Protein 4GKP (pdb70)

Nearest PDB structures (foldseek):
  4gkp-assembly1_A  TM=1.004E+00  e=6.958E-50  Nakaseomyces glabratus CBS 138
  4gkq-assembly1_A  TM=9.509E-01  e=2.211E-38  Nakaseomyces glabratus CBS 138
  4gkp-assembly2_B  TM=9.172E-01  e=3.197E-38  Nakaseomyces glabratus CBS 138
  4gkq-assembly2_B  TM=9.674E-01  e=5.598E-34  Nakaseomyces glabratus CBS 138
  2o0a-assembly1_A  TM=8.968E-01  e=3.207E-19  Saccharomyces cerevisiae

Foldseek 3Di:
DEEEAAQPVFFDPQWDDDQVQQKIARNPVRDIFHGPHYDDAHDPGGDLCCVDPVVVVVVVCVVVLFAAEEEEEEALPDHPHVVSVLVSCVVPPPVFWFKKKWKAFPLGDGLPPCDWDDDPQDIDDPHDMDTSVVDDPPDPSDPSNGKIWMWMWTFTPPDPDGDTHIYIYIYHHDLVCLVCLLVCVVVNVVNVSNLQRHYYYYYYYQGNDPCNVVSSVSVVSVVPRDGHD/DDDDDDDDDPDDPLAAFEEEEQVVFFDPQWDDDQPQQWIQRNVVGDIFHGPGYHYDPHLVCQCVCPPDVVVVVVVCVVVLFAAEEEEEEAQVDRPVVVVVLVVCVVPPPVFWWKKKWKKFDALDDDIGGQADCPWDKDQDDPVLDIDTPHDMDTSVVVLGGDDHNDHGKMWMWMWTFTPVDPDGDTHIYIYIYHHYLVCLVLLLCLLDDDPPPRTPVSVVSVSNVVRHRYHYYYYRGNDPCNVVSSVSSSSRND

Structure (mmCIF, N/CA/C/O backbone):
data_4GKP
#
_entry.id   4GKP
#
_cell.length_a   66.742
_cell.length_b   77.722
_cell.length_c   107.737
_cell.angle_alpha   90.000
_cell.angle_beta   90.000
_cell.angle_gamma   90.000
#
_symmetry.space_group_name_H-M   'P 21 21 21'
#
loop_
_entity.id
_entity.type
_entity.pdbx_description
1 polymer 'Spindle pole body-associated protein VIK1'
2 water water
#
loop_
_atom_site.group_PDB
_atom_site.id
_atom_site.type_symbol
_atom_site.label_atom_id
_atom_site.label_alt_id
_atom_site.label_comp_id
_atom_site.label_asym_id
_atom_site.label_entity_id
_atom_site.label_seq_id
_atom_site.pdbx_PDB_ins_code
_atom_site.Cartn_x
_atom_site.Cartn_y
_atom_site.Cartn_z
_atom_site.occupancy
_atom_site.B_iso_or_equiv
_atom_site.auth_seq_id
_atom_site.auth_comp_id
_atom_site.auth_asym_id
_atom_site.auth_atom_id
_atom_site.pdbx_PDB_model_num
ATOM 1 N N . ARG A 1 16 ? 17.217 -2.774 -9.340 1.00 43.28 325 ARG A N 1
ATOM 2 C CA . ARG A 1 16 ? 17.970 -2.040 -10.414 1.00 42.73 325 ARG A CA 1
ATOM 3 C C . ARG A 1 16 ? 18.888 -3.022 -11.101 1.00 41.96 325 ARG A C 1
ATOM 4 O O . ARG A 1 16 ? 19.870 -3.490 -10.512 1.00 41.54 325 ARG A O 1
ATOM 12 N N . LEU A 1 17 ? 18.561 -3.343 -12.345 1.00 39.97 326 LEU A N 1
ATOM 13 C CA . LEU A 1 17 ? 19.233 -4.424 -13.026 1.00 38.92 326 LEU A CA 1
ATOM 14 C C . LEU A 1 17 ? 19.754 -3.951 -14.348 1.00 36.82 326 LEU A C 1
ATOM 15 O O . LEU A 1 17 ? 18.985 -3.631 -15.248 1.00 38.28 326 LEU A O 1
ATOM 20 N N . PHE A 1 18 ? 21.069 -3.931 -14.462 1.00 33.53 327 PHE A N 1
ATOM 21 C CA . PHE A 1 18 ? 21.699 -3.501 -15.670 1.00 36.07 327 PHE A CA 1
ATOM 22 C C . PHE A 1 18 ? 22.304 -4.688 -16.410 1.00 35.94 327 PHE A C 1
ATOM 23 O O . PHE A 1 18 ? 22.822 -5.629 -15.797 1.00 34.99 327 PHE A O 1
ATOM 31 N N . ALA A 1 19 ? 22.202 -4.641 -17.732 1.00 36.74 328 ALA A N 1
ATOM 32 C CA . ALA A 1 19 ? 22.822 -5.633 -18.590 1.00 37.90 328 ALA A CA 1
ATOM 33 C C . ALA A 1 19 ? 23.931 -4.969 -19.366 1.00 37.70 328 ALA A C 1
ATOM 34 O O . ALA A 1 19 ? 23.688 -4.085 -20.168 1.00 41.58 328 ALA A O 1
ATOM 36 N N . ASN A 1 20 ? 25.157 -5.387 -19.102 1.00 37.54 329 ASN A N 1
ATOM 37 C CA . ASN A 1 20 ? 26.284 -4.922 -19.867 1.00 38.94 329 ASN A CA 1
ATOM 38 C C . ASN A 1 20 ? 26.361 -5.863 -21.070 1.00 39.28 329 ASN A C 1
ATOM 39 O O . ASN A 1 20 ? 26.760 -7.023 -20.952 1.00 40.05 329 ASN A O 1
ATOM 44 N N . ILE A 1 21 ? 25.924 -5.352 -22.213 1.00 38.72 330 ILE A N 1
ATOM 45 C CA . ILE A 1 21 ? 25.748 -6.128 -23.428 1.00 39.94 330 ILE A CA 1
ATOM 46 C C . ILE A 1 21 ? 27.061 -6.041 -24.180 1.00 41.20 330 ILE A C 1
ATOM 47 O O . ILE A 1 21 ? 27.439 -4.968 -24.647 1.00 42.57 330 ILE A O 1
ATOM 52 N N . ILE A 1 22 ? 27.775 -7.158 -24.284 1.00 41.14 331 ILE A N 1
ATOM 53 C CA . ILE A 1 22 ? 28.948 -7.180 -25.150 1.00 44.32 331 ILE A CA 1
ATOM 54 C C . ILE A 1 22 ? 28.463 -7.577 -26.559 1.00 46.48 331 ILE A C 1
ATOM 55 O O . ILE A 1 22 ? 28.531 -8.739 -26.953 1.00 41.11 331 ILE A O 1
ATOM 60 N N . GLU A 1 23 ? 27.966 -6.572 -27.288 1.00 50.09 332 GLU A N 1
ATOM 61 C CA . GLU A 1 23 ? 27.128 -6.750 -28.487 1.00 54.80 332 GLU A CA 1
ATOM 62 C C . GLU A 1 23 ? 27.753 -7.572 -29.613 1.00 53.09 332 GLU A C 1
ATOM 63 O O . GLU A 1 23 ? 27.095 -8.429 -30.186 1.00 52.53 332 GLU A O 1
ATOM 69 N N . ASP A 1 24 ? 29.014 -7.294 -29.926 1.00 56.10 333 ASP A N 1
ATOM 70 C CA . ASP A 1 24 ? 29.732 -8.018 -30.973 1.00 57.30 333 ASP A CA 1
ATOM 71 C C . ASP A 1 24 ? 30.126 -9.452 -30.568 1.00 57.79 333 ASP A C 1
ATOM 72 O O . ASP A 1 24 ? 30.691 -10.185 -31.377 1.00 56.26 333 ASP A O 1
ATOM 77 N N . GLU A 1 25 ? 29.822 -9.850 -29.333 1.00 54.55 334 GLU A N 1
ATOM 78 C CA . GLU A 1 25 ? 30.161 -11.196 -28.874 1.00 53.94 334 GLU A CA 1
ATOM 79 C C . GLU A 1 25 ? 28.975 -12.109 -28.568 1.00 52.87 334 GLU A C 1
ATOM 80 O O . GLU A 1 25 ? 29.147 -13.326 -28.477 1.00 57.23 334 GLU A O 1
ATOM 86 N N . ILE A 1 26 ? 27.782 -11.548 -28.393 1.00 51.02 335 ILE A N 1
ATOM 87 C CA . ILE A 1 26 ? 26.630 -12.362 -27.979 1.00 53.24 335 ILE A CA 1
ATOM 88 C C . ILE A 1 26 ? 26.110 -13.219 -29.128 1.00 54.99 335 ILE A C 1
ATOM 89 O O . ILE A 1 26 ? 26.117 -12.789 -30.284 1.00 54.31 335 ILE A O 1
ATOM 94 N N . SER A 1 27 ? 25.665 -14.429 -28.808 1.00 57.99 336 SER A N 1
ATOM 95 C CA . SER A 1 27 ? 25.104 -15.320 -29.821 1.00 62.18 336 SER A CA 1
ATOM 96 C C . SER A 1 27 ? 23.817 -14.750 -30.411 1.00 63.93 336 SER A C 1
ATOM 97 O O . SER A 1 27 ? 23.086 -13.994 -29.749 1.00 60.88 336 SER A O 1
ATOM 100 N N . GLU A 1 28 ? 23.551 -15.118 -31.662 1.00 65.52 337 GLU A N 1
ATOM 101 C CA . GLU A 1 28 ? 22.315 -14.733 -32.330 1.00 64.49 337 GLU A CA 1
ATOM 102 C C . GLU A 1 28 ? 21.104 -15.366 -31.639 1.00 60.58 337 GLU A C 1
ATOM 103 O O . GLU A 1 28 ? 19.969 -14.985 -31.906 1.00 64.92 337 GLU A O 1
ATOM 109 N N . LYS A 1 29 ? 21.353 -16.312 -30.735 1.00 56.77 338 LYS A N 1
ATOM 110 C CA . LYS A 1 29 ? 20.282 -16.933 -29.953 1.00 55.97 338 LYS A CA 1
ATOM 111 C C . LYS A 1 29 ? 19.752 -16.019 -28.842 1.00 53.56 338 LYS A C 1
ATOM 112 O O . LYS A 1 29 ? 18.805 -16.375 -28.128 1.00 54.36 338 LYS A O 1
ATOM 114 N N . LEU A 1 30 ? 20.365 -14.847 -28.698 1.00 51.26 339 LEU A N 1
ATOM 115 C CA . LEU A 1 30 ? 19.881 -13.817 -27.767 1.00 50.09 339 LEU A CA 1
ATOM 116 C C . LEU A 1 30 ? 19.566 -12.548 -28.548 1.00 48.32 339 LEU A C 1
ATOM 117 O O . LEU A 1 30 ? 20.402 -12.038 -29.305 1.00 47.78 339 LEU A O 1
ATOM 122 N N . ILE A 1 31 ? 18.341 -12.066 -28.387 1.00 46.83 340 ILE A N 1
ATOM 123 C CA . ILE A 1 31 ? 17.858 -10.959 -29.195 1.00 48.18 340 ILE A CA 1
ATOM 124 C C . ILE A 1 31 ? 17.787 -9.726 -28.313 1.00 45.93 340 ILE A C 1
ATOM 125 O O . ILE A 1 31 ? 16.980 -9.658 -27.378 1.00 44.37 340 ILE A O 1
ATOM 130 N N . VAL A 1 32 ? 18.678 -8.785 -28.604 1.00 44.62 341 VAL A N 1
ATOM 131 C CA . VAL A 1 32 ? 18.817 -7.564 -27.821 1.00 47.85 341 VAL A CA 1
ATOM 132 C C . VAL A 1 32 ? 17.859 -6.483 -28.332 1.00 48.86 341 VAL A C 1
ATOM 133 O O . VAL A 1 32 ? 17.911 -6.075 -29.502 1.00 44.84 341 VAL A O 1
ATOM 137 N N . ASN A 1 33 ? 16.980 -6.040 -27.442 1.00 48.23 342 ASN A N 1
ATOM 138 C CA . ASN A 1 33 ? 16.066 -4.958 -27.741 1.00 51.96 342 ASN A CA 1
ATOM 139 C C . ASN A 1 33 ? 16.349 -3.730 -26.872 1.00 49.22 342 ASN A C 1
ATOM 140 O O . ASN A 1 33 ? 15.846 -3.622 -25.751 1.00 45.27 342 ASN A O 1
ATOM 145 N N . TYR A 1 34 ? 17.145 -2.801 -27.398 1.00 51.70 343 TYR A N 1
ATOM 146 C CA . TYR A 1 34 ? 17.519 -1.596 -26.643 1.00 54.22 343 TYR A CA 1
ATOM 147 C C . TYR A 1 34 ? 16.342 -0.707 -26.297 1.00 55.46 343 TYR A C 1
ATOM 148 O O . TYR A 1 34 ? 16.243 -0.235 -25.169 1.00 59.63 343 TYR A O 1
ATOM 157 N N . SER A 1 35 ? 15.442 -0.510 -27.256 1.00 60.09 344 SER A N 1
ATOM 158 C CA . SER A 1 35 ? 14.263 0.328 -27.055 1.00 63.92 344 SER A CA 1
ATOM 159 C C . SER A 1 35 ? 13.400 -0.172 -25.893 1.00 65.51 344 SER A C 1
ATOM 160 O O . SER A 1 35 ? 12.934 0.621 -25.069 1.00 68.19 344 SER A O 1
ATOM 163 N N . ASP A 1 36 ? 13.219 -1.489 -25.823 1.00 64.98 345 ASP A N 1
ATOM 164 C CA . ASP A 1 36 ? 12.403 -2.127 -24.789 1.00 64.61 345 ASP A CA 1
ATOM 165 C C . ASP A 1 36 ? 13.202 -2.481 -23.518 1.00 60.39 345 ASP A C 1
ATOM 166 O O . ASP A 1 36 ? 12.616 -2.844 -22.490 1.00 57.68 345 ASP A O 1
ATOM 171 N N . GLU A 1 37 ? 14.532 -2.370 -23.599 1.00 55.79 346 GLU A N 1
ATOM 172 C CA . GLU A 1 37 ? 15.463 -2.797 -22.530 1.00 54.31 346 GLU A CA 1
ATOM 173 C C . GLU A 1 37 ? 15.255 -4.273 -22.166 1.00 52.39 346 GLU A C 1
ATOM 174 O O . GLU A 1 37 ? 15.223 -4.656 -20.988 1.00 51.67 346 GLU A O 1
ATOM 180 N N . SER A 1 38 ? 15.107 -5.097 -23.194 1.00 49.77 347 SER A N 1
ATOM 181 C CA . SER A 1 38 ? 14.818 -6.503 -22.994 1.00 48.52 347 SER A CA 1
ATOM 182 C C . SER A 1 38 ? 15.773 -7.372 -23.782 1.00 47.46 347 SER A C 1
ATOM 183 O O . SER A 1 38 ? 16.324 -6.964 -24.804 1.00 47.14 347 SER A O 1
ATOM 186 N N . ILE A 1 39 ? 15.967 -8.582 -23.286 1.00 48.07 348 ILE A N 1
ATOM 187 C CA . ILE A 1 39 ? 16.704 -9.596 -24.016 1.00 47.79 348 ILE A CA 1
ATOM 188 C C . ILE A 1 39 ? 15.813 -10.834 -24.112 1.00 48.57 348 ILE A C 1
ATOM 189 O O . ILE A 1 39 ? 15.349 -11.369 -23.096 1.00 47.17 348 ILE A O 1
ATOM 194 N N . GLU A 1 40 ? 15.537 -11.264 -25.336 1.00 51.95 349 GLU A N 1
ATOM 195 C CA . GLU A 1 40 ? 14.860 -12.531 -25.509 1.00 52.87 349 GLU A CA 1
ATOM 196 C C . GLU A 1 40 ? 15.872 -13.636 -25.750 1.00 50.16 349 GLU A C 1
ATOM 197 O O . GLU A 1 40 ? 16.743 -13.523 -26.608 1.00 48.87 349 GLU A O 1
ATOM 203 N N . ASP A 1 41 ? 15.728 -14.689 -24.955 1.00 50.17 350 ASP A N 1
ATOM 204 C CA . ASP A 1 41 ? 16.478 -15.921 -25.071 1.00 50.55 350 ASP A CA 1
ATOM 205 C C . ASP A 1 41 ? 15.696 -16.883 -25.990 1.00 52.22 350 ASP A C 1
ATOM 206 O O . ASP A 1 41 ? 14.734 -17.522 -25.567 1.00 51.31 350 ASP A O 1
ATOM 211 N N . MET A 1 42 ? 16.097 -16.966 -27.253 1.00 55.96 351 MET A N 1
ATOM 212 C CA . MET A 1 42 ? 15.411 -17.832 -28.222 1.00 60.01 351 MET A CA 1
ATOM 213 C C . MET A 1 42 ? 15.703 -19.322 -27.966 1.00 62.94 351 MET A C 1
ATOM 214 O O . MET A 1 42 ? 14.951 -20.195 -28.411 1.00 63.93 351 MET A O 1
ATOM 218 N N . LYS A 1 43 ? 16.798 -19.598 -27.258 1.00 59.96 352 LYS A N 1
ATOM 219 C CA . LYS A 1 43 ? 17.179 -20.954 -26.886 1.00 61.32 352 LYS A CA 1
ATOM 220 C C . LYS A 1 43 ? 16.253 -21.478 -25.791 1.00 63.37 352 LYS A C 1
ATOM 221 O O . LYS A 1 43 ? 15.827 -22.632 -25.836 1.00 65.83 352 LYS A O 1
ATOM 224 N N . ASN A 1 44 ? 15.926 -20.616 -24.831 1.00 62.02 353 ASN A N 1
ATOM 225 C CA . ASN A 1 44 ? 15.138 -21.017 -23.667 1.00 60.59 353 ASN A CA 1
ATOM 226 C C . ASN A 1 44 ? 13.694 -20.532 -23.662 1.00 57.23 353 ASN A C 1
ATOM 227 O O . ASN A 1 44 ? 12.947 -20.825 -22.721 1.00 55.21 353 ASN A O 1
ATOM 232 N N . HIS A 1 45 ? 13.314 -19.798 -24.709 1.00 56.23 354 HIS A N 1
ATOM 233 C CA . HIS A 1 45 ? 11.939 -19.324 -24.905 1.00 56.73 354 HIS A CA 1
ATOM 234 C C . HIS A 1 45 ? 11.475 -18.490 -23.740 1.00 56.47 354 HIS A C 1
ATOM 235 O O . HIS A 1 45 ? 10.369 -18.666 -23.228 1.00 54.35 354 HIS A O 1
ATOM 242 N N . LYS A 1 46 ? 12.343 -17.574 -23.315 1.00 56.84 355 LYS A N 1
ATOM 243 C CA . LYS A 1 46 ? 12.096 -16.710 -22.162 1.00 58.11 355 LYS A CA 1
ATOM 244 C C . LYS A 1 46 ? 12.625 -15.322 -22.465 1.00 56.97 355 LYS A C 1
ATOM 245 O O . LYS A 1 46 ? 13.687 -15.176 -23.078 1.00 58.59 355 LYS A O 1
ATOM 248 N N . THR A 1 47 ? 11.875 -14.304 -22.053 1.00 59.69 356 THR A N 1
ATOM 249 C CA . THR A 1 47 ? 12.286 -12.909 -22.256 1.00 59.27 356 THR A CA 1
ATOM 250 C C . THR A 1 47 ? 12.706 -12.275 -20.926 1.00 55.82 356 THR A C 1
ATOM 251 O O . THR A 1 47 ? 12.046 -12.456 -19.900 1.00 51.39 356 THR A O 1
ATOM 255 N N . TYR A 1 48 ? 13.833 -11.566 -20.958 1.00 52.76 357 TYR A N 1
ATOM 256 C CA . TYR A 1 48 ? 14.404 -10.958 -19.758 1.00 49.40 357 TYR A CA 1
ATOM 257 C C . TYR A 1 48 ? 14.374 -9.437 -19.814 1.00 46.96 357 TYR A C 1
ATOM 258 O O . TYR A 1 48 ? 14.916 -8.817 -20.741 1.00 43.50 357 TYR A O 1
ATOM 267 N N . LYS A 1 49 ? 13.716 -8.848 -18.821 1.00 45.84 358 LYS A N 1
ATOM 268 C CA . LYS A 1 49 ? 13.599 -7.397 -18.731 1.00 48.48 358 LYS A CA 1
ATOM 269 C C . LYS A 1 49 ? 14.611 -6.819 -17.731 1.00 46.71 358 LYS A C 1
ATOM 270 O O . LYS A 1 49 ? 14.939 -7.448 -16.721 1.00 43.78 358 LYS A O 1
ATOM 272 N N . PHE A 1 50 ? 15.099 -5.621 -18.046 1.00 45.54 359 PHE A N 1
ATOM 273 C CA . PHE A 1 50 ? 16.089 -4.913 -17.240 1.00 45.31 359 PHE A CA 1
ATOM 274 C C . PHE A 1 50 ? 15.707 -3.437 -17.054 1.00 46.34 359 PHE A C 1
ATOM 275 O O . PHE A 1 50 ? 14.910 -2.894 -17.827 1.00 44.93 359 PHE A O 1
ATOM 283 N N . THR A 1 51 ? 16.291 -2.791 -16.041 1.00 44.63 360 THR A N 1
ATOM 284 C CA . THR A 1 51 ? 16.208 -1.340 -15.906 1.00 41.50 360 THR A CA 1
ATOM 285 C C . THR A 1 51 ? 16.847 -0.673 -17.111 1.00 41.37 360 THR A C 1
ATOM 286 O O . THR A 1 51 ? 16.297 0.261 -17.682 1.00 40.60 360 THR A O 1
ATOM 290 N N . LYS A 1 52 ? 18.020 -1.159 -17.487 1.00 41.89 361 LYS A N 1
ATOM 291 C CA . LYS A 1 52 ? 18.777 -0.550 -18.553 1.00 44.16 361 LYS A CA 1
ATOM 292 C C . LYS A 1 52 ? 19.719 -1.574 -19.199 1.00 44.10 361 LYS A C 1
ATOM 293 O O . LYS A 1 52 ? 20.433 -2.302 -18.510 1.00 39.69 361 LYS A O 1
ATOM 299 N N . LEU A 1 53 ? 19.680 -1.639 -20.526 1.00 43.53 362 LEU A N 1
ATOM 300 C CA . LEU A 1 53 ? 20.719 -2.305 -21.292 1.00 46.88 362 LEU A CA 1
ATOM 301 C C . LEU A 1 53 ? 21.809 -1.285 -21.527 1.00 45.68 362 LEU A C 1
ATOM 302 O O . LEU A 1 53 ? 21.526 -0.124 -21.793 1.00 48.71 362 LEU A O 1
ATOM 307 N N . ILE A 1 54 ? 23.055 -1.717 -21.417 1.00 45.58 363 ILE A N 1
ATOM 308 C CA . ILE A 1 54 ? 24.177 -0.882 -21.782 1.00 44.77 363 ILE A CA 1
ATOM 309 C C . ILE A 1 54 ? 24.812 -1.525 -22.993 1.00 46.61 363 ILE A C 1
ATOM 310 O O . ILE A 1 54 ? 25.216 -2.688 -22.934 1.00 45.28 363 ILE A O 1
ATOM 315 N N . GLN A 1 55 ? 24.861 -0.773 -24.091 1.00 48.41 364 GLN A N 1
ATOM 316 C CA . GLN A 1 55 ? 25.528 -1.205 -25.313 1.00 52.77 364 GLN A CA 1
ATOM 317 C C . GLN A 1 55 ? 27.046 -1.039 -25.193 1.00 53.72 364 GLN A C 1
ATOM 318 O O . GLN A 1 55 ? 27.577 0.072 -25.177 1.00 54.36 364 GLN A O 1
ATOM 324 N N . ASN A 1 56 ? 27.739 -2.164 -25.146 1.00 56.84 365 ASN A N 1
ATOM 325 C CA . ASN A 1 56 ? 29.179 -2.181 -24.946 1.00 58.73 365 ASN A CA 1
ATOM 326 C C . ASN A 1 56 ? 29.855 -2.986 -26.062 1.00 61.15 365 ASN A C 1
ATOM 327 O O . ASN A 1 56 ? 29.203 -3.782 -26.741 1.00 61.35 365 ASN A O 1
ATOM 332 N N . PHE A 1 57 ? 31.152 -2.768 -26.261 1.00 67.40 366 PHE A N 1
ATOM 333 C CA . PHE A 1 57 ? 31.906 -3.478 -27.297 1.00 75.16 366 PHE A CA 1
ATOM 334 C C . PHE A 1 57 ? 33.249 -3.992 -26.793 1.00 83.88 366 PHE A C 1
ATOM 335 O O . PHE A 1 57 ? 33.812 -3.444 -25.840 1.00 90.58 366 PHE A O 1
ATOM 343 N N . SER A 1 58 ? 33.759 -5.035 -27.450 1.00 86.67 367 SER A N 1
ATOM 344 C CA . SER A 1 58 ? 34.972 -5.740 -27.014 1.00 85.09 367 SER A CA 1
ATOM 345 C C . SER A 1 58 ? 36.250 -4.895 -27.029 1.00 84.61 367 SER A C 1
ATOM 346 O O . SER A 1 58 ? 37.176 -5.174 -26.269 1.00 87.88 367 SER A O 1
ATOM 348 N N . HIS A 1 59 ? 36.304 -3.871 -27.880 1.00 87.65 368 HIS A N 1
ATOM 349 C CA . HIS A 1 59 ? 37.518 -3.051 -28.003 1.00 92.08 368 HIS A CA 1
ATOM 350 C C . HIS A 1 59 ? 37.368 -1.601 -27.613 1.00 93.49 368 HIS A C 1
ATOM 351 O O . HIS A 1 59 ? 38.353 -0.950 -27.266 1.00 90.54 368 HIS A O 1
ATOM 358 N N . GLN A 1 60 ? 36.144 -1.080 -27.671 1.00 97.50 369 GLN A N 1
ATOM 359 C CA . GLN A 1 60 ? 35.846 0.253 -27.143 1.00 99.15 369 GLN A CA 1
ATOM 360 C C . GLN A 1 60 ? 35.077 0.095 -25.828 1.00 99.62 369 GLN A C 1
ATOM 361 O O . GLN A 1 60 ? 33.844 -0.015 -25.829 1.00 98.45 369 GLN A O 1
ATOM 363 N N . ASN A 1 61 ? 35.813 0.084 -24.712 1.00 94.75 370 ASN A N 1
ATOM 364 C CA . ASN A 1 61 ? 35.262 -0.323 -23.409 1.00 88.47 370 ASN A CA 1
ATOM 365 C C . ASN A 1 61 ? 34.693 0.807 -22.533 1.00 81.56 370 ASN A C 1
ATOM 366 O O . ASN A 1 61 ? 35.437 1.668 -22.045 1.00 76.58 370 ASN A O 1
ATOM 371 N N . LYS A 1 62 ? 33.372 0.776 -22.335 1.00 71.21 371 LYS A N 1
ATOM 372 C CA . LYS A 1 62 ? 32.639 1.826 -21.611 1.00 64.83 371 LYS A CA 1
ATOM 373 C C . LYS A 1 62 ? 32.831 1.803 -20.082 1.00 60.03 371 LYS A C 1
ATOM 374 O O . LYS A 1 62 ? 33.019 0.750 -19.475 1.00 59.01 371 LYS A O 1
ATOM 376 N N . ASP A 1 63 ? 32.798 2.989 -19.483 1.00 55.33 372 ASP A N 1
ATOM 377 C CA . ASP A 1 63 ? 32.842 3.163 -18.041 1.00 47.84 372 ASP A CA 1
ATOM 378 C C . ASP A 1 63 ? 31.402 3.252 -17.598 1.00 42.96 372 ASP A C 1
ATOM 379 O O . ASP A 1 63 ? 30.732 4.215 -17.928 1.00 43.11 372 ASP A O 1
ATOM 384 N N . LEU A 1 64 ? 30.932 2.248 -16.860 1.00 42.11 373 LEU A N 1
ATOM 385 C CA . LEU A 1 64 ? 29.531 2.172 -16.429 1.00 41.82 373 LEU A CA 1
ATOM 386 C C . LEU A 1 64 ? 29.180 3.242 -15.414 1.00 38.57 373 LEU A C 1
ATOM 387 O O . LEU A 1 64 ? 28.013 3.504 -15.181 1.00 40.13 373 LEU A O 1
ATOM 392 N N . PHE A 1 65 ? 30.195 3.843 -14.800 1.00 39.06 374 PHE A N 1
ATOM 393 C CA . PHE A 1 65 ? 29.988 4.837 -13.748 1.00 40.65 374 PHE A CA 1
ATOM 394 C C . PHE A 1 65 ? 29.741 6.249 -14.298 1.00 43.56 374 PHE A C 1
ATOM 395 O O . PHE A 1 65 ? 29.454 7.171 -13.547 1.00 46.68 374 PHE A O 1
ATOM 403 N N . LYS A 1 66 ? 29.800 6.390 -15.617 1.00 46.67 375 LYS A N 1
ATOM 404 C CA . LYS A 1 66 ? 29.433 7.631 -16.289 1.00 53.28 375 LYS A CA 1
ATOM 405 C C . LYS A 1 66 ? 27.998 7.547 -16.813 1.00 54.90 375 LYS A C 1
ATOM 406 O O . LYS A 1 66 ? 27.518 8.477 -17.466 1.00 57.29 375 LYS A O 1
ATOM 410 N N . GLU A 1 67 ? 27.320 6.435 -16.530 1.00 53.83 376 GLU A N 1
ATOM 411 C CA . GLU A 1 67 ? 25.929 6.232 -16.962 1.00 52.10 376 GLU A CA 1
ATOM 412 C C . GLU A 1 67 ? 24.959 6.270 -15.761 1.00 51.15 376 GLU A C 1
ATOM 413 O O . GLU A 1 67 ? 25.109 7.129 -14.886 1.00 48.97 376 GLU A O 1
ATOM 415 N N . ASP A 1 68 ? 23.982 5.358 -15.714 1.00 46.94 377 ASP A N 1
ATOM 416 C CA . ASP A 1 68 ? 22.956 5.340 -14.647 1.00 47.64 377 ASP A CA 1
ATOM 417 C C . ASP A 1 68 ? 23.477 5.087 -13.208 1.00 46.56 377 ASP A C 1
ATOM 418 O O . ASP A 1 68 ? 22.854 5.531 -12.213 1.00 44.96 377 ASP A O 1
ATOM 423 N N . LEU A 1 69 ? 24.607 4.383 -13.109 1.00 41.68 378 LEU A N 1
ATOM 424 C CA . LEU A 1 69 ? 25.207 4.040 -11.815 1.00 39.28 378 LEU A CA 1
ATOM 425 C C . LEU A 1 69 ? 25.620 5.286 -11.031 1.00 38.17 378 LEU A C 1
ATOM 426 O O . LEU A 1 69 ? 25.419 5.346 -9.817 1.00 35.83 378 LEU A O 1
ATOM 431 N N . HIS A 1 70 ? 26.137 6.287 -11.750 1.00 34.98 379 HIS A N 1
ATOM 432 C CA . HIS A 1 70 ? 26.535 7.576 -11.185 1.00 34.25 379 HIS A CA 1
ATOM 433 C C . HIS A 1 70 ? 25.404 8.159 -10.394 1.00 33.53 379 HIS A C 1
ATOM 434 O O . HIS A 1 70 ? 25.588 8.624 -9.273 1.00 34.78 379 HIS A O 1
ATOM 441 N N . VAL A 1 71 ? 24.221 8.145 -10.992 1.00 32.48 380 VAL A N 1
ATOM 442 C CA . VAL A 1 71 ? 23.033 8.756 -10.404 1.00 34.26 380 VAL A CA 1
ATOM 443 C C . VAL A 1 71 ? 22.607 7.944 -9.190 1.00 32.66 380 VAL A C 1
ATOM 444 O O . VAL A 1 71 ? 22.335 8.490 -8.126 1.00 33.21 380 VAL A O 1
ATOM 448 N N . TYR A 1 72 ? 22.582 6.629 -9.367 1.00 32.23 381 TYR A N 1
ATOM 449 C CA . TYR A 1 72 ? 22.314 5.704 -8.281 1.00 29.17 381 TYR A CA 1
ATOM 450 C C . TYR A 1 72 ? 23.236 5.960 -7.091 1.00 27.90 381 TYR A C 1
ATOM 451 O O . TYR A 1 72 ? 22.760 6.195 -5.989 1.00 28.51 381 TYR A O 1
ATOM 460 N N . ILE A 1 73 ? 24.550 5.930 -7.327 1.00 27.40 382 ILE A N 1
ATOM 461 C CA . ILE A 1 73 ? 25.559 6.130 -6.284 1.00 26.23 382 ILE A CA 1
ATOM 462 C C . ILE A 1 73 ? 25.396 7.469 -5.581 1.00 27.22 382 ILE A C 1
ATOM 463 O O . ILE A 1 73 ? 25.344 7.547 -4.349 1.00 25.87 382 ILE A O 1
ATOM 468 N N . ASP A 1 74 ? 25.331 8.524 -6.382 1.00 28.63 383 ASP A N 1
ATOM 469 C CA . ASP A 1 74 ? 25.161 9.868 -5.885 1.00 30.49 383 ASP A CA 1
ATOM 470 C C . ASP A 1 74 ? 23.902 10.026 -5.020 1.00 30.10 383 ASP A C 1
ATOM 471 O O . ASP A 1 74 ? 23.915 10.763 -4.029 1.00 31.60 383 ASP A O 1
ATOM 476 N N . PHE A 1 75 ? 22.821 9.338 -5.384 1.00 27.66 384 PHE A N 1
ATOM 477 C CA . PHE A 1 75 ? 21.544 9.483 -4.676 1.00 27.20 384 PHE A CA 1
ATOM 478 C C . PHE A 1 75 ? 21.635 8.809 -3.299 1.00 26.87 384 PHE A C 1
ATOM 479 O O . PHE A 1 75 ? 21.224 9.391 -2.300 1.00 25.93 384 PHE A O 1
ATOM 487 N N . CYS A 1 76 ? 22.191 7.593 -3.247 1.00 26.78 385 CYS A N 1
ATOM 488 C CA . CYS A 1 76 ? 22.381 6.888 -1.964 1.00 26.05 385 CYS A CA 1
ATOM 489 C C . CYS A 1 76 ? 23.269 7.697 -0.990 1.00 25.21 385 CYS A C 1
ATOM 490 O O . CYS A 1 76 ? 22.938 7.845 0.195 1.00 24.12 385 CYS A O 1
ATOM 493 N N . LEU A 1 77 ? 24.364 8.244 -1.511 1.00 25.29 386 LEU A N 1
ATOM 494 C CA . LEU A 1 77 ? 25.277 9.078 -0.711 1.00 27.06 386 LEU A CA 1
ATOM 495 C C . LEU A 1 77 ? 24.591 10.304 -0.119 1.00 29.22 386 LEU A C 1
ATOM 496 O O . LEU A 1 77 ? 24.615 10.508 1.105 1.00 30.54 386 LEU 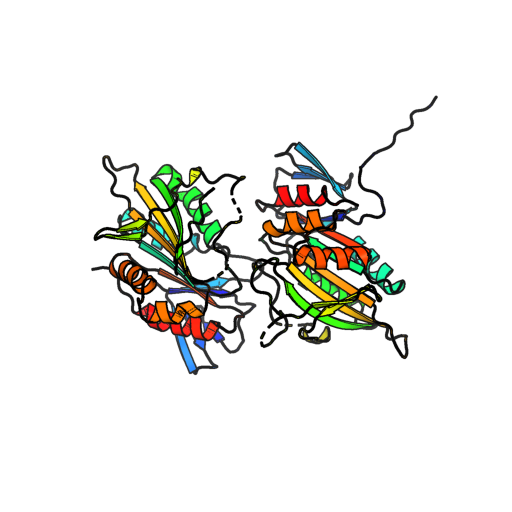A O 1
ATOM 501 N N . LYS A 1 78 ? 23.938 11.085 -0.973 1.00 31.12 387 LYS A N 1
ATOM 502 C CA . LYS A 1 78 ? 23.193 12.263 -0.517 1.00 32.64 387 LYS A CA 1
ATOM 503 C C . LYS A 1 78 ? 22.099 11.918 0.479 1.00 32.53 387 LYS A C 1
ATOM 504 O O . LYS A 1 78 ? 21.904 12.634 1.455 1.00 33.17 387 LYS A O 1
ATOM 510 N N . ARG A 1 79 ? 21.411 10.805 0.247 1.00 32.94 388 ARG A N 1
ATOM 511 C CA . ARG A 1 79 ? 20.442 10.300 1.210 1.00 31.79 388 ARG A CA 1
ATOM 512 C C . ARG A 1 79 ? 21.031 9.517 2.381 1.00 31.43 388 ARG A C 1
ATOM 513 O O . ARG A 1 79 ? 20.271 9.056 3.214 1.00 31.20 388 ARG A O 1
ATOM 521 N N . ARG A 1 80 ? 22.355 9.356 2.451 1.00 30.40 389 ARG A N 1
ATOM 522 C CA . ARG A 1 80 ? 22.999 8.619 3.559 1.00 32.10 389 ARG A CA 1
ATOM 523 C C . ARG A 1 80 ? 22.455 7.203 3.782 1.00 31.36 389 ARG A C 1
ATOM 524 O O . ARG A 1 80 ? 22.308 6.751 4.917 1.00 32.76 389 ARG A O 1
ATOM 532 N N . GLU A 1 81 ? 22.140 6.511 2.697 1.00 30.40 390 GLU A N 1
ATOM 533 C CA . GLU A 1 81 ? 21.596 5.172 2.788 1.00 31.24 390 GLU A CA 1
ATOM 534 C C . GLU A 1 81 ? 22.704 4.199 2.428 1.00 30.21 390 GLU A C 1
ATOM 535 O O . GLU A 1 81 ? 23.420 4.413 1.446 1.00 30.49 390 GLU A O 1
ATOM 541 N N . ASN A 1 82 ? 22.831 3.135 3.213 1.00 26.78 391 ASN A N 1
ATOM 542 C CA . ASN A 1 82 ? 23.798 2.092 2.939 1.00 25.07 391 ASN A CA 1
ATOM 543 C C . ASN A 1 82 ? 23.413 1.386 1.647 1.00 26.35 391 ASN A C 1
ATOM 544 O O . ASN A 1 82 ? 22.220 1.151 1.373 1.00 25.95 391 ASN A O 1
ATOM 549 N N . PHE A 1 83 ? 24.407 1.046 0.836 1.00 24.50 392 PHE A N 1
ATOM 550 C CA . PHE A 1 83 ? 24.078 0.519 -0.487 1.00 25.15 392 PHE A CA 1
ATOM 551 C C . PHE A 1 83 ? 25.135 -0.389 -1.054 1.00 24.09 392 PHE A C 1
ATOM 552 O O . PHE A 1 83 ? 26.218 -0.552 -0.479 1.00 23.35 392 PHE A O 1
ATOM 560 N N . ASN A 1 84 ? 24.788 -0.995 -2.183 1.00 24.16 393 ASN A N 1
ATOM 561 C CA . ASN A 1 84 ? 25.664 -1.962 -2.818 1.00 24.51 393 ASN A CA 1
ATOM 562 C C . ASN A 1 84 ? 25.578 -1.931 -4.346 1.00 24.10 393 ASN A C 1
ATOM 563 O O . ASN A 1 84 ? 24.638 -1.363 -4.917 1.00 22.55 393 ASN A O 1
ATOM 568 N N . LEU A 1 85 ? 26.572 -2.543 -4.984 1.00 23.48 394 LEU A N 1
ATOM 569 C CA . LEU A 1 85 ? 26.510 -2.850 -6.402 1.00 24.68 394 LEU A CA 1
ATOM 570 C C . LEU A 1 85 ? 27.056 -4.255 -6.546 1.00 24.97 394 LEU A C 1
ATOM 571 O O . LEU A 1 85 ? 28.124 -4.546 -6.014 1.00 22.85 394 LEU A O 1
ATOM 576 N N . PHE A 1 86 ? 26.316 -5.119 -7.249 1.00 26.34 395 PHE A N 1
ATOM 577 C CA . PHE A 1 86 ? 26.810 -6.454 -7.590 1.00 27.80 395 PHE A CA 1
ATOM 578 C C . PHE A 1 86 ? 27.255 -6.504 -9.031 1.00 28.82 395 PHE A C 1
ATOM 579 O O . PHE A 1 86 ? 26.531 -6.056 -9.910 1.00 30.06 395 PHE A O 1
ATOM 587 N N . SER A 1 87 ? 28.438 -7.054 -9.270 1.00 29.30 396 SER A N 1
ATOM 588 C CA . SER A 1 87 ? 28.904 -7.288 -10.627 1.00 30.19 396 SER A CA 1
ATOM 589 C C . SER A 1 87 ? 28.959 -8.794 -10.844 1.00 31.61 396 SER A C 1
ATOM 590 O O . SER A 1 87 ? 29.735 -9.499 -10.172 1.00 29.29 396 SER A O 1
ATOM 593 N N . VAL A 1 88 ? 28.109 -9.269 -11.760 1.00 33.78 397 VAL A N 1
ATOM 594 C CA . VAL A 1 88 ? 27.921 -10.700 -12.041 1.00 36.62 397 VAL A CA 1
ATOM 595 C C . VAL A 1 88 ? 28.319 -11.007 -13.490 1.00 38.67 397 VAL A C 1
ATOM 596 O O . VAL A 1 88 ? 27.815 -10.386 -14.421 1.00 39.19 397 VAL A O 1
ATOM 600 N N . GLY A 1 89 ? 29.232 -11.958 -13.663 1.00 42.13 398 GLY A N 1
ATOM 601 C CA . GLY A 1 89 ? 29.803 -12.298 -14.968 1.00 46.23 398 GLY A CA 1
ATOM 602 C C . GLY A 1 89 ? 30.524 -13.639 -14.939 1.00 52.60 398 GLY A C 1
ATOM 603 O O . GLY A 1 89 ? 30.135 -14.551 -14.204 1.00 55.30 398 GLY A O 1
ATOM 604 N N . SER A 1 90 ? 31.584 -13.767 -15.732 1.00 57.91 399 SER A N 1
ATOM 605 C CA . SER A 1 90 ? 32.311 -15.039 -15.830 1.00 59.29 399 SER A CA 1
ATOM 606 C C . SER A 1 90 ? 33.816 -14.833 -16.047 1.00 60.67 399 SER A C 1
ATOM 607 O O . SER A 1 90 ? 34.425 -13.970 -15.412 1.00 67.58 399 SER A O 1
ATOM 609 N N . SER A 1 91 ? 34.405 -15.619 -16.942 1.00 59.66 400 SER A N 1
ATOM 610 C CA . SER A 1 91 ? 35.853 -15.644 -17.131 1.00 63.05 400 SER A CA 1
ATOM 611 C C . SER A 1 91 ? 36.391 -14.348 -17.729 1.00 63.81 400 SER A C 1
ATOM 612 O O . SER A 1 91 ? 37.546 -13.980 -17.484 1.00 68.28 400 SER A O 1
ATOM 614 N N . ASN A 1 92 ? 35.566 -13.668 -18.525 1.00 63.14 401 ASN A N 1
ATOM 615 C CA . ASN A 1 92 ? 35.941 -12.365 -19.074 1.00 63.39 401 ASN A CA 1
ATOM 616 C C . ASN A 1 92 ? 35.624 -11.291 -18.041 1.00 60.96 401 ASN A C 1
ATOM 617 O O . ASN A 1 92 ? 34.504 -10.806 -17.952 1.00 62.34 401 ASN A O 1
ATOM 622 N N . ILE A 1 93 ? 36.625 -10.964 -17.231 1.00 61.78 402 ILE A N 1
ATOM 623 C CA . ILE A 1 93 ? 36.454 -10.054 -16.111 1.00 60.20 402 ILE A CA 1
ATOM 624 C C . ILE A 1 93 ? 36.418 -8.608 -16.588 1.00 55.79 402 ILE A C 1
ATOM 625 O O . ILE A 1 93 ? 37.362 -8.124 -17.208 1.00 56.21 402 ILE A O 1
ATOM 627 N N . PRO A 1 94 ? 35.322 -7.904 -16.284 1.00 54.04 403 PRO A N 1
ATOM 628 C CA . PRO A 1 94 ? 35.259 -6.505 -16.694 1.00 51.69 403 PRO A CA 1
ATOM 629 C C . PRO A 1 94 ? 36.291 -5.649 -15.930 1.00 49.29 403 PRO A C 1
ATOM 630 O O . PRO A 1 94 ? 36.878 -6.112 -14.951 1.00 42.91 403 PRO A O 1
ATOM 634 N N . ASN A 1 95 ? 36.519 -4.424 -16.400 1.00 50.10 404 ASN A N 1
ATOM 635 C CA . ASN A 1 95 ? 37.398 -3.475 -15.716 1.00 49.58 404 ASN A CA 1
ATOM 636 C C . ASN A 1 95 ? 36.687 -2.716 -14.573 1.00 45.02 404 ASN A C 1
ATOM 637 O O . ASN A 1 95 ? 37.212 -1.729 -14.059 1.00 43.99 404 ASN A O 1
ATOM 639 N N . THR A 1 96 ? 35.502 -3.193 -14.190 1.00 40.79 405 THR A N 1
ATOM 640 C CA . THR A 1 96 ? 34.626 -2.523 -13.237 1.00 41.27 405 THR A CA 1
ATOM 641 C C . THR A 1 96 ? 35.302 -2.016 -11.937 1.00 43.68 405 THR A C 1
ATOM 642 O O . THR A 1 96 ? 35.091 -0.865 -11.557 1.00 43.48 405 THR A O 1
ATOM 646 N N . PHE A 1 97 ? 36.127 -2.845 -11.290 1.00 42.19 406 PHE A N 1
ATOM 647 C CA . PHE A 1 97 ? 36.799 -2.462 -10.044 1.00 41.24 406 PHE A CA 1
ATOM 648 C C . PHE A 1 97 ? 37.706 -1.236 -10.167 1.00 40.80 406 PHE A C 1
ATOM 649 O O . PHE A 1 97 ? 37.661 -0.336 -9.316 1.00 39.54 406 PHE A O 1
ATOM 657 N N . GLU A 1 98 ? 38.523 -1.194 -11.216 1.00 42.68 407 GLU A N 1
ATOM 658 C CA . GLU A 1 98 ? 39.479 -0.091 -11.417 1.00 43.46 407 GLU A CA 1
ATOM 659 C C . GLU A 1 98 ? 38.782 1.229 -11.749 1.00 42.41 407 GLU A C 1
ATOM 660 O O . GLU A 1 98 ? 39.228 2.305 -11.323 1.00 43.85 407 GLU A O 1
ATOM 666 N N . LYS A 1 99 ? 37.686 1.140 -12.501 1.00 40.92 408 LYS A N 1
ATOM 667 C CA . LYS A 1 99 ? 36.901 2.316 -12.879 1.00 41.21 408 LYS A CA 1
ATOM 668 C C . LYS A 1 99 ? 36.109 2.860 -11.682 1.00 38.33 408 LYS A C 1
ATOM 669 O O . LYS A 1 99 ? 35.931 4.075 -11.518 1.00 39.77 408 LYS A O 1
ATOM 675 N N . LEU A 1 100 ? 35.658 1.939 -10.840 1.00 34.30 409 LEU A N 1
ATOM 676 C CA . LEU A 1 100 ? 35.044 2.274 -9.573 1.00 31.92 409 LEU A CA 1
ATOM 677 C C . LEU A 1 100 ? 35.996 3.111 -8.706 1.00 32.20 409 LEU A C 1
ATOM 678 O O . LEU A 1 100 ? 35.623 4.194 -8.257 1.00 29.52 409 LEU A O 1
ATOM 683 N N . LEU A 1 101 ? 37.220 2.618 -8.485 1.00 32.75 410 LEU A N 1
ATOM 684 C CA . LEU A 1 101 ? 38.233 3.409 -7.777 1.00 34.17 410 LEU A CA 1
ATOM 685 C C . LEU A 1 101 ? 38.414 4.783 -8.414 1.00 32.68 410 LEU A C 1
ATOM 686 O O . LEU A 1 101 ? 38.394 5.792 -7.714 1.00 35.84 410 LEU A O 1
ATOM 691 N N . ALA A 1 102 ? 38.549 4.818 -9.738 1.00 32.39 411 ALA A N 1
ATOM 692 C CA . ALA A 1 102 ? 38.773 6.075 -10.468 1.00 32.12 411 ALA A CA 1
ATOM 693 C C . ALA A 1 102 ? 37.577 7.025 -10.328 1.00 30.74 411 ALA A C 1
ATOM 694 O O . ALA A 1 102 ? 37.738 8.237 -10.114 1.00 32.79 411 ALA A O 1
ATOM 696 N N . PHE A 1 103 ? 36.378 6.465 -10.425 1.00 29.89 412 PHE A N 1
ATOM 697 C CA . PHE A 1 103 ? 35.147 7.238 -10.216 1.00 29.92 412 PHE A CA 1
ATOM 698 C C . PHE A 1 103 ? 35.103 7.934 -8.845 1.00 29.50 412 PHE A C 1
ATOM 699 O O . PHE A 1 103 ? 34.720 9.100 -8.758 1.00 29.93 412 PHE A O 1
ATOM 707 N N . PHE A 1 104 ? 35.475 7.232 -7.778 1.00 28.28 413 PHE A N 1
ATOM 708 C CA . PHE A 1 104 ? 35.452 7.859 -6.438 1.00 30.07 413 PHE A CA 1
ATOM 709 C C . PHE A 1 104 ? 36.531 8.923 -6.287 1.00 31.37 413 PHE A C 1
ATOM 710 O O . PHE A 1 104 ? 36.291 9.964 -5.654 1.00 31.35 413 PHE A O 1
ATOM 718 N N . LYS A 1 105 ? 37.713 8.648 -6.849 1.00 34.11 414 LYS A N 1
ATOM 719 C CA . LYS A 1 105 ? 38.796 9.637 -6.932 1.00 38.60 414 LYS A CA 1
ATOM 720 C C . LYS A 1 105 ? 38.329 10.923 -7.583 1.00 39.31 414 LYS A C 1
ATOM 721 O O . LYS A 1 105 ? 38.589 12.005 -7.058 1.00 44.85 414 LYS A O 1
ATOM 726 N N . ASN A 1 106 ? 37.620 10.813 -8.700 1.00 39.41 415 ASN A N 1
ATOM 727 C CA . ASN A 1 106 ? 37.229 12.007 -9.452 1.00 39.39 415 ASN A CA 1
ATOM 728 C C . ASN A 1 106 ? 36.021 12.758 -8.914 1.00 38.00 415 ASN A C 1
ATOM 729 O O . ASN A 1 106 ? 35.787 13.883 -9.322 1.00 39.37 415 ASN A O 1
ATOM 734 N N . ASN A 1 107 ? 35.247 12.160 -8.009 1.00 36.71 416 ASN A N 1
ATOM 735 C CA . ASN A 1 107 ? 33.979 12.786 -7.606 1.00 34.09 416 ASN A CA 1
ATOM 736 C C . ASN A 1 107 ? 33.781 13.065 -6.125 1.00 33.36 416 ASN A C 1
ATOM 737 O O . ASN A 1 107 ? 33.057 13.998 -5.754 1.00 33.16 416 ASN A O 1
ATOM 742 N N . TYR A 1 108 ? 34.436 12.286 -5.276 1.00 30.81 417 TYR A N 1
ATOM 743 C CA . TYR A 1 108 ? 34.089 12.312 -3.867 1.00 28.78 417 TYR A CA 1
ATOM 744 C C . TYR A 1 108 ? 35.217 12.647 -2.873 1.00 28.28 417 TYR A C 1
ATOM 745 O O . TYR A 1 108 ? 34.950 12.885 -1.691 1.00 27.59 417 TYR A O 1
ATOM 754 N N . PHE A 1 109 ? 36.461 12.694 -3.343 1.00 29.31 418 PHE A N 1
ATOM 755 C CA . PHE A 1 109 ? 37.615 12.899 -2.450 1.00 31.70 418 PHE A CA 1
ATOM 756 C C . PHE A 1 109 ? 37.553 14.228 -1.684 1.00 33.92 418 PHE A C 1
ATOM 757 O O . PHE A 1 109 ? 38.261 14.397 -0.701 1.00 31.97 418 PHE A O 1
ATOM 765 N N . ASP A 1 110 ? 36.689 15.149 -2.126 1.00 34.76 419 ASP A N 1
ATOM 766 C CA . ASP A 1 110 ? 36.622 16.480 -1.541 1.00 36.65 419 ASP A CA 1
ATOM 767 C C . ASP A 1 110 ? 35.450 16.621 -0.559 1.00 38.80 419 ASP A C 1
ATOM 768 O O . ASP A 1 110 ? 35.440 17.535 0.276 1.00 40.63 419 ASP A O 1
ATOM 770 N N . LYS A 1 111 ? 34.480 15.711 -0.641 1.00 34.55 420 LYS A N 1
ATOM 771 C CA . LYS A 1 111 ? 33.371 15.692 0.313 1.00 31.13 420 LYS A CA 1
ATOM 772 C C . LYS A 1 111 ? 33.473 14.573 1.381 1.00 29.48 420 LYS A C 1
ATOM 773 O O . LYS A 1 111 ? 32.801 14.625 2.425 1.00 28.77 420 LYS A O 1
ATOM 776 N N . PHE A 1 112 ? 34.315 13.573 1.139 1.00 27.14 421 PHE A N 1
ATOM 777 C CA . PHE A 1 112 ? 34.344 12.391 2.014 1.00 26.78 421 PHE A CA 1
ATOM 778 C C . PHE A 1 112 ? 35.760 11.949 2.311 1.00 25.72 421 PHE A C 1
ATOM 779 O O . PHE A 1 112 ? 36.642 12.111 1.483 1.00 26.02 421 PHE A O 1
ATOM 787 N N . VAL A 1 113 ? 35.973 11.415 3.511 1.00 25.34 422 VAL A N 1
ATOM 788 C CA . VAL A 1 113 ? 37.079 10.495 3.766 1.00 23.99 422 VAL A CA 1
ATOM 789 C C . VAL A 1 113 ? 36.517 9.090 3.484 1.00 24.48 422 VAL A C 1
ATOM 790 O O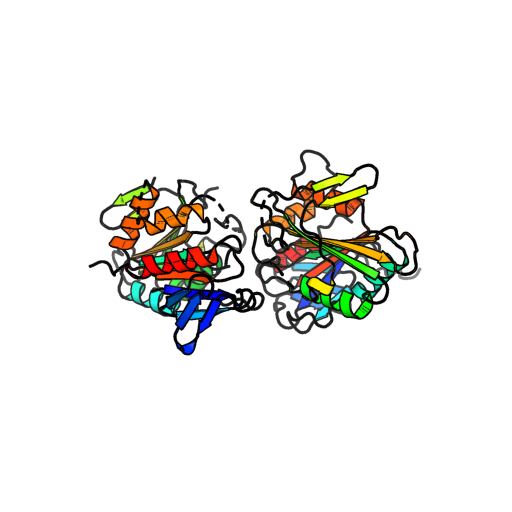 . VAL A 1 113 ? 35.443 8.723 3.991 1.00 24.93 422 VAL A O 1
ATOM 794 N N . ILE A 1 114 ? 37.210 8.328 2.639 1.00 24.41 423 ILE A N 1
ATOM 795 C CA . ILE A 1 114 ? 36.693 7.047 2.159 1.00 23.73 423 ILE A CA 1
ATOM 796 C C . ILE A 1 114 ? 37.704 5.961 2.458 1.00 23.73 423 ILE A C 1
ATOM 797 O O . ILE A 1 114 ? 38.868 6.090 2.090 1.00 23.36 423 ILE A O 1
ATOM 802 N N . THR A 1 115 ? 37.255 4.906 3.129 1.00 23.84 424 THR A N 1
ATOM 803 C CA . THR A 1 115 ? 38.101 3.760 3.432 1.00 24.17 424 THR A CA 1
ATOM 804 C C . THR A 1 115 ? 37.722 2.572 2.555 1.00 25.01 424 THR A C 1
ATOM 805 O O . THR A 1 115 ? 36.600 2.492 2.044 1.00 25.10 424 THR A O 1
ATOM 809 N N . LEU A 1 116 ? 38.659 1.646 2.387 1.00 24.94 425 LEU A N 1
ATOM 810 C CA . LEU A 1 116 ? 38.374 0.417 1.677 1.00 24.44 425 LEU A CA 1
ATOM 811 C C . LEU A 1 116 ? 38.880 -0.789 2.467 1.00 24.43 425 LEU A C 1
ATOM 812 O O . LEU A 1 116 ? 39.935 -0.746 3.076 1.00 23.30 425 LEU A O 1
ATOM 817 N N . GLN A 1 117 ? 38.080 -1.842 2.490 1.00 25.68 426 GLN A N 1
ATOM 818 C CA . GLN A 1 117 ? 38.536 -3.167 2.877 1.00 26.45 426 GLN A CA 1
ATOM 819 C C . GLN A 1 117 ? 38.071 -4.124 1.798 1.00 26.69 426 GLN A C 1
ATOM 820 O O . GLN A 1 117 ? 36.955 -4.008 1.302 1.00 26.98 426 GLN A O 1
ATOM 826 N N . TYR A 1 118 ? 38.913 -5.083 1.453 1.00 27.44 427 TYR A N 1
ATOM 827 C CA . TYR A 1 118 ? 38.669 -5.922 0.291 1.00 28.77 427 TYR A CA 1
ATOM 828 C C . TYR A 1 118 ? 38.991 -7.383 0.595 1.00 29.43 427 TYR A C 1
ATOM 829 O O . TYR A 1 118 ? 40.147 -7.738 0.811 1.00 28.49 427 TYR A O 1
ATOM 838 N N . VAL A 1 119 ? 37.981 -8.240 0.585 1.00 30.41 428 VAL A N 1
ATOM 839 C CA . VAL A 1 119 ? 38.233 -9.650 0.833 1.00 33.78 428 VAL A CA 1
ATOM 840 C C . VAL A 1 119 ? 37.627 -10.595 -0.213 1.00 36.74 428 VAL A C 1
ATOM 841 O O . VAL A 1 119 ? 36.580 -10.312 -0.788 1.00 36.65 428 VAL A O 1
ATOM 845 N N . MET A 1 120 ? 38.285 -11.730 -0.436 1.00 41.44 429 MET A N 1
ATOM 846 C CA . MET A 1 120 ? 37.633 -12.877 -1.054 1.00 44.50 429 MET A CA 1
ATOM 847 C C . MET A 1 120 ? 36.921 -13.711 0.020 1.00 44.15 429 MET A C 1
ATOM 848 O O . MET A 1 120 ? 37.526 -14.116 1.001 1.00 47.50 429 MET A O 1
ATOM 853 N N . LEU A 1 121 ? 35.627 -13.943 -0.153 1.00 45.72 430 LEU A N 1
ATOM 854 C CA . LEU A 1 121 ? 34.837 -14.720 0.807 1.00 48.54 430 LEU A CA 1
ATOM 855 C C . LEU A 1 121 ? 34.438 -16.081 0.236 1.00 51.76 430 LEU A C 1
ATOM 856 O O . LEU A 1 121 ? 34.245 -16.202 -0.975 1.00 52.43 430 LEU A O 1
ATOM 861 N N . SER A 1 122 ? 34.295 -17.083 1.108 1.00 55.83 431 SER A N 1
ATOM 862 C CA . SER A 1 122 ? 33.860 -18.439 0.713 1.00 57.87 431 SER A CA 1
ATOM 863 C C . SER A 1 122 ? 32.602 -18.889 1.449 1.00 62.49 431 SER A C 1
ATOM 864 O O . SER A 1 122 ? 32.014 -19.934 1.135 1.00 69.66 431 SER A O 1
ATOM 867 N N . SER A 1 127 ? 37.827 -16.875 4.399 1.00 62.96 436 SER A N 1
ATOM 868 C CA . SER A 1 127 ? 38.124 -15.528 3.928 1.00 60.34 436 SER A CA 1
ATOM 869 C C . SER A 1 127 ? 39.603 -15.347 3.594 1.00 60.62 436 SER A C 1
ATOM 870 O O . SER A 1 127 ? 40.455 -16.097 4.065 1.00 65.99 436 SER A O 1
ATOM 872 N N . GLN A 1 128 ? 39.890 -14.342 2.770 1.00 59.45 437 GLN A N 1
ATOM 873 C CA . GLN A 1 128 ? 41.246 -13.993 2.369 1.00 54.06 437 GLN A CA 1
ATOM 874 C C . GLN A 1 128 ? 41.356 -12.477 2.173 1.00 52.86 437 GLN A C 1
ATOM 875 O O . GLN A 1 128 ? 40.614 -11.892 1.381 1.00 54.42 437 GLN A O 1
ATOM 881 N N . ASP A 1 129 ? 42.281 -11.845 2.893 1.00 47.87 438 ASP A N 1
ATOM 882 C CA . ASP A 1 129 ? 42.425 -10.390 2.841 1.00 41.35 438 ASP A CA 1
ATOM 883 C C . ASP A 1 129 ? 43.264 -9.980 1.652 1.00 38.73 438 ASP A C 1
ATOM 884 O O . ASP A 1 129 ? 44.459 -10.241 1.602 1.00 40.35 438 ASP A O 1
ATOM 889 N N . LEU A 1 130 ? 42.642 -9.276 0.720 1.00 36.81 439 LEU A N 1
ATOM 890 C CA . LEU A 1 130 ? 43.295 -8.920 -0.537 1.00 34.43 439 LEU A CA 1
ATOM 891 C C . LEU A 1 130 ? 44.169 -7.674 -0.476 1.00 34.75 439 LEU A C 1
ATOM 892 O O . LEU A 1 130 ? 44.809 -7.323 -1.475 1.00 33.12 439 LEU A O 1
ATOM 897 N N . LEU A 1 131 ? 44.211 -7.011 0.684 1.00 35.15 440 LEU A N 1
ATOM 898 C CA . LEU A 1 131 ? 45.018 -5.790 0.839 1.00 37.52 440 LEU A CA 1
ATOM 899 C C . LEU A 1 131 ? 46.282 -5.924 1.704 1.00 39.78 440 LEU A C 1
ATOM 900 O O . LEU A 1 131 ? 47.061 -4.978 1.795 1.00 41.83 440 LEU A O 1
ATOM 905 N N . SER A 1 132 ? 46.491 -7.083 2.326 1.00 44.22 441 SER A N 1
ATOM 906 C CA . SER A 1 132 ? 47.609 -7.263 3.271 1.00 49.55 441 SER A CA 1
ATOM 907 C C . SER A 1 132 ? 49.004 -7.335 2.632 1.00 54.74 441 SER A C 1
ATOM 908 O O . SER A 1 132 ? 49.137 -7.592 1.429 1.00 57.50 441 SER A O 1
ATOM 911 N N . ASN A 1 133 ? 50.026 -7.115 3.467 1.00 60.19 442 ASN A N 1
ATOM 912 C CA . ASN A 1 133 ? 51.442 -7.032 3.058 1.00 66.11 442 ASN A CA 1
ATOM 913 C C . ASN A 1 133 ? 51.922 -8.184 2.173 1.00 64.13 442 ASN A C 1
ATOM 914 O O . ASN A 1 133 ? 51.522 -9.332 2.365 1.00 65.54 442 ASN A O 1
ATOM 916 N N . LYS A 1 144 ? 38.194 -11.667 10.668 1.00 53.06 453 LYS A N 1
ATOM 917 C CA . LYS A 1 144 ? 36.984 -11.261 11.393 1.00 53.04 453 LYS A CA 1
ATOM 918 C C . LYS A 1 144 ? 35.886 -10.845 10.432 1.00 53.12 453 LYS A C 1
ATOM 919 O O . LYS A 1 144 ? 36.116 -10.069 9.500 1.00 52.86 453 LYS A O 1
ATOM 921 N N . LEU A 1 145 ? 34.689 -11.354 10.688 1.00 51.44 454 LEU A N 1
ATOM 922 C CA . LEU A 1 145 ? 33.547 -11.103 9.843 1.00 51.93 454 LEU A CA 1
ATOM 923 C C . LEU A 1 145 ? 32.283 -11.268 10.688 1.00 52.47 454 LEU A C 1
ATOM 924 O O . LEU A 1 145 ? 31.834 -12.395 10.934 1.00 54.94 454 LEU A O 1
ATOM 929 N N . LYS A 1 146 ? 31.726 -10.143 11.136 1.00 51.28 455 LYS A N 1
ATOM 930 C CA . LYS A 1 146 ? 30.565 -10.145 12.032 1.00 54.43 455 LYS A CA 1
ATOM 931 C C . LYS A 1 146 ? 29.370 -9.418 11.437 1.00 53.54 455 LYS A C 1
ATOM 932 O O . LYS A 1 146 ? 29.520 -8.341 10.860 1.00 58.63 455 LYS A O 1
ATOM 935 N N . ILE A 1 147 ? 28.188 -10.005 11.580 1.00 50.87 456 ILE A N 1
ATOM 936 C CA . ILE A 1 147 ? 26.957 -9.294 11.274 1.00 52.92 456 ILE A CA 1
ATOM 937 C C . ILE A 1 147 ? 26.534 -8.461 12.493 1.00 56.66 456 ILE A C 1
ATOM 938 O O . ILE A 1 147 ? 26.436 -8.984 13.607 1.00 59.31 456 ILE A O 1
ATOM 942 N N . GLU A 1 148 ? 26.328 -7.160 12.276 1.00 58.44 457 GLU A N 1
ATOM 943 C CA . GLU A 1 148 ? 25.760 -6.241 13.283 1.00 58.52 457 GLU A CA 1
ATOM 944 C C . GLU A 1 148 ? 24.542 -5.529 12.704 1.00 57.77 457 GLU A C 1
ATOM 945 O O . GLU A 1 148 ? 24.329 -5.545 11.492 1.00 63.92 457 GLU A O 1
ATOM 951 N N . GLU A 1 149 ? 23.733 -4.911 13.556 1.00 55.15 458 GLU A N 1
ATOM 952 C CA . GLU A 1 149 ? 22.485 -4.312 13.088 1.00 53.40 458 GLU A CA 1
ATOM 953 C C . GLU A 1 149 ? 22.734 -3.307 11.954 1.00 51.19 458 GLU A C 1
ATOM 954 O O . GLU A 1 149 ? 22.034 -3.321 10.951 1.00 49.95 458 GLU A O 1
ATOM 956 N N . SER A 1 150 ? 23.756 -2.470 12.120 1.00 48.73 459 SER A N 1
ATOM 957 C CA . SER A 1 150 ? 23.970 -1.297 11.270 1.00 50.99 459 SER A CA 1
ATOM 958 C C . SER A 1 150 ? 24.948 -1.531 10.105 1.00 50.44 459 SER A C 1
ATOM 959 O O . SER A 1 150 ? 25.002 -0.729 9.172 1.00 46.53 459 SER A O 1
ATOM 962 N N . THR A 1 151 ? 25.702 -2.633 10.170 1.00 48.22 460 THR A N 1
ATOM 963 C CA . THR A 1 151 ? 26.878 -2.819 9.337 1.00 44.21 460 THR A CA 1
ATOM 964 C C . THR A 1 151 ? 27.345 -4.271 9.365 1.00 45.30 460 THR A C 1
ATOM 965 O O . THR A 1 151 ? 26.930 -5.063 10.217 1.00 43.19 460 THR A O 1
ATOM 969 N N . ILE A 1 152 ? 28.196 -4.598 8.397 1.00 41.51 461 ILE A N 1
ATOM 970 C CA . ILE A 1 152 ? 28.975 -5.809 8.400 1.00 38.71 461 ILE A CA 1
ATOM 971 C C . ILE A 1 152 ? 30.391 -5.417 8.767 1.00 37.37 461 ILE A C 1
ATOM 972 O O . ILE A 1 152 ? 31.016 -4.560 8.140 1.00 36.17 461 ILE A O 1
ATOM 977 N N . SER A 1 153 ? 30.898 -6.038 9.812 1.00 40.18 462 SER A N 1
ATOM 978 C CA . SER A 1 153 ? 32.212 -5.688 10.295 1.00 41.51 462 SER A CA 1
ATOM 979 C C . SER A 1 153 ? 33.230 -6.654 9.719 1.00 40.30 462 SER A C 1
ATOM 980 O O . SER A 1 153 ? 33.072 -7.867 9.842 1.00 39.83 462 SER A O 1
ATOM 983 N N . LEU A 1 154 ? 34.231 -6.100 9.043 1.00 39.69 463 LEU A N 1
ATOM 984 C CA . LEU A 1 154 ? 35.349 -6.849 8.483 1.00 40.77 463 LEU A CA 1
ATOM 985 C C . LEU A 1 154 ? 36.579 -6.521 9.300 1.00 41.03 463 LEU A C 1
ATOM 986 O O . LEU A 1 154 ? 36.793 -5.355 9.701 1.00 42.53 463 LEU A O 1
ATOM 991 N N . GLY A 1 155 ? 37.409 -7.529 9.529 1.00 37.73 464 GLY A N 1
ATOM 992 C CA . GLY A 1 155 ? 38.594 -7.317 10.332 1.00 37.58 464 GLY A CA 1
ATOM 993 C C . GLY A 1 155 ? 39.832 -7.298 9.488 1.00 37.49 464 GLY A C 1
ATOM 994 O O . GLY A 1 155 ? 40.947 -7.380 10.005 1.00 43.17 464 GLY A O 1
ATOM 995 N N . SER A 1 156 ? 39.652 -7.198 8.180 1.00 35.30 465 SER A N 1
ATOM 996 C CA . SER A 1 156 ? 40.796 -7.173 7.286 1.00 33.89 465 SER A CA 1
ATOM 997 C C . SER A 1 156 ? 41.409 -5.771 7.185 1.00 33.11 465 SER A C 1
ATOM 998 O O . SER A 1 156 ? 40.831 -4.799 7.663 1.00 33.75 465 SER A O 1
ATOM 1001 N N . THR A 1 157 ? 42.574 -5.693 6.547 1.00 30.81 466 THR A N 1
ATOM 1002 C CA . THR A 1 157 ? 43.314 -4.465 6.315 1.00 30.91 466 THR A CA 1
ATOM 1003 C C . THR A 1 157 ? 42.446 -3.313 5.771 1.00 32.68 466 THR A C 1
ATOM 1004 O O . THR A 1 157 ? 41.682 -3.483 4.806 1.00 31.22 466 THR A O 1
ATOM 1008 N N . LEU A 1 158 ? 42.593 -2.137 6.376 1.00 30.85 467 LEU A N 1
ATOM 1009 C CA . LEU A 1 158 ? 41.823 -0.973 5.950 1.00 30.10 467 LEU A CA 1
ATOM 1010 C C . LEU A 1 158 ? 42.784 0.068 5.402 1.00 29.24 467 LEU A C 1
ATOM 1011 O O . LEU A 1 158 ? 43.832 0.312 5.985 1.00 31.27 467 LEU A O 1
ATOM 1016 N N . ILE A 1 159 ? 42.447 0.639 4.256 1.00 26.71 468 ILE A N 1
ATOM 1017 C CA . ILE A 1 159 ? 43.182 1.766 3.719 1.00 26.97 468 ILE A CA 1
ATOM 1018 C C . ILE A 1 159 ? 42.199 2.902 3.430 1.00 26.78 468 ILE A C 1
ATOM 1019 O O . ILE A 1 159 ? 40.991 2.673 3.320 1.00 24.93 468 ILE A O 1
ATOM 1024 N N . THR A 1 160 ? 42.715 4.118 3.322 1.00 26.49 469 THR A N 1
ATOM 1025 C CA . THR A 1 160 ? 41.948 5.191 2.707 1.00 29.24 469 THR A CA 1
ATOM 1026 C C . THR A 1 160 ? 42.279 5.172 1.236 1.00 30.45 469 THR A C 1
ATOM 1027 O O . THR A 1 160 ? 43.388 4.818 0.851 1.00 31.82 469 THR A O 1
ATOM 1031 N N . LEU A 1 161 ? 41.325 5.549 0.406 1.00 33.28 470 LEU A N 1
ATOM 1032 C CA . LEU A 1 161 ? 41.522 5.453 -1.037 1.00 35.45 470 LEU A CA 1
ATOM 1033 C C . LEU A 1 161 ? 42.708 6.250 -1.585 1.00 37.68 470 LEU A C 1
ATOM 1034 O O . LEU A 1 161 ? 43.296 5.858 -2.599 1.00 39.49 470 LEU A O 1
ATOM 1039 N N . ASP A 1 162 ? 43.054 7.367 -0.951 1.00 37.57 471 ASP A N 1
ATOM 1040 C CA . ASP A 1 162 ? 44.223 8.130 -1.413 1.00 42.30 471 ASP A CA 1
ATOM 1041 C C . ASP A 1 162 ? 45.553 7.398 -1.153 1.00 45.90 471 ASP A C 1
ATOM 1042 O O . ASP A 1 162 ? 46.597 7.809 -1.645 1.00 50.52 471 ASP A O 1
ATOM 1047 N N . GLU A 1 163 ? 45.511 6.301 -0.400 1.00 45.62 472 GLU A N 1
ATOM 1048 C CA . GLU A 1 163 ? 46.695 5.479 -0.218 1.00 46.72 472 GLU A CA 1
ATOM 1049 C C . GLU A 1 163 ? 47.019 4.655 -1.468 1.00 51.99 472 GLU A C 1
ATOM 1050 O O . GLU A 1 163 ? 48.119 4.123 -1.583 1.00 53.83 472 GLU A O 1
ATOM 1056 N N . ILE A 1 164 ? 46.066 4.537 -2.391 1.00 57.70 473 ILE A N 1
ATOM 1057 C CA . ILE A 1 164 ? 46.335 3.875 -3.670 1.00 62.33 473 ILE A CA 1
ATOM 1058 C C . ILE A 1 164 ? 47.156 4.809 -4.565 1.00 67.97 473 ILE A C 1
ATOM 1059 O O . ILE A 1 164 ? 46.695 5.889 -4.956 1.00 68.35 473 ILE A O 1
ATOM 1064 N N . THR A 1 165 ? 48.385 4.380 -4.845 1.00 73.11 474 THR A N 1
ATOM 1065 C CA . THR A 1 165 ? 49.337 5.114 -5.673 1.00 81.53 474 THR A CA 1
ATOM 1066 C C . THR A 1 165 ? 49.896 4.154 -6.730 1.00 89.30 474 THR A C 1
ATOM 1067 O O . THR A 1 165 ? 49.635 2.945 -6.670 1.00 96.23 474 THR A O 1
ATOM 1069 N N . ASP A 1 166 ? 50.658 4.685 -7.690 1.00 91.75 475 ASP A N 1
ATOM 1070 C CA . ASP A 1 166 ? 51.229 3.886 -8.792 1.00 89.83 475 ASP A CA 1
ATOM 1071 C C . ASP A 1 166 ? 51.932 2.597 -8.335 1.00 87.92 475 ASP A C 1
ATOM 1072 O O . ASP A 1 166 ? 52.014 1.632 -9.097 1.00 85.46 475 ASP A O 1
ATOM 1074 N N . LYS A 1 167 ? 52.416 2.588 -7.092 1.00 88.52 476 LYS A N 1
ATOM 1075 C CA . LYS A 1 167 ? 53.071 1.413 -6.498 1.00 91.05 476 LYS A CA 1
ATOM 1076 C C . LYS A 1 167 ? 52.107 0.496 -5.715 1.00 89.49 476 LYS A C 1
ATOM 1077 O O . LYS A 1 167 ? 52.379 0.133 -4.567 1.00 81.56 476 LYS A O 1
ATOM 1079 N N . LEU A 1 168 ? 50.992 0.128 -6.353 1.00 90.48 477 LEU A N 1
ATOM 1080 C CA . LEU A 1 168 ? 49.969 -0.747 -5.762 1.00 89.02 477 LEU A CA 1
ATOM 1081 C C . LEU A 1 168 ? 48.978 -1.235 -6.833 1.00 88.94 477 LEU A C 1
ATOM 1082 O O . LEU A 1 168 ? 47.928 -1.819 -6.530 1.00 81.30 477 LEU A O 1
ATOM 1084 N N . LYS A 1 171 ? 46.524 -4.754 -9.647 1.00 86.87 480 LYS A N 1
ATOM 1085 C CA . LYS A 1 171 ? 47.270 -5.976 -9.921 1.00 86.81 480 LYS A CA 1
ATOM 1086 C C . LYS A 1 171 ? 46.787 -7.158 -9.069 1.00 91.72 480 LYS A C 1
ATOM 1087 O O . LYS A 1 171 ? 46.288 -8.149 -9.613 1.00 98.51 480 LYS A O 1
ATOM 1089 N N . LYS A 1 172 ? 46.916 -7.043 -7.745 1.00 89.04 481 LYS A N 1
ATOM 1090 C CA . LYS A 1 172 ? 46.603 -8.143 -6.815 1.00 85.04 481 LYS A CA 1
ATOM 1091 C C . LYS A 1 172 ? 45.098 -8.350 -6.568 1.00 82.36 481 LYS A C 1
ATOM 1092 O O . LYS A 1 172 ? 44.699 -8.911 -5.542 1.00 82.33 481 LYS A O 1
ATOM 1094 N N . LYS A 1 173 ? 44.278 -7.913 -7.522 1.00 78.28 482 LYS A N 1
ATOM 1095 C CA . LYS A 1 173 ? 42.816 -7.931 -7.400 1.00 75.33 482 LYS A CA 1
ATOM 1096 C C . LYS A 1 173 ? 42.193 -9.350 -7.326 1.00 72.69 482 LYS A C 1
ATOM 1097 O O . LYS A 1 173 ? 42.892 -10.352 -7.530 1.00 75.19 482 LYS A O 1
ATOM 1099 N N . TYR A 1 174 ? 40.890 -9.421 -7.018 1.00 67.38 483 TYR A N 1
ATOM 1100 C CA . TYR A 1 174 ? 40.120 -10.688 -6.993 1.00 65.88 483 TYR A CA 1
ATOM 1101 C C . TYR A 1 174 ? 40.077 -11.404 -8.355 1.00 67.05 483 TYR A C 1
ATOM 1102 O O . TYR A 1 174 ? 40.149 -12.639 -8.412 1.00 66.68 483 TYR A O 1
ATOM 1111 N N . SER A 1 175 ? 39.971 -10.623 -9.434 1.00 63.22 484 SER A N 1
ATOM 1112 C CA . SER A 1 175 ? 40.024 -11.135 -10.814 1.00 68.76 484 SER A CA 1
ATOM 1113 C C . SER A 1 175 ? 41.151 -12.152 -11.087 1.00 70.26 484 SER A C 1
ATOM 1114 O O . SER A 1 175 ? 42.245 -12.076 -10.510 1.00 73.55 484 SER A O 1
ATOM 1116 N N . ASN A 1 181 ? 36.290 -18.511 -7.285 1.00 69.44 490 ASN A N 1
ATOM 1117 C CA . ASN A 1 181 ? 36.628 -19.275 -6.086 1.00 68.78 490 ASN A CA 1
ATOM 1118 C C . ASN A 1 181 ? 35.615 -19.047 -4.951 1.00 71.23 490 ASN A C 1
ATOM 1119 O O . ASN A 1 181 ? 35.137 -19.999 -4.315 1.00 76.80 490 ASN A O 1
ATOM 1121 N N . GLY A 1 182 ? 35.298 -17.780 -4.705 1.00 61.10 491 GLY A N 1
ATOM 1122 C CA . GLY A 1 182 ? 34.207 -17.401 -3.820 1.00 54.01 491 GLY A CA 1
ATOM 1123 C C . GLY A 1 182 ? 33.545 -16.140 -4.354 1.00 50.14 491 GLY A C 1
ATOM 1124 O O . GLY A 1 182 ? 33.179 -16.072 -5.533 1.00 51.29 491 GLY A O 1
ATOM 1125 N N . ILE A 1 183 ? 33.375 -15.140 -3.494 1.00 45.48 492 ILE A N 1
ATOM 1126 C CA . ILE A 1 183 ? 32.954 -13.818 -3.962 1.00 41.39 492 ILE A CA 1
ATOM 1127 C C . ILE A 1 183 ? 33.994 -12.757 -3.613 1.00 38.67 492 ILE A C 1
ATOM 1128 O O . ILE A 1 183 ? 34.747 -12.903 -2.644 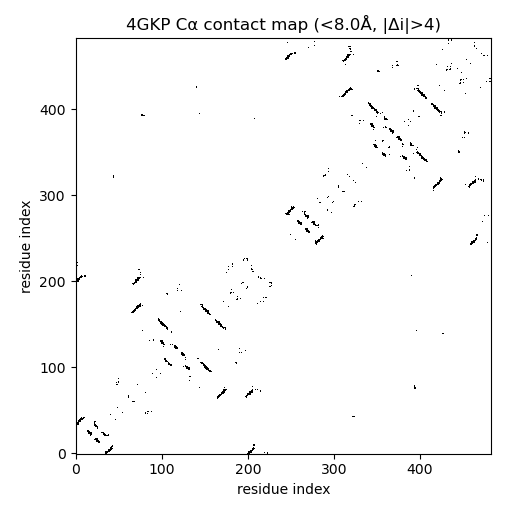1.00 36.84 492 ILE A O 1
ATOM 1133 N N . GLY A 1 184 ? 34.040 -11.705 -4.426 1.00 37.36 493 GLY A N 1
ATOM 1134 C CA . GLY A 1 184 ? 34.831 -10.509 -4.119 1.00 34.01 493 GLY A CA 1
ATOM 1135 C C . GLY A 1 184 ? 33.938 -9.591 -3.312 1.00 32.18 493 GLY A C 1
ATOM 1136 O O . GLY A 1 184 ? 32.829 -9.282 -3.731 1.00 35.29 493 GLY A O 1
ATOM 1137 N N . LEU A 1 185 ? 34.395 -9.185 -2.140 1.00 30.41 494 LEU A N 1
ATOM 1138 C CA . LEU A 1 185 ? 33.617 -8.313 -1.275 1.00 29.73 494 LEU A CA 1
ATOM 1139 C C . LEU A 1 185 ? 34.490 -7.125 -0.888 1.00 29.56 494 LEU A C 1
ATOM 1140 O O . LEU A 1 185 ? 35.506 -7.289 -0.194 1.00 27.96 494 LEU A O 1
ATOM 1145 N N . SER A 1 186 ? 34.115 -5.952 -1.396 1.00 27.72 495 SER A N 1
ATOM 1146 C CA . SER A 1 186 ? 34.760 -4.688 -1.047 1.00 27.03 495 SER A CA 1
ATOM 1147 C C . SER A 1 186 ? 33.804 -3.899 -0.169 1.00 26.23 495 SER A C 1
ATOM 1148 O O . SER A 1 186 ? 32.616 -3.785 -0.482 1.00 26.32 495 SER A O 1
ATOM 1151 N N . LYS A 1 187 ? 34.306 -3.361 0.932 1.00 25.81 496 LYS A N 1
ATOM 1152 C CA . LYS A 1 187 ? 33.493 -2.486 1.761 1.00 25.45 496 LYS A CA 1
ATOM 1153 C C . LYS A 1 187 ? 34.121 -1.103 1.813 1.00 24.89 496 LYS A C 1
ATOM 1154 O O . LYS A 1 187 ? 35.265 -0.956 2.252 1.00 24.10 496 LYS A O 1
ATOM 1160 N N . PHE A 1 188 ? 33.378 -0.107 1.341 1.00 22.34 497 PHE A N 1
ATOM 1161 C CA . PHE A 1 188 ? 33.849 1.261 1.396 1.00 21.65 497 PHE A CA 1
ATOM 1162 C C . PHE A 1 188 ? 33.061 1.955 2.502 1.00 21.85 497 PHE A C 1
ATOM 1163 O O . PHE A 1 188 ? 31.849 1.812 2.590 1.00 22.04 497 PHE A O 1
ATOM 1171 N N . GLN A 1 189 ? 33.741 2.725 3.331 1.00 21.76 498 GLN A N 1
ATOM 1172 C CA . GLN A 1 189 ? 33.044 3.598 4.254 1.00 22.59 498 GLN A CA 1
ATOM 1173 C C . GLN A 1 189 ? 33.231 5.035 3.798 1.00 22.79 498 GLN A C 1
ATOM 1174 O O . GLN A 1 189 ? 34.365 5.474 3.546 1.00 23.75 498 GLN A O 1
ATOM 1180 N N . PHE A 1 190 ? 32.123 5.760 3.703 1.00 22.88 499 PHE A N 1
ATOM 1181 C CA . PHE A 1 190 ? 32.131 7.194 3.370 1.00 23.14 499 PHE A CA 1
ATOM 1182 C C . PHE A 1 190 ? 31.848 7.988 4.631 1.00 23.13 499 PHE A C 1
ATOM 1183 O O . PHE A 1 190 ? 30.769 7.832 5.227 1.00 22.20 499 PHE A O 1
ATOM 1191 N N . PHE A 1 191 ? 32.833 8.775 5.067 1.00 23.28 500 PHE A N 1
ATOM 1192 C CA . PHE A 1 191 ? 32.666 9.673 6.219 1.00 24.06 500 PHE A CA 1
ATOM 1193 C C . PHE A 1 191 ? 32.489 11.080 5.643 1.00 25.16 500 PHE A C 1
ATOM 1194 O O . PHE A 1 191 ? 33.423 11.643 5.068 1.00 26.20 500 PHE A O 1
ATOM 1202 N N . CYS A 1 192 ? 31.273 11.613 5.736 1.00 26.84 501 CYS A N 1
ATOM 1203 C CA . CYS A 1 192 ? 30.942 12.905 5.121 1.00 28.08 501 CYS A CA 1
ATOM 1204 C C . CYS A 1 192 ? 31.575 14.046 5.904 1.00 28.88 501 CYS A C 1
ATOM 1205 O O . CYS A 1 192 ? 31.424 14.125 7.144 1.00 29.07 501 CYS A O 1
ATOM 1208 N N . LEU A 1 193 ? 32.297 14.907 5.190 1.00 28.40 502 LEU A N 1
ATOM 1209 C CA . LEU A 1 193 ? 33.062 15.989 5.825 1.00 31.36 502 LEU A CA 1
ATOM 1210 C C . LEU A 1 193 ? 32.180 17.088 6.428 1.00 34.35 502 LEU A C 1
ATOM 1211 O O . LEU A 1 193 ? 32.624 17.829 7.312 1.00 35.94 502 LEU A O 1
ATOM 1216 N N . GLN A 1 194 ? 30.935 17.172 5.960 1.00 35.33 503 GLN A N 1
ATOM 1217 C CA . GLN A 1 194 ? 29.952 18.083 6.535 1.00 37.33 503 GLN A CA 1
ATOM 1218 C C . GLN A 1 194 ? 29.474 17.685 7.942 1.00 40.28 503 GLN A C 1
ATOM 1219 O O . GLN A 1 194 ? 28.871 18.502 8.635 1.00 42.35 503 GLN A O 1
ATOM 1222 N N . ASP A 1 195 ? 29.753 16.451 8.375 1.00 38.59 504 ASP A N 1
ATOM 1223 C CA . ASP A 1 195 ? 29.291 15.989 9.691 1.00 41.10 504 ASP A CA 1
ATOM 1224 C C . ASP A 1 195 ? 30.317 16.192 10.812 1.00 43.49 504 ASP A C 1
ATOM 1225 O O . ASP A 1 195 ? 31.515 15.956 10.631 1.00 43.79 504 ASP A O 1
ATOM 1230 N N . ILE A 1 196 ? 29.843 16.637 11.972 1.00 45.62 505 ILE A N 1
ATOM 1231 C CA . ILE A 1 196 ? 30.728 16.835 13.111 1.00 47.81 505 ILE A CA 1
ATOM 1232 C C . ILE A 1 196 ? 31.103 15.464 13.703 1.00 46.75 505 ILE A C 1
ATOM 1233 O O . ILE A 1 196 ? 32.233 15.252 14.135 1.00 45.73 505 ILE A O 1
ATOM 1237 N N . GLU A 1 197 ? 30.150 14.535 13.660 1.00 45.58 506 GLU A N 1
ATOM 1238 C CA . GLU A 1 197 ? 30.319 13.181 14.158 1.00 44.61 506 GLU A CA 1
ATOM 1239 C C . GLU A 1 197 ? 29.762 12.206 13.122 1.00 40.56 506 GLU A C 1
ATOM 1240 O O . GLU A 1 197 ? 28.652 11.700 13.270 1.00 39.87 506 GLU A O 1
ATOM 1246 N N . PRO A 1 198 ? 30.540 11.932 12.063 1.00 39.59 507 PRO A N 1
ATOM 1247 C CA . PRO A 1 198 ? 30.000 11.207 10.904 1.00 37.63 507 PRO A CA 1
ATOM 1248 C C . PRO A 1 198 ? 29.680 9.741 11.184 1.00 35.51 507 PRO A C 1
ATOM 1249 O O . PRO A 1 198 ? 30.514 9.008 11.717 1.00 37.52 507 PRO A O 1
ATOM 1253 N N . ILE A 1 199 ? 28.475 9.324 10.836 1.00 34.48 508 ILE A N 1
ATOM 1254 C CA . ILE A 1 199 ? 28.172 7.906 10.736 1.00 34.67 508 ILE A CA 1
ATOM 1255 C C . ILE A 1 199 ? 28.573 7.478 9.325 1.00 32.15 508 ILE A C 1
ATOM 1256 O O . ILE A 1 199 ? 28.120 8.080 8.356 1.00 32.75 508 ILE A O 1
ATOM 1260 N N . PRO A 1 200 ? 29.464 6.468 9.200 1.00 30.24 509 PRO A N 1
ATOM 1261 C CA . PRO A 1 200 ? 29.881 6.130 7.827 1.00 26.32 509 PRO A CA 1
ATOM 1262 C C . PRO A 1 200 ? 28.702 5.623 7.023 1.00 26.59 509 PRO A C 1
ATOM 1263 O O . PRO A 1 200 ? 27.825 4.956 7.573 1.00 27.92 509 PRO A O 1
ATOM 1267 N N . ILE A 1 201 ? 28.646 5.981 5.746 1.00 24.16 510 ILE A N 1
ATOM 1268 C CA . ILE A 1 201 ? 27.720 5.331 4.834 1.00 23.20 510 ILE A CA 1
ATOM 1269 C C . ILE A 1 201 ? 28.470 4.165 4.199 1.00 24.28 510 ILE A C 1
ATOM 1270 O O . ILE A 1 201 ? 29.536 4.361 3.601 1.00 22.33 510 ILE A O 1
ATOM 1275 N N . ASP A 1 202 ? 27.929 2.956 4.341 1.00 24.20 511 ASP A N 1
ATOM 1276 C CA . ASP A 1 202 ? 28.589 1.775 3.782 1.00 24.69 511 ASP A CA 1
ATOM 1277 C C . ASP A 1 202 ? 28.181 1.499 2.328 1.00 23.93 511 ASP A C 1
ATOM 1278 O O . ASP A 1 202 ? 26.985 1.484 1.978 1.00 22.64 511 ASP A O 1
ATOM 1283 N N . PHE A 1 203 ? 29.182 1.270 1.494 1.00 22.14 512 PHE A N 1
ATOM 1284 C CA . PHE A 1 203 ? 28.941 0.843 0.134 1.00 22.19 512 PHE A CA 1
ATOM 1285 C C . PHE A 1 203 ? 29.646 -0.485 -0.055 1.00 22.33 512 PHE A C 1
ATOM 1286 O O . PHE A 1 203 ? 30.834 -0.593 0.254 1.00 24.05 512 PHE A O 1
ATOM 1294 N N . TYR A 1 204 ? 28.913 -1.488 -0.544 1.00 22.26 513 TYR A N 1
ATOM 1295 C CA . TYR A 1 204 ? 29.487 -2.818 -0.829 1.00 22.09 513 TYR A CA 1
ATOM 1296 C C . TYR A 1 204 ? 29.536 -3.070 -2.322 1.00 21.99 513 TYR A C 1
ATOM 1297 O O . TYR A 1 204 ? 28.516 -2.943 -3.023 1.00 20.89 513 TYR A O 1
ATOM 1306 N N . PHE A 1 205 ? 30.726 -3.411 -2.796 1.00 21.08 514 PHE A N 1
ATOM 1307 C CA . PHE A 1 205 ? 30.908 -3.823 -4.174 1.00 22.16 514 PHE A CA 1
ATOM 1308 C C . PHE A 1 205 ? 31.227 -5.307 -4.218 1.00 23.34 514 PHE A C 1
ATOM 1309 O O . PHE A 1 205 ? 32.274 -5.752 -3.749 1.00 22.92 514 PHE A O 1
ATOM 1317 N N . ILE A 1 206 ? 30.313 -6.065 -4.801 1.00 26.26 515 ILE A N 1
ATOM 1318 C CA . ILE A 1 206 ? 30.379 -7.503 -4.723 1.00 28.59 515 ILE A CA 1
ATOM 1319 C C . ILE A 1 206 ? 30.583 -8.088 -6.091 1.00 29.30 515 ILE A C 1
ATOM 1320 O O . ILE A 1 206 ? 29.802 -7.832 -7.017 1.00 29.46 515 ILE A O 1
ATOM 1325 N N . GLU A 1 207 ? 31.682 -8.825 -6.205 1.00 31.21 516 GLU A N 1
ATOM 1326 C CA . GLU A 1 207 ? 32.121 -9.442 -7.439 1.00 33.42 516 GLU A CA 1
ATOM 1327 C C . GLU A 1 207 ? 31.795 -10.936 -7.400 1.00 35.52 516 GLU A C 1
ATOM 1328 O O . GLU A 1 207 ? 32.280 -11.674 -6.537 1.00 36.98 516 GLU A O 1
ATOM 1334 N N . ILE A 1 208 ? 30.969 -11.371 -8.338 1.00 35.57 517 ILE A N 1
ATOM 1335 C CA . ILE A 1 208 ? 30.593 -12.775 -8.451 1.00 35.87 517 ILE A CA 1
ATOM 1336 C C . ILE A 1 208 ? 30.898 -13.250 -9.869 1.00 35.98 517 ILE A C 1
ATOM 1337 O O . ILE A 1 208 ? 30.123 -12.995 -10.799 1.00 33.30 517 ILE A O 1
ATOM 1342 N N . TYR A 1 209 ? 32.052 -13.896 -10.027 1.00 36.29 518 TYR A N 1
ATOM 1343 C CA . TYR A 1 209 ? 32.505 -14.383 -11.333 1.00 40.91 518 TYR A CA 1
ATOM 1344 C C . TYR A 1 209 ? 32.740 -15.900 -11.380 1.00 44.31 518 TYR A C 1
ATOM 1345 O O . TYR A 1 209 ? 33.359 -16.390 -12.323 1.00 45.18 518 TYR A O 1
ATOM 1354 N N . GLN A 1 210 ? 32.247 -16.627 -10.371 1.00 45.27 519 GLN A N 1
ATOM 1355 C CA . GLN A 1 210 ? 32.334 -18.083 -10.334 1.00 46.99 519 GLN A CA 1
ATOM 1356 C C . GLN A 1 210 ? 30.932 -18.701 -10.401 1.00 48.13 519 GLN A C 1
ATOM 1357 O O . GLN A 1 210 ? 30.135 -18.534 -9.473 1.00 49.15 519 GLN A O 1
ATOM 1360 N N . PRO A 1 211 ? 30.629 -19.422 -11.504 1.00 50.28 520 PRO A N 1
ATOM 1361 C CA . PRO A 1 211 ? 29.314 -20.034 -11.783 1.00 51.27 520 PRO A CA 1
ATOM 1362 C C . PRO A 1 211 ? 28.764 -20.882 -10.636 1.00 52.74 520 PRO A C 1
ATOM 1363 O O . PRO A 1 211 ? 27.550 -20.917 -10.422 1.00 56.17 520 PRO A O 1
ATOM 1367 N N . SER A 1 212 ? 29.659 -21.548 -9.914 1.00 54.12 521 SER A N 1
ATOM 1368 C CA . SER A 1 212 ? 29.341 -22.240 -8.666 1.00 57.19 521 SER A CA 1
ATOM 1369 C C . SER A 1 212 ? 28.518 -21.405 -7.681 1.00 59.65 521 SER A C 1
ATOM 1370 O O . SER A 1 212 ? 27.698 -21.954 -6.939 1.00 60.00 521 SER A O 1
ATOM 1373 N N . ILE A 1 213 ? 28.741 -20.086 -7.664 1.00 55.61 522 ILE A N 1
ATOM 1374 C CA . ILE A 1 213 ? 28.111 -19.231 -6.658 1.00 49.95 522 ILE A CA 1
ATOM 1375 C C . ILE A 1 213 ? 26.682 -18.789 -7.005 1.00 49.95 522 ILE A C 1
ATOM 1376 O O . ILE A 1 213 ? 25.895 -18.448 -6.101 1.00 50.45 522 ILE A O 1
ATOM 1381 N N . TYR A 1 214 ? 26.333 -18.815 -8.294 1.00 51.26 523 TYR A N 1
ATOM 1382 C CA . TYR A 1 214 ? 24.984 -18.402 -8.734 1.00 51.14 523 TYR A CA 1
ATOM 1383 C C . TYR A 1 214 ? 23.872 -19.032 -7.878 1.00 51.75 523 TYR A C 1
ATOM 1384 O O . TYR A 1 214 ? 22.976 -18.315 -7.434 1.00 56.19 523 TYR A O 1
ATOM 1393 N N . PRO A 1 215 ? 23.927 -20.368 -7.631 1.00 53.33 524 PRO A N 1
ATOM 1394 C CA . PRO A 1 215 ? 22.939 -21.004 -6.739 1.00 51.80 524 PRO A CA 1
ATOM 1395 C C . PRO A 1 215 ? 22.853 -20.402 -5.332 1.00 52.50 524 PRO A C 1
ATOM 1396 O O . PRO A 1 215 ? 21.737 -20.226 -4.802 1.00 50.89 524 PRO A O 1
ATOM 1400 N N . ILE A 1 216 ? 24.008 -20.080 -4.743 1.00 52.51 525 ILE A N 1
ATOM 1401 C CA . ILE A 1 216 ? 24.050 -19.442 -3.416 1.00 55.07 525 ILE A CA 1
ATOM 1402 C C . ILE A 1 216 ? 23.384 -18.066 -3.468 1.00 54.62 525 ILE A C 1
ATOM 1403 O O . ILE A 1 216 ? 22.591 -17.709 -2.589 1.00 51.65 525 ILE A O 1
ATOM 1406 N N . LEU A 1 217 ? 23.695 -17.307 -4.518 1.00 57.40 526 LEU A N 1
ATOM 1407 C CA . LEU A 1 217 ? 23.067 -16.008 -4.722 1.00 57.76 526 LEU A CA 1
ATOM 1408 C C . LEU A 1 217 ? 21.553 -16.184 -4.874 1.00 55.61 526 LEU A C 1
ATOM 1409 O O . LEU A 1 217 ? 20.790 -15.607 -4.106 1.00 56.88 526 LEU A O 1
ATOM 1414 N N . LYS A 1 218 ? 21.132 -17.009 -5.832 1.00 56.39 527 LYS A N 1
ATOM 1415 C CA . LYS A 1 218 ? 19.715 -17.355 -6.000 1.00 59.63 527 LYS A CA 1
ATOM 1416 C C . LYS A 1 218 ? 19.039 -17.674 -4.657 1.00 60.87 527 LYS A C 1
ATOM 1417 O O . LYS A 1 218 ? 18.067 -17.018 -4.286 1.00 61.21 527 LYS A O 1
ATOM 1419 N N . ARG A 1 219 ? 19.576 -18.654 -3.924 1.00 63.78 528 ARG A N 1
ATOM 1420 C CA . ARG A 1 219 ? 19.030 -19.056 -2.615 1.00 63.45 528 ARG A CA 1
ATOM 1421 C C . ARG A 1 219 ? 18.854 -17.866 -1.667 1.00 65.75 528 ARG A C 1
ATOM 1422 O O . ARG A 1 219 ? 17.854 -17.779 -0.951 1.00 67.50 528 ARG A O 1
ATOM 1430 N N . SER A 1 220 ? 19.824 -16.951 -1.667 1.00 64.15 529 SER A N 1
ATOM 1431 C CA . SER A 1 220 ? 19.685 -15.684 -0.954 1.00 58.82 529 SER A CA 1
ATOM 1432 C C . SER A 1 220 ? 18.620 -14.835 -1.654 1.00 59.03 529 SER A C 1
ATOM 1433 O O . SER A 1 220 ? 17.792 -14.192 -1.011 1.00 55.46 529 SER A O 1
ATOM 1436 N N . SER A 1 229 ? 24.350 -21.342 4.790 1.00 60.67 538 SER A N 1
ATOM 1437 C CA . SER A 1 229 ? 25.701 -21.117 4.282 1.00 66.03 538 SER A CA 1
ATOM 1438 C C . SER A 1 229 ? 26.261 -19.786 4.801 1.00 67.24 538 SER A C 1
ATOM 1439 O O . SER A 1 229 ? 25.491 -18.842 5.014 1.00 71.04 538 SER A O 1
ATOM 1441 N N . PRO A 1 230 ? 27.596 -19.699 4.996 1.00 64.08 539 PRO A N 1
ATOM 1442 C CA . PRO A 1 230 ? 28.204 -18.434 5.433 1.00 65.12 539 PRO A CA 1
ATOM 1443 C C . PRO A 1 230 ? 27.911 -17.281 4.454 1.00 61.77 539 PRO A C 1
ATOM 1444 O O . PRO A 1 230 ? 27.460 -16.213 4.874 1.00 62.01 539 PRO A O 1
ATOM 1448 N N . LEU A 1 231 ? 28.144 -17.519 3.164 1.00 54.73 540 LEU A N 1
ATOM 1449 C CA . LEU A 1 231 ? 27.857 -16.548 2.128 1.00 52.74 540 LEU A CA 1
ATOM 1450 C C . LEU A 1 231 ? 26.409 -16.087 2.171 1.00 55.40 540 LEU A C 1
ATOM 1451 O O . LEU A 1 231 ? 26.131 -14.899 2.013 1.00 56.99 540 LEU A O 1
ATOM 1456 N N . GLU A 1 232 ? 25.497 -17.026 2.419 1.00 54.23 541 GLU A N 1
ATOM 1457 C CA . GLU A 1 232 ? 24.071 -16.732 2.456 1.00 52.71 541 GLU A CA 1
ATOM 1458 C C . GLU A 1 232 ? 23.690 -15.741 3.558 1.00 50.81 541 GLU A C 1
ATOM 1459 O O . GLU A 1 232 ? 22.735 -14.981 3.407 1.00 49.49 541 GLU A O 1
ATOM 1461 N N . ILE A 1 233 ? 24.435 -15.759 4.663 1.00 51.60 542 ILE A N 1
ATOM 1462 C CA . ILE A 1 233 ? 24.177 -14.857 5.788 1.00 49.92 542 ILE A CA 1
ATOM 1463 C C . ILE A 1 233 ? 24.609 -13.441 5.413 1.00 47.67 542 ILE A C 1
ATOM 1464 O O . ILE A 1 233 ? 23.869 -12.474 5.630 1.00 47.70 542 ILE A O 1
ATOM 1466 N N . VAL A 1 234 ? 25.811 -13.344 4.850 1.00 43.59 543 VAL A N 1
ATOM 1467 C CA . VAL A 1 234 ? 26.342 -12.103 4.307 1.00 44.92 543 VAL A CA 1
ATOM 1468 C C . VAL A 1 234 ? 25.384 -11.548 3.240 1.00 44.91 543 VAL A C 1
ATOM 1469 O O . VAL A 1 234 ? 24.836 -10.444 3.394 1.00 41.13 543 VAL A O 1
ATOM 1473 N N . LEU A 1 235 ? 25.150 -12.340 2.193 1.00 44.73 544 LEU A N 1
ATOM 1474 C CA . LEU A 1 235 ? 24.318 -11.916 1.069 1.00 45.35 544 LEU A CA 1
ATOM 1475 C C . LEU A 1 235 ? 22.944 -11.446 1.511 1.00 45.67 544 LEU A C 1
ATOM 1476 O O . LEU A 1 235 ? 22.447 -10.416 1.029 1.00 45.05 544 LEU A O 1
ATOM 1481 N N . LYS A 1 236 ? 22.353 -12.170 2.460 1.00 44.79 545 LYS A N 1
ATOM 1482 C CA . LYS A 1 236 ? 20.994 -11.861 2.896 1.00 44.88 545 LYS A CA 1
ATOM 1483 C C . LYS A 1 236 ? 20.964 -10.619 3.787 1.00 40.47 545 LYS A C 1
ATOM 1484 O O . LYS A 1 236 ? 19.991 -9.875 3.781 1.00 45.16 545 LYS A O 1
ATOM 1486 N N . LYS A 1 237 ? 22.024 -10.402 4.552 1.00 38.87 546 LYS A N 1
ATOM 1487 C CA . LYS A 1 237 ? 22.180 -9.167 5.329 1.00 39.22 546 LYS A CA 1
ATOM 1488 C C . LYS A 1 237 ? 22.283 -7.928 4.407 1.00 39.98 546 LYS A C 1
ATOM 1489 O O . LYS A 1 237 ? 21.710 -6.874 4.718 1.00 40.93 546 LYS A O 1
ATOM 1495 N N . ILE A 1 238 ? 22.989 -8.089 3.279 1.00 36.00 547 ILE A N 1
ATOM 1496 C CA . ILE A 1 238 ? 23.156 -7.059 2.244 1.00 35.44 547 ILE A CA 1
ATOM 1497 C C . ILE A 1 238 ? 21.838 -6.758 1.505 1.00 38.41 547 ILE A C 1
ATOM 1498 O O . ILE A 1 238 ? 21.440 -5.581 1.400 1.00 36.42 547 ILE A O 1
ATOM 1503 N N . PHE A 1 239 ? 21.148 -7.805 1.022 1.00 41.83 548 PHE A N 1
ATOM 1504 C CA . PHE A 1 239 ? 19.823 -7.629 0.381 1.00 43.16 548 PHE A CA 1
ATOM 1505 C C . PHE A 1 239 ? 18.773 -7.036 1.322 1.00 45.07 548 PHE A C 1
ATOM 1506 O O . PHE A 1 239 ? 17.856 -6.340 0.868 1.00 47.27 548 PHE A O 1
ATOM 1514 N N . HIS A 1 240 ? 18.899 -7.299 2.623 1.00 44.05 549 HIS A N 1
ATOM 1515 C CA . HIS A 1 240 ? 17.892 -6.813 3.563 1.00 47.16 549 HIS A CA 1
ATOM 1516 C C . HIS A 1 240 ? 18.172 -5.444 4.091 1.00 46.47 549 HIS A C 1
ATOM 1517 O O . HIS A 1 240 ? 17.242 -4.692 4.344 1.00 48.05 549 HIS A O 1
ATOM 1524 N N . ASP A 1 241 ? 19.447 -5.104 4.273 1.00 45.41 550 ASP A N 1
ATOM 1525 C CA . ASP A 1 241 ? 19.804 -3.876 4.982 1.00 43.42 550 ASP A CA 1
ATOM 1526 C C . ASP A 1 241 ? 20.522 -2.785 4.180 1.00 42.28 550 ASP A C 1
ATOM 1527 O O . ASP A 1 241 ? 20.903 -1.757 4.750 1.00 37.88 550 ASP A O 1
ATOM 1532 N N . THR A 1 242 ? 20.704 -3.017 2.874 1.00 38.61 551 THR A N 1
ATOM 1533 C CA . THR A 1 242 ? 21.288 -2.028 1.960 1.00 34.47 551 THR A CA 1
ATOM 1534 C C . THR A 1 242 ? 20.459 -2.010 0.682 1.00 34.98 551 THR A C 1
ATOM 1535 O O . THR A 1 242 ? 19.873 -3.031 0.324 1.00 38.27 551 THR A O 1
ATOM 1539 N N . LYS A 1 243 ? 20.383 -0.853 0.017 1.00 35.61 552 LYS A N 1
ATOM 1540 C CA . LYS A 1 243 ? 19.854 -0.769 -1.355 1.00 33.76 552 LYS A CA 1
ATOM 1541 C C . LYS A 1 243 ? 20.755 -1.522 -2.333 1.00 32.71 552 LYS A C 1
ATOM 1542 O O . LYS A 1 243 ? 21.987 -1.502 -2.209 1.00 30.52 552 LYS A O 1
ATOM 1548 N N . SER A 1 244 ? 20.116 -2.186 -3.299 1.00 32.54 553 SER A N 1
ATOM 1549 C CA . SER A 1 244 ? 20.781 -3.102 -4.210 1.00 30.23 553 SER A CA 1
ATOM 1550 C C . SER A 1 244 ? 20.784 -2.599 -5.648 1.00 29.61 553 SER A C 1
ATOM 1551 O O . SER A 1 244 ? 19.883 -1.879 -6.079 1.00 31.25 553 SER A O 1
ATOM 1554 N N . ALA A 1 245 ? 21.826 -2.970 -6.380 1.00 29.55 554 ALA A N 1
ATOM 1555 C CA . ALA A 1 245 ? 21.913 -2.731 -7.813 1.00 29.38 554 ALA A CA 1
ATOM 1556 C C . ALA A 1 245 ? 22.805 -3.808 -8.362 1.00 30.60 554 ALA A C 1
ATOM 1557 O O . ALA A 1 245 ? 23.763 -4.252 -7.682 1.00 29.94 554 ALA A O 1
ATOM 1559 N N . PHE A 1 246 ? 22.496 -4.210 -9.598 1.00 30.75 555 PHE A N 1
ATOM 1560 C CA . PHE A 1 246 ? 23.131 -5.338 -10.237 1.00 31.78 555 PHE A CA 1
ATOM 1561 C C . PHE A 1 246 ? 23.571 -5.014 -11.660 1.00 32.85 555 PHE A C 1
ATOM 1562 O O . PHE A 1 246 ? 22.820 -4.418 -12.444 1.00 34.18 555 PHE A O 1
ATOM 1570 N N . VAL A 1 247 ? 24.795 -5.402 -11.994 1.00 31.07 556 VAL A N 1
ATOM 1571 C CA . VAL A 1 247 ? 25.226 -5.358 -13.377 1.00 33.58 556 VAL A CA 1
ATOM 1572 C C . VAL A 1 247 ? 25.562 -6.791 -13.817 1.00 33.28 556 VAL A C 1
ATOM 1573 O O . VAL A 1 247 ? 26.288 -7.508 -13.125 1.00 31.29 556 VAL A O 1
ATOM 1577 N N . PHE A 1 248 ? 24.992 -7.202 -14.946 1.00 32.30 557 PHE A N 1
ATOM 1578 C CA . PHE A 1 248 ? 25.212 -8.543 -15.495 1.00 32.32 557 PHE A CA 1
ATOM 1579 C C . PHE A 1 248 ? 25.950 -8.457 -16.816 1.00 32.66 557 PHE A C 1
ATOM 1580 O O . PHE A 1 248 ? 25.513 -7.776 -17.741 1.00 35.76 557 PHE A O 1
ATOM 1588 N N . GLN A 1 249 ? 27.082 -9.136 -16.888 1.00 35.59 558 GLN A N 1
ATOM 1589 C CA . GLN A 1 249 ? 27.890 -9.215 -18.095 1.00 39.36 558 GLN A CA 1
ATOM 1590 C C . GLN A 1 249 ? 27.226 -10.218 -19.060 1.00 41.36 558 GLN A C 1
ATOM 1591 O O . GLN A 1 249 ? 27.132 -11.418 -18.761 1.00 40.70 558 GLN A O 1
ATOM 1597 N N . ILE A 1 250 ? 26.719 -9.708 -20.184 1.00 41.25 559 ILE A N 1
ATOM 1598 C CA . ILE A 1 250 ? 26.082 -10.554 -21.196 1.00 42.58 559 ILE A CA 1
ATOM 1599 C C . ILE A 1 250 ? 26.957 -10.613 -22.447 1.00 45.46 559 ILE A C 1
ATOM 1600 O O . ILE A 1 250 ? 27.016 -9.656 -23.228 1.00 45.42 559 ILE A O 1
ATOM 1605 N N . ASP A 1 251 ? 27.667 -11.732 -22.600 1.00 49.16 560 ASP A N 1
ATOM 1606 C CA . ASP A 1 251 ? 28.623 -11.904 -23.695 1.00 49.54 560 ASP A CA 1
ATOM 1607 C C . ASP A 1 251 ? 28.671 -13.316 -24.283 1.00 51.83 560 ASP A C 1
ATOM 1608 O O . ASP A 1 251 ? 27.643 -13.985 -24.410 1.00 50.23 560 ASP A O 1
ATOM 1613 N N . HIS A 1 252 ? 29.887 -13.747 -24.619 1.00 55.90 561 HIS A N 1
ATOM 1614 C CA . HIS A 1 252 ? 30.152 -15.002 -25.315 1.00 61.13 561 HIS A CA 1
ATOM 1615 C C . HIS A 1 252 ? 29.891 -16.241 -24.500 1.00 62.95 561 HIS A C 1
ATOM 1616 O O . HIS A 1 252 ? 29.580 -17.305 -25.050 1.00 65.56 561 HIS A O 1
ATOM 1618 N N . SER A 1 253 ? 29.999 -16.093 -23.185 1.00 58.65 562 SER A N 1
ATOM 1619 C CA . SER A 1 253 ? 30.107 -17.196 -22.236 1.00 56.17 562 SER A CA 1
ATOM 1620 C C . SER A 1 253 ? 29.006 -18.246 -22.315 1.00 54.31 562 SER A C 1
ATOM 1621 O O . SER A 1 253 ? 27.879 -17.962 -22.720 1.00 54.54 562 SER A O 1
ATOM 1624 N N . ALA A 1 254 ? 29.348 -19.457 -21.890 1.00 53.16 563 ALA A N 1
ATOM 1625 C CA . ALA A 1 254 ? 28.395 -20.559 -21.804 1.00 54.40 563 ALA A CA 1
ATOM 1626 C C . ALA A 1 254 ? 27.449 -20.390 -20.613 1.00 52.51 563 ALA A C 1
ATOM 1627 O O . ALA A 1 254 ? 26.397 -21.027 -20.564 1.00 56.99 563 ALA A O 1
ATOM 1629 N N . GLU A 1 255 ? 27.829 -19.530 -19.664 1.00 49.85 564 GLU A N 1
ATOM 1630 C CA . GLU A 1 255 ? 26.999 -19.228 -18.488 1.00 46.33 564 GLU A CA 1
ATOM 1631 C C . GLU A 1 255 ? 25.947 -18.132 -18.714 1.00 43.21 564 GLU A C 1
ATOM 1632 O O . GLU A 1 255 ? 25.142 -17.868 -17.818 1.00 41.90 564 GLU A O 1
ATOM 1638 N N . VAL A 1 256 ? 25.942 -17.517 -19.900 1.00 42.77 565 VAL A N 1
ATOM 1639 C CA . VAL A 1 256 ? 25.077 -16.370 -20.182 1.00 44.56 565 VAL A CA 1
ATOM 1640 C C . VAL A 1 256 ? 23.600 -16.647 -19.867 1.00 47.76 565 VAL A C 1
ATOM 1641 O O . VAL A 1 256 ? 22.938 -15.832 -19.209 1.00 49.94 565 VAL A O 1
ATOM 1645 N N . TYR A 1 257 ? 23.108 -17.817 -20.275 1.00 47.13 566 TYR A N 1
ATOM 1646 C CA . TYR A 1 257 ? 21.718 -18.231 -20.005 1.00 46.26 566 TYR A CA 1
ATOM 1647 C C . TYR A 1 257 ? 21.423 -18.323 -18.500 1.00 46.38 566 TYR A C 1
ATOM 1648 O O . TYR A 1 257 ? 20.345 -17.934 -18.043 1.00 46.69 566 TYR A O 1
ATOM 1657 N N . ASP A 1 258 ? 22.388 -18.823 -17.735 1.00 47.12 567 ASP A N 1
ATOM 1658 C CA . ASP A 1 258 ? 22.252 -18.906 -16.279 1.00 48.63 567 ASP A CA 1
ATOM 1659 C C . ASP A 1 258 ? 22.386 -17.528 -15.628 1.00 46.10 567 ASP A C 1
ATOM 1660 O O . ASP A 1 258 ? 21.694 -17.219 -14.657 1.00 46.52 567 ASP A O 1
ATOM 1665 N N . ILE A 1 259 ? 23.270 -16.700 -16.168 1.00 43.07 568 ILE A N 1
ATOM 1666 C CA . ILE A 1 259 ? 23.361 -15.311 -15.727 1.00 45.47 568 ILE A CA 1
ATOM 1667 C C . ILE A 1 259 ? 22.003 -14.626 -15.913 1.00 46.21 568 ILE A C 1
ATOM 1668 O O . ILE A 1 259 ? 21.477 -14.024 -14.971 1.00 46.27 568 ILE A O 1
ATOM 1673 N N . LEU A 1 260 ? 21.431 -14.758 -17.113 1.00 43.28 569 LEU A N 1
ATOM 1674 C CA . LEU A 1 260 ? 20.086 -14.250 -17.381 1.00 44.34 569 LEU A CA 1
ATOM 1675 C C . LEU A 1 260 ? 19.049 -14.804 -16.409 1.00 43.73 569 LEU A C 1
ATOM 1676 O O . LEU A 1 260 ? 18.294 -14.036 -15.801 1.00 43.71 569 LEU A O 1
ATOM 1681 N N . LYS A 1 261 ? 19.013 -16.126 -16.250 1.00 44.68 570 LYS A N 1
ATOM 1682 C CA . LYS A 1 261 ? 18.057 -16.742 -15.314 1.00 48.65 570 LYS A CA 1
ATOM 1683 C C . LYS A 1 261 ? 18.234 -16.131 -13.922 1.00 46.78 570 LYS A C 1
ATOM 1684 O O . LYS A 1 261 ? 17.269 -15.696 -13.290 1.00 46.56 570 LYS A O 1
ATOM 1686 N N . LEU A 1 262 ? 19.482 -16.079 -13.472 1.00 46.70 571 LEU A N 1
ATOM 1687 C CA . LEU A 1 262 ? 19.836 -15.438 -12.202 1.00 48.81 571 LEU A CA 1
ATOM 1688 C C . LEU A 1 262 ? 19.275 -14.013 -12.046 1.00 48.39 571 LEU A C 1
ATOM 1689 O O . LEU A 1 262 ? 18.782 -13.656 -10.969 1.00 46.79 571 LEU A O 1
ATOM 1694 N N . SER A 1 263 ? 19.338 -13.209 -13.113 1.00 46.02 572 SER A N 1
ATOM 1695 C CA . SER A 1 263 ? 18.813 -11.839 -13.059 1.00 45.10 572 SER A CA 1
ATOM 1696 C C . SER A 1 263 ? 17.312 -11.827 -12.768 1.00 47.51 572 SER A C 1
ATOM 1697 O O . SER A 1 263 ? 16.821 -10.976 -12.012 1.00 48.82 572 SER A O 1
ATOM 1700 N N . SER A 1 264 ? 16.603 -12.796 -13.344 1.00 48.63 573 SER A N 1
ATOM 1701 C CA . SER A 1 264 ? 15.163 -12.983 -13.122 1.00 49.91 573 SER A CA 1
ATOM 1702 C C . SER A 1 264 ? 14.775 -13.130 -11.636 1.00 49.17 573 SER A C 1
ATOM 1703 O O . SER A 1 264 ? 13.771 -12.566 -11.191 1.00 46.26 573 SER A O 1
ATOM 1706 N N . HIS A 1 265 ? 15.565 -13.886 -10.879 1.00 49.87 574 HIS A N 1
ATOM 1707 C CA . HIS A 1 265 ? 15.327 -14.035 -9.442 1.00 52.08 574 HIS A CA 1
ATOM 1708 C C . HIS A 1 265 ? 15.717 -12.807 -8.671 1.00 51.34 574 HIS A C 1
ATOM 1709 O O . HIS A 1 265 ? 15.028 -12.423 -7.731 1.00 50.21 574 HIS A O 1
ATOM 1716 N N . LEU A 1 266 ? 16.816 -12.167 -9.073 1.00 50.12 575 LEU A N 1
ATOM 1717 C CA . LEU A 1 266 ? 17.306 -10.969 -8.389 1.00 47.81 575 LEU A CA 1
ATOM 1718 C C . LEU A 1 266 ? 16.416 -9.757 -8.641 1.00 50.60 575 LEU A C 1
ATOM 1719 O O . LEU A 1 266 ? 16.489 -8.769 -7.913 1.00 46.78 575 LEU A O 1
ATOM 1724 N N . SER A 1 267 ? 15.567 -9.855 -9.665 1.00 53.54 576 SER A N 1
ATOM 1725 C CA . SER A 1 267 ? 14.644 -8.785 -10.035 1.00 54.41 576 SER A CA 1
ATOM 1726 C C . SER A 1 267 ? 13.536 -8.573 -9.011 1.00 54.24 576 SER A C 1
ATOM 1727 O O . SER A 1 267 ? 12.755 -7.638 -9.138 1.00 53.37 576 SER A O 1
ATOM 1730 N N . PHE A 1 268 ? 13.464 -9.440 -8.004 1.00 60.71 577 PHE A N 1
ATOM 1731 C CA . PHE A 1 268 ? 12.420 -9.329 -6.973 1.00 64.66 577 PHE A CA 1
ATOM 1732 C C . PHE A 1 268 ? 12.890 -8.681 -5.658 1.00 61.83 577 PHE A C 1
ATOM 1733 O O . PHE A 1 268 ? 12.088 -8.493 -4.740 1.00 58.70 577 PHE A O 1
ATOM 1741 N N . ILE A 1 269 ? 14.181 -8.348 -5.574 1.00 59.48 578 ILE A N 1
ATOM 1742 C CA . ILE A 1 269 ? 14.773 -7.783 -4.354 1.00 56.54 578 ILE A CA 1
ATOM 1743 C C . ILE A 1 269 ? 14.309 -6.346 -4.155 1.00 57.03 578 ILE A C 1
ATOM 1744 O O . ILE A 1 269 ? 14.372 -5.526 -5.083 1.00 56.67 578 ILE A O 1
ATOM 1749 N N . ARG A 1 270 ? 13.831 -6.059 -2.945 1.00 55.75 579 ARG A N 1
ATOM 1750 C CA . ARG A 1 270 ? 13.213 -4.769 -2.626 1.00 57.17 579 ARG A CA 1
ATOM 1751 C C . ARG A 1 270 ? 14.127 -3.908 -1.761 1.00 56.02 579 ARG A C 1
ATOM 1752 O O . ARG A 1 270 ? 15.036 -4.425 -1.095 1.00 55.02 579 ARG A O 1
ATOM 1754 N N . ASN A 1 271 ? 13.878 -2.598 -1.781 1.00 52.68 580 ASN A N 1
ATOM 1755 C CA . ASN A 1 271 ? 14.598 -1.649 -0.940 1.00 51.67 580 ASN A CA 1
ATOM 1756 C C . ASN A 1 271 ? 14.384 -1.980 0.531 1.00 51.16 580 ASN A C 1
ATOM 1757 O O . ASN A 1 271 ? 13.276 -2.346 0.912 1.00 52.89 580 ASN A O 1
ATOM 1762 N N . PRO A 1 272 ? 15.437 -1.854 1.363 1.00 51.22 581 PRO A N 1
ATOM 1763 C CA . PRO A 1 272 ? 15.248 -2.056 2.804 1.00 51.85 581 PRO A CA 1
ATOM 1764 C C . PRO A 1 272 ? 14.164 -1.114 3.327 1.00 56.78 581 PRO A C 1
ATOM 1765 O O . PRO A 1 272 ? 14.155 0.073 2.974 1.00 57.68 581 PRO A O 1
ATOM 1769 N N . LYS A 1 273 ? 13.250 -1.647 4.139 1.00 59.84 582 LYS A N 1
ATOM 1770 C CA . LYS A 1 273 ? 12.081 -0.892 4.605 1.00 59.84 582 LYS A CA 1
ATOM 1771 C C . LYS A 1 273 ? 12.171 -0.556 6.095 1.00 62.23 582 LYS A C 1
ATOM 1772 O O . LYS A 1 273 ? 13.187 -0.032 6.561 1.00 58.96 582 LYS A O 1
ATOM 1774 N N . GLY B 1 1 ? 94.071 13.860 -36.039 1.00 57.43 310 GLY B N 1
ATOM 1775 C CA . GLY B 1 1 ? 93.211 12.740 -36.532 1.00 55.52 310 GLY B CA 1
ATOM 1776 C C . GLY B 1 1 ? 91.880 13.259 -37.050 1.00 56.47 310 GLY B C 1
ATOM 1777 O O . GLY B 1 1 ? 91.770 14.421 -37.449 1.00 55.17 310 GLY B O 1
ATOM 1778 N N . HIS B 1 2 ? 90.864 12.402 -37.043 1.00 53.99 311 HIS B N 1
ATOM 1779 C CA . HIS B 1 2 ? 89.527 12.818 -37.454 1.00 55.53 311 HIS B CA 1
ATOM 1780 C C . HIS B 1 2 ? 88.490 12.332 -36.474 1.00 54.77 311 HIS B C 1
ATOM 1781 O O . HIS B 1 2 ? 88.738 11.383 -35.729 1.00 57.36 311 HIS B O 1
ATOM 1783 N N . MET B 1 3 ? 87.332 12.991 -36.450 1.00 54.68 312 MET B N 1
ATOM 1784 C CA . MET B 1 3 ? 86.270 12.657 -35.501 1.00 52.88 312 MET B CA 1
ATOM 1785 C C . MET B 1 3 ? 85.451 11.456 -35.967 1.00 52.81 312 MET B C 1
ATOM 1786 O O . MET B 1 3 ? 84.752 11.515 -36.985 1.00 53.67 312 MET B O 1
ATOM 1791 N N . LEU B 1 4 ? 85.542 10.371 -35.203 1.00 53.75 313 LEU B N 1
ATOM 1792 C CA . LEU B 1 4 ? 84.699 9.197 -35.401 1.00 53.13 313 LEU B CA 1
ATOM 1793 C C . LEU B 1 4 ? 83.420 9.296 -34.541 1.00 52.80 313 LEU B C 1
ATOM 1794 O O . LEU B 1 4 ? 83.447 9.111 -33.320 1.00 51.36 313 LEU B O 1
ATOM 1797 N N . LEU B 1 5 ? 82.307 9.608 -35.189 1.00 49.36 314 LEU B N 1
ATOM 1798 C CA . LEU B 1 5 ? 81.039 9.743 -34.498 1.00 53.62 314 LEU B CA 1
ATOM 1799 C C . LEU B 1 5 ? 80.266 8.443 -34.653 1.00 59.30 314 LEU B C 1
ATOM 1800 O O . LEU B 1 5 ? 80.014 7.980 -35.770 1.00 62.12 314 LEU B O 1
ATOM 1803 N N . ASN B 1 6 ? 79.910 7.840 -33.527 1.00 62.70 315 ASN B N 1
ATOM 1804 C CA . ASN B 1 6 ? 79.155 6.597 -33.544 1.00 64.55 315 ASN B CA 1
ATOM 1805 C C . ASN B 1 6 ? 77.987 6.658 -32.571 1.00 65.38 315 ASN B C 1
ATOM 1806 O O . ASN B 1 6 ? 78.187 6.741 -31.356 1.00 66.67 315 ASN B O 1
ATOM 1808 N N . SER B 1 7 ? 76.772 6.634 -33.113 1.00 68.25 316 SER B N 1
ATOM 1809 C CA . SER B 1 7 ? 75.554 6.553 -32.301 1.00 70.78 316 SER B CA 1
ATOM 1810 C C . SER B 1 7 ? 75.400 5.141 -31.716 1.00 70.67 316 SER B C 1
ATOM 1811 O O . SER B 1 7 ? 75.346 4.159 -32.454 1.00 74.08 316 SER B O 1
ATOM 1814 N N . ILE B 1 8 ? 75.339 5.049 -30.389 1.00 76.27 317 ILE B N 1
ATOM 1815 C CA . ILE B 1 8 ? 75.360 3.754 -29.691 1.00 76.81 317 ILE B CA 1
ATOM 1816 C C . ILE B 1 8 ? 74.090 3.443 -28.878 1.00 78.26 317 ILE B C 1
ATOM 1817 O O . ILE B 1 8 ? 73.638 4.245 -28.047 1.00 72.23 317 ILE B O 1
ATOM 1822 N N . THR B 1 9 ? 73.520 2.273 -29.161 1.00 82.19 318 THR B N 1
ATOM 1823 C CA . THR B 1 9 ? 72.441 1.685 -28.365 1.00 84.65 318 THR B CA 1
ATOM 1824 C C . THR B 1 9 ? 72.874 0.287 -27.914 1.00 86.48 318 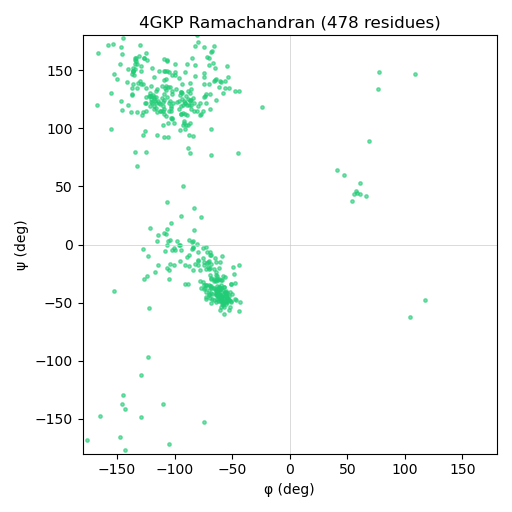THR B C 1
ATOM 1825 O O . THR B 1 9 ? 73.766 -0.314 -28.520 1.00 88.89 318 THR B O 1
ATOM 1829 N N . GLU B 1 10 ? 72.251 -0.221 -26.853 1.00 87.54 319 GLU B N 1
ATOM 1830 C CA . GLU B 1 10 ? 72.615 -1.527 -26.292 1.00 87.21 319 GLU B CA 1
ATOM 1831 C C . GLU B 1 10 ? 71.970 -2.717 -27.030 1.00 87.89 319 GLU B C 1
ATOM 1832 O O . GLU B 1 10 ? 72.429 -3.859 -26.888 1.00 85.11 319 GLU B O 1
ATOM 1834 N N . LEU B 1 11 ? 70.924 -2.439 -27.817 1.00 86.16 320 LEU B N 1
ATOM 1835 C CA . LEU B 1 11 ? 70.186 -3.469 -28.568 1.00 86.69 320 LEU B CA 1
ATOM 1836 C C . LEU B 1 11 ? 70.739 -3.705 -29.981 1.00 86.50 320 LEU B C 1
ATOM 1837 O O . LEU B 1 11 ? 70.797 -2.784 -30.803 1.00 80.15 320 LEU B O 1
ATOM 1839 N N . LYS B 1 12 ? 71.131 -4.952 -30.249 1.00 89.48 321 LYS B N 1
ATOM 1840 C CA . LYS B 1 12 ? 71.741 -5.344 -31.526 1.00 87.42 321 LYS B CA 1
ATOM 1841 C C . LYS B 1 12 ? 70.724 -5.424 -32.672 1.00 84.12 321 LYS B C 1
ATOM 1842 O O . LYS B 1 12 ? 69.517 -5.356 -32.444 1.00 82.13 321 LYS B O 1
ATOM 1844 N N . GLY B 1 13 ? 71.224 -5.569 -33.898 1.00 87.21 322 GLY B N 1
ATOM 1845 C CA . GLY B 1 13 ? 70.384 -5.657 -35.098 1.00 89.08 322 GLY B CA 1
ATOM 1846 C C . GLY B 1 13 ? 69.585 -6.945 -35.260 1.00 94.77 322 GLY B C 1
ATOM 1847 O O . GLY B 1 13 ? 68.659 -7.002 -36.078 1.00 97.04 322 GLY B O 1
ATOM 1848 N N . CYS B 1 14 ? 69.945 -7.982 -34.498 1.00 94.21 323 CYS B N 1
ATOM 1849 C CA . CYS B 1 14 ? 69.168 -9.232 -34.444 1.00 88.37 323 CYS B CA 1
ATOM 1850 C C . CYS B 1 14 ? 67.7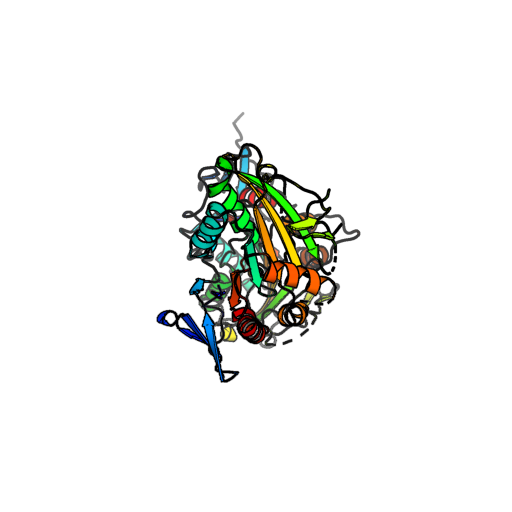46 -8.969 -33.928 1.00 82.76 323 CYS B C 1
ATOM 1851 O O . CYS B 1 14 ? 66.770 -9.411 -34.535 1.00 74.16 323 CYS B O 1
ATOM 1853 N N . ALA B 1 15 ? 67.652 -8.231 -32.818 1.00 79.28 324 ALA B N 1
ATOM 1854 C CA . ALA B 1 15 ? 66.375 -7.849 -32.204 1.00 69.68 324 ALA B CA 1
ATOM 1855 C C . ALA B 1 15 ? 65.467 -7.102 -33.171 1.00 62.91 324 ALA B C 1
ATOM 1856 O O . ALA B 1 15 ? 65.925 -6.296 -33.984 1.00 65.85 324 ALA B O 1
ATOM 1858 N N . ARG B 1 16 ? 64.182 -7.416 -33.081 1.00 50.89 325 ARG B N 1
ATOM 1859 C CA . ARG B 1 16 ? 63.136 -6.778 -33.853 1.00 44.06 325 ARG B CA 1
ATOM 1860 C C . ARG B 1 16 ? 62.117 -6.257 -32.848 1.00 41.45 325 ARG B C 1
ATOM 1861 O O . ARG B 1 16 ? 61.078 -6.895 -32.605 1.00 35.34 325 ARG B O 1
ATOM 1869 N N . LEU B 1 17 ? 62.443 -5.112 -32.241 1.00 40.48 326 LEU B N 1
ATOM 1870 C CA . LEU B 1 17 ? 61.592 -4.493 -31.219 1.00 38.63 326 LEU B CA 1
ATOM 1871 C C . LEU B 1 17 ? 60.875 -3.270 -31.766 1.00 35.83 326 LEU B C 1
ATOM 1872 O O . LEU B 1 17 ? 61.485 -2.213 -31.958 1.00 37.25 326 LEU B O 1
ATOM 1875 N N . PHE B 1 18 ? 59.582 -3.437 -32.033 1.00 32.97 327 PHE B N 1
ATOM 1876 C CA . PHE B 1 18 ? 58.759 -2.416 -32.654 1.00 32.43 327 PHE B CA 1
ATOM 1877 C C . PHE B 1 18 ? 57.832 -1.744 -31.653 1.00 35.12 327 PHE B C 1
ATOM 1878 O O . PHE B 1 18 ? 57.365 -2.371 -30.696 1.00 36.00 327 PHE B O 1
ATOM 1886 N N . ALA B 1 19 ? 57.550 -0.464 -31.891 1.00 35.59 328 ALA B N 1
ATOM 1887 C CA . ALA B 1 19 ? 56.579 0.248 -31.090 1.00 33.16 328 ALA B CA 1
ATOM 1888 C C . ALA B 1 19 ? 55.449 0.778 -31.947 1.00 33.20 328 ALA B C 1
ATOM 1889 O O . ALA B 1 19 ? 55.661 1.521 -32.892 1.00 35.69 328 ALA B O 1
ATOM 1891 N N . ASN B 1 20 ? 54.240 0.372 -31.592 1.00 32.16 329 ASN B N 1
ATOM 1892 C CA . ASN B 1 20 ? 53.056 0.774 -32.283 1.00 32.86 329 ASN B CA 1
ATOM 1893 C C . ASN B 1 20 ? 52.450 1.972 -31.562 1.00 35.02 329 ASN B C 1
ATOM 1894 O O . ASN B 1 20 ? 51.760 1.831 -30.536 1.00 34.42 329 ASN B O 1
ATOM 1899 N N . ILE B 1 21 ? 52.742 3.155 -32.096 1.00 36.64 330 ILE B N 1
ATOM 1900 C CA . ILE B 1 21 ? 52.307 4.414 -31.499 1.00 37.10 330 ILE B CA 1
ATOM 1901 C C . ILE B 1 21 ? 50.863 4.651 -31.866 1.00 37.31 330 ILE B C 1
ATOM 1902 O O . ILE B 1 21 ? 50.540 4.755 -33.045 1.00 40.54 330 ILE B O 1
ATOM 1907 N N . ILE B 1 22 ? 49.991 4.731 -30.865 1.00 39.83 331 ILE B N 1
ATOM 1908 C CA . ILE B 1 22 ? 48.617 5.136 -31.126 1.00 40.93 331 ILE B CA 1
ATOM 1909 C C . ILE B 1 22 ? 48.606 6.653 -31.041 1.00 43.76 331 ILE B C 1
ATOM 1910 O O . ILE B 1 22 ? 48.500 7.217 -29.953 1.00 45.88 331 ILE B O 1
ATOM 1915 N N . GLU B 1 23 ? 48.757 7.308 -32.194 1.00 46.16 332 GLU B N 1
ATOM 1916 C CA . GLU B 1 23 ? 48.949 8.765 -32.229 1.00 51.40 332 GLU B CA 1
ATOM 1917 C C . GLU B 1 23 ? 47.803 9.515 -31.506 1.00 53.81 332 GLU B C 1
ATOM 1918 O O . GLU B 1 23 ? 48.046 10.480 -30.773 1.00 53.29 332 GLU B O 1
ATOM 1920 N N . ASP B 1 24 ? 46.576 9.031 -31.714 1.00 57.21 333 ASP B N 1
ATOM 1921 C CA . ASP B 1 24 ? 45.378 9.390 -30.940 1.00 61.68 333 ASP B CA 1
ATOM 1922 C C . ASP B 1 24 ? 45.605 9.447 -29.433 1.00 62.13 333 ASP B C 1
ATOM 1923 O O . ASP B 1 24 ? 45.231 10.417 -28.776 1.00 65.30 333 ASP B O 1
ATOM 1928 N N . GLU B 1 25 ? 46.211 8.394 -28.893 1.00 60.76 334 GLU B N 1
ATOM 1929 C CA . GLU B 1 25 ? 46.131 8.120 -27.458 1.00 62.78 334 GLU B CA 1
ATOM 1930 C C . GLU B 1 25 ? 47.391 8.438 -26.667 1.00 61.86 334 GLU B C 1
ATOM 1931 O O . GLU B 1 25 ? 47.303 8.793 -25.492 1.00 65.15 334 GLU B O 1
ATOM 1937 N N . ILE B 1 26 ? 48.551 8.331 -27.311 1.00 60.42 335 ILE B N 1
ATOM 1938 C CA . ILE B 1 26 ? 49.840 8.558 -26.647 1.00 61.95 335 ILE B CA 1
ATOM 1939 C C . ILE B 1 26 ? 49.811 9.812 -25.749 1.00 61.68 335 ILE B C 1
ATOM 1940 O O . ILE B 1 26 ? 49.319 10.868 -26.155 1.00 61.51 335 ILE B O 1
ATOM 1944 N N . SER B 1 27 ? 50.306 9.670 -24.520 1.00 62.48 336 SER B N 1
ATOM 1945 C CA . SER B 1 27 ? 50.283 10.755 -23.535 1.00 61.84 336 SER B CA 1
ATOM 1946 C C . SER B 1 27 ? 51.240 11.876 -23.906 1.00 61.80 336 SER B C 1
ATOM 1947 O O . SER B 1 27 ? 52.238 11.648 -24.600 1.00 66.00 336 SER B O 1
ATOM 1950 N N . GLU B 1 28 ? 50.928 13.078 -23.418 1.00 59.82 337 GLU B N 1
ATOM 1951 C CA . GLU B 1 28 ? 51.784 14.264 -23.563 1.00 53.52 337 GLU B CA 1
ATOM 1952 C C . GLU B 1 28 ? 53.166 14.105 -22.907 1.00 48.79 337 GLU B C 1
ATOM 1953 O O . GLU B 1 28 ? 54.102 14.824 -23.248 1.00 44.34 337 GLU B O 1
ATOM 1955 N N . LYS B 1 29 ? 53.286 13.159 -21.976 1.00 48.47 338 LYS B N 1
ATOM 1956 C CA . LYS B 1 29 ? 54.530 12.946 -21.236 1.00 49.40 338 LYS B CA 1
ATOM 1957 C C . LYS B 1 29 ? 55.531 12.057 -21.987 1.00 48.73 338 LYS B C 1
ATOM 1958 O O . LYS B 1 29 ? 56.607 11.743 -21.470 1.00 47.80 338 LYS B O 1
ATOM 1960 N N . LEU B 1 30 ? 55.178 11.654 -23.204 1.00 45.44 339 LEU B N 1
ATOM 1961 C CA . LEU B 1 30 ? 56.035 10.781 -23.990 1.00 45.16 339 LEU B CA 1
ATOM 1962 C C . LEU B 1 30 ? 56.315 11.438 -25.322 1.00 47.06 339 LEU B C 1
ATOM 1963 O O . LEU B 1 30 ? 55.391 11.641 -26.119 1.00 49.08 339 LEU B O 1
ATOM 1968 N N . ILE B 1 31 ? 57.572 11.787 -25.575 1.00 44.38 340 ILE B N 1
ATOM 1969 C CA . ILE B 1 31 ? 57.858 12.423 -26.853 1.00 45.80 340 ILE B CA 1
ATOM 1970 C C . ILE B 1 31 ? 58.356 11.414 -27.885 1.00 43.73 340 ILE B C 1
ATOM 1971 O O . ILE B 1 31 ? 59.384 10.764 -27.724 1.00 43.55 340 ILE B O 1
ATOM 1975 N N . VAL B 1 32 ? 57.564 11.274 -28.929 1.00 44.90 341 VAL B N 1
ATOM 1976 C CA . VAL B 1 32 ? 57.857 10.342 -29.982 1.00 48.36 341 VAL B CA 1
ATOM 1977 C C . VAL B 1 32 ? 58.782 11.006 -30.991 1.00 49.53 341 VAL B C 1
ATOM 1978 O O . VAL B 1 32 ? 58.444 12.031 -31.576 1.00 49.30 341 VAL B O 1
ATOM 1982 N N . ASN B 1 33 ? 59.959 10.416 -31.162 1.00 48.49 342 ASN B N 1
ATOM 1983 C CA . ASN B 1 33 ? 60.908 10.885 -32.146 1.00 50.75 342 ASN B C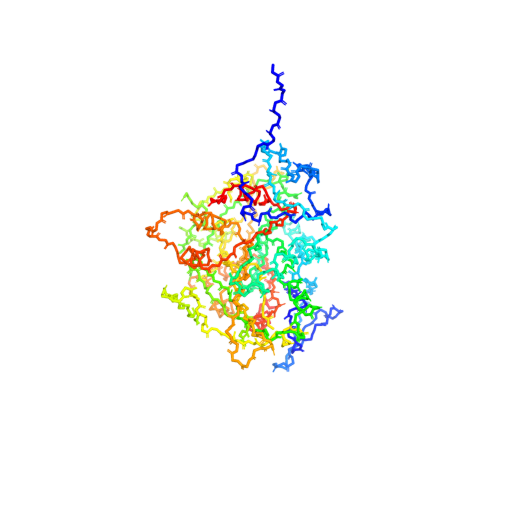A 1
ATOM 1984 C C . ASN B 1 33 ? 61.039 9.905 -33.317 1.00 51.16 342 ASN B C 1
ATOM 1985 O O . ASN B 1 33 ? 61.858 8.966 -33.284 1.00 45.86 342 ASN B O 1
ATOM 1990 N N . TYR B 1 34 ? 60.241 10.138 -34.356 1.00 52.53 343 TYR B N 1
ATOM 1991 C CA . TYR B 1 34 ? 60.301 9.315 -35.572 1.00 58.09 343 TYR B CA 1
ATOM 1992 C C . TYR B 1 34 ? 61.668 9.299 -36.282 1.00 61.79 343 TYR B C 1
ATOM 1993 O O . TYR B 1 34 ? 61.889 8.484 -37.183 1.00 64.58 343 TYR B O 1
ATOM 2002 N N . SER B 1 35 ? 62.579 10.177 -35.852 1.00 62.38 344 SER B N 1
ATOM 2003 C CA . SER B 1 35 ? 63.899 10.304 -36.467 1.00 62.51 344 SER B CA 1
ATOM 2004 C C . SER B 1 35 ? 64.960 9.423 -35.821 1.00 60.95 344 SER B C 1
ATOM 2005 O O . SER B 1 35 ? 65.863 8.959 -36.506 1.00 69.37 344 SER B O 1
ATOM 2007 N N . ASP B 1 36 ? 64.871 9.211 -34.512 1.00 60.48 345 ASP B N 1
ATOM 2008 C CA . ASP B 1 36 ? 65.833 8.355 -33.797 1.00 57.41 345 ASP B CA 1
ATOM 2009 C C . ASP B 1 36 ? 65.282 6.960 -33.482 1.00 51.30 345 ASP B C 1
ATOM 2010 O O . ASP B 1 36 ? 66.008 6.098 -32.974 1.00 54.73 345 ASP B O 1
ATOM 2015 N N . GLU B 1 37 ? 64.005 6.751 -33.795 1.00 44.70 346 GLU B N 1
ATOM 2016 C CA . GLU B 1 37 ? 63.275 5.521 -33.470 1.00 43.96 346 GLU B CA 1
ATOM 2017 C C . GLU B 1 37 ? 63.112 5.370 -31.957 1.00 42.39 346 GLU B C 1
ATOM 2018 O O . GLU B 1 37 ? 63.250 4.274 -31.410 1.00 42.60 346 GLU B O 1
ATOM 2024 N N . SER B 1 38 ? 62.795 6.483 -31.296 1.00 39.92 347 SER B N 1
ATOM 2025 C CA . SER B 1 38 ? 62.821 6.541 -29.841 1.00 36.54 347 SER B CA 1
ATOM 2026 C C . SER B 1 38 ? 61.601 7.216 -29.244 1.00 34.85 347 SER B C 1
ATOM 2027 O O . SER B 1 38 ? 60.975 8.078 -29.855 1.00 34.04 347 SER B O 1
ATOM 2030 N N . ILE B 1 39 ? 61.273 6.790 -28.034 1.00 36.57 348 ILE B N 1
ATOM 2031 C CA . ILE B 1 39 ? 60.244 7.432 -27.237 1.00 38.72 348 ILE B CA 1
ATOM 2032 C C . ILE B 1 39 ? 60.911 7.930 -25.948 1.00 41.66 348 ILE B C 1
ATOM 2033 O O . ILE B 1 39 ? 61.547 7.147 -25.214 1.00 39.14 348 ILE B O 1
ATOM 2038 N N . GLU B 1 40 ? 60.809 9.242 -25.719 1.00 42.34 349 GLU B N 1
ATOM 2039 C CA . GLU B 1 40 ? 61.307 9.857 -24.490 1.00 44.62 349 GLU B CA 1
ATOM 2040 C C . GLU B 1 40 ? 60.194 9.844 -23.436 1.00 42.84 349 GLU B C 1
ATOM 2041 O O . GLU B 1 40 ? 59.117 10.416 -23.645 1.00 37.15 349 GLU B O 1
ATOM 2047 N N . ASP B 1 41 ? 60.459 9.180 -22.320 1.00 41.22 350 ASP B N 1
ATOM 2048 C CA . ASP B 1 41 ? 59.545 9.169 -21.196 1.00 47.27 350 ASP B CA 1
ATOM 2049 C C . ASP B 1 41 ? 59.872 10.346 -20.254 1.00 51.88 350 ASP B C 1
ATOM 2050 O O . ASP B 1 41 ? 60.837 10.281 -19.495 1.00 52.75 350 ASP B O 1
ATOM 2055 N N . MET B 1 42 ? 59.074 11.416 -20.309 1.00 56.12 351 MET B N 1
ATOM 2056 C CA . MET B 1 42 ? 59.345 12.625 -19.503 1.00 56.10 351 MET B CA 1
ATOM 2057 C C . MET B 1 42 ? 59.104 12.403 -18.013 1.00 59.63 351 MET B C 1
ATOM 2058 O O . MET B 1 42 ? 59.823 12.958 -17.183 1.00 63.13 351 MET B O 1
ATOM 2063 N N . LYS B 1 43 ? 58.106 11.581 -17.687 1.00 59.63 352 LYS B N 1
ATOM 2064 C CA . LYS B 1 43 ? 57.792 11.235 -16.303 1.00 60.71 352 LYS B CA 1
ATOM 2065 C C . LYS B 1 43 ? 58.940 10.508 -15.570 1.00 64.94 352 LYS B C 1
ATOM 2066 O O . LYS B 1 43 ? 59.246 10.833 -14.423 1.00 71.47 352 LYS B O 1
ATOM 2070 N N . ASN B 1 44 ? 59.582 9.544 -16.225 1.00 62.77 353 ASN B N 1
ATOM 2071 C CA . ASN B 1 44 ? 60.669 8.782 -15.597 1.00 57.58 353 ASN B CA 1
ATOM 2072 C C . ASN B 1 44 ? 62.063 9.130 -16.137 1.00 58.58 353 ASN B C 1
ATOM 2073 O O . ASN B 1 44 ? 63.047 8.452 -15.816 1.00 57.81 353 ASN B O 1
ATOM 2078 N N . HIS B 1 45 ? 62.134 10.183 -16.952 1.00 58.61 354 HIS B N 1
ATOM 2079 C CA . HIS B 1 45 ? 63.381 10.632 -17.597 1.00 62.11 354 HIS B CA 1
ATOM 2080 C C . HIS B 1 45 ? 64.211 9.488 -18.107 1.00 62.94 354 HIS B C 1
ATOM 2081 O O . HIS B 1 45 ? 65.318 9.218 -17.623 1.00 68.70 354 HIS B O 1
ATOM 2088 N N . LYS B 1 46 ? 63.646 8.784 -19.079 1.00 59.59 355 LYS B N 1
ATOM 2089 C CA . LYS B 1 46 ? 64.326 7.688 -19.751 1.00 53.81 355 LYS B CA 1
ATOM 2090 C C . LYS B 1 46 ? 63.982 7.748 -21.227 1.00 51.03 355 LYS B C 1
ATOM 2091 O O . LYS B 1 46 ? 62.919 8.259 -21.620 1.00 45.48 355 LYS B O 1
ATOM 2093 N N . THR B 1 47 ? 64.911 7.261 -22.041 1.00 49.87 356 THR B N 1
ATOM 2094 C CA . THR B 1 47 ? 64.747 7.236 -23.483 1.00 50.62 356 THR B CA 1
ATOM 2095 C C . THR B 1 47 ? 64.850 5.793 -23.944 1.00 49.82 356 THR B C 1
ATOM 2096 O O . THR B 1 47 ? 65.780 5.075 -23.558 1.00 51.98 356 THR B O 1
ATOM 2100 N N . TYR B 1 48 ? 63.881 5.374 -24.754 1.00 47.71 357 TYR B N 1
ATOM 2101 C CA . TYR B 1 48 ? 63.808 3.990 -25.234 1.00 44.58 357 TYR B CA 1
ATOM 2102 C C . TYR B 1 48 ? 63.972 3.913 -26.736 1.00 41.31 357 TYR B C 1
ATOM 2103 O O . TYR B 1 48 ? 63.249 4.580 -27.475 1.00 39.55 357 TYR B O 1
ATOM 2112 N N . LYS B 1 49 ? 64.915 3.080 -27.172 1.00 41.65 358 LYS B N 1
ATOM 2113 C CA . LYS B 1 49 ? 65.172 2.857 -28.589 1.00 42.05 358 LYS B CA 1
ATOM 2114 C C . LYS B 1 49 ? 64.429 1.609 -29.093 1.00 40.56 358 LYS B C 1
ATOM 2115 O O . LYS B 1 49 ? 64.294 0.603 -28.379 1.00 37.10 358 LYS B O 1
ATOM 2118 N N . PHE B 1 50 ? 63.948 1.707 -30.326 1.00 36.30 359 PHE B N 1
ATOM 2119 C CA . PHE B 1 50 ? 63.225 0.646 -30.998 1.00 37.50 359 PHE B CA 1
ATOM 2120 C C . PHE B 1 50 ? 63.789 0.478 -32.409 1.00 41.13 359 PHE B C 1
ATOM 2121 O O . PHE B 1 50 ? 64.376 1.407 -32.976 1.00 41.45 359 PHE B O 1
ATOM 2129 N N . THR B 1 51 ? 63.621 -0.719 -32.960 1.00 41.90 360 THR B N 1
ATOM 2130 C CA . THR B 1 51 ? 64.031 -1.017 -34.323 1.00 38.19 360 THR B CA 1
ATOM 2131 C C . THR B 1 51 ? 63.313 -0.051 -35.243 1.00 38.38 360 THR B C 1
ATOM 2132 O O . THR B 1 51 ? 63.938 0.609 -36.070 1.00 39.73 360 THR B O 1
ATOM 2136 N N . LYS B 1 52 ? 62.002 0.050 -35.072 1.00 37.95 361 LYS B N 1
ATOM 2137 C CA . LYS B 1 52 ? 61.195 0.961 -35.855 1.00 36.81 361 LYS B CA 1
ATOM 2138 C C . LYS B 1 52 ? 60.003 1.393 -35.015 1.00 35.41 361 LYS B C 1
ATOM 2139 O O . LYS B 1 52 ? 59.447 0.608 -34.257 1.00 34.46 361 LYS B O 1
ATOM 2144 N N . LEU B 1 53 ? 59.630 2.655 -35.146 1.00 36.92 362 LEU B N 1
ATOM 2145 C CA . LEU B 1 53 ? 58.381 3.151 -34.597 1.00 40.42 362 LEU B CA 1
ATOM 2146 C C . LEU B 1 53 ? 57.324 3.058 -35.668 1.00 41.54 362 LEU B C 1
ATOM 2147 O O . LEU B 1 53 ? 57.448 3.660 -36.729 1.00 44.85 362 LEU B O 1
ATOM 2152 N N . ILE B 1 54 ? 56.275 2.298 -35.395 1.00 42.29 363 ILE B N 1
ATOM 2153 C CA . ILE B 1 54 ? 55.177 2.179 -36.346 1.00 41.79 363 ILE B CA 1
ATOM 2154 C C . ILE B 1 54 ? 54.102 3.193 -35.986 1.00 40.57 363 ILE B C 1
ATOM 2155 O O . ILE B 1 54 ? 53.564 3.177 -34.887 1.00 46.13 363 ILE B O 1
ATOM 2160 N N . GLN B 1 55 ? 53.816 4.098 -36.906 1.00 45.07 364 GLN B N 1
ATOM 2161 C CA . GLN B 1 55 ? 52.789 5.108 -36.689 1.00 47.15 364 GLN B CA 1
ATOM 2162 C C . GLN B 1 55 ? 51.415 4.591 -37.094 1.00 49.15 364 GLN B C 1
ATOM 2163 O O . GLN B 1 55 ? 51.214 4.130 -38.221 1.00 49.28 364 GLN B O 1
ATOM 2165 N N . ASN B 1 56 ? 50.478 4.652 -36.157 1.00 49.34 365 ASN B N 1
ATOM 2166 C CA . ASN B 1 56 ? 49.076 4.394 -36.449 1.00 51.25 365 ASN B CA 1
ATOM 2167 C C . ASN B 1 56 ? 48.277 5.550 -35.888 1.00 52.71 365 ASN B C 1
ATOM 2168 O O . ASN B 1 56 ? 48.555 6.019 -34.779 1.00 51.91 365 ASN B O 1
ATOM 2173 N N . PHE B 1 57 ? 47.293 6.013 -36.661 1.00 57.19 366 PHE B N 1
ATOM 2174 C CA . PHE B 1 57 ? 46.470 7.161 -36.261 1.00 58.75 366 PHE B CA 1
ATOM 2175 C C . PHE B 1 57 ? 45.558 6.841 -35.074 1.00 56.02 366 PHE B C 1
ATOM 2176 O O . PHE B 1 57 ? 45.235 7.732 -34.295 1.00 60.61 366 PHE B O 1
ATOM 2178 N N . SER B 1 58 ? 45.166 5.575 -34.939 1.00 53.30 367 SER B N 1
ATOM 2179 C CA . SER B 1 58 ? 44.244 5.137 -33.881 1.00 56.88 367 SER B CA 1
ATOM 2180 C C . SER B 1 58 ? 44.341 3.630 -33.565 1.00 58.58 367 SER B C 1
ATOM 2181 O O . SER B 1 58 ? 45.013 2.874 -34.280 1.00 60.38 367 SER B O 1
ATOM 2184 N N . HIS B 1 59 ? 43.657 3.219 -32.491 1.00 58.40 368 HIS B N 1
ATOM 2185 C CA . HIS B 1 59 ? 43.477 1.810 -32.083 1.00 58.80 368 HIS B CA 1
ATOM 2186 C C . HIS B 1 59 ? 43.134 0.842 -33.204 1.00 57.48 368 HIS B C 1
ATOM 2187 O O . HIS B 1 59 ? 43.265 -0.377 -33.038 1.00 51.12 368 HIS B O 1
ATOM 2194 N N . GLN B 1 60 ? 42.685 1.378 -34.343 1.00 55.86 369 GLN B N 1
ATOM 2195 C CA . GLN B 1 60 ? 42.273 0.578 -35.507 1.00 57.54 369 GLN B CA 1
ATOM 2196 C C . GLN B 1 60 ? 43.425 -0.219 -36.116 1.00 57.58 369 GLN B C 1
ATOM 2197 O O . GLN B 1 60 ? 43.211 -1.300 -36.677 1.00 61.37 369 GLN B O 1
ATOM 2199 N N . ASN B 1 61 ? 44.635 0.331 -36.014 1.00 51.90 370 ASN B N 1
ATOM 2200 C CA . ASN B 1 61 ? 45.852 -0.343 -36.459 1.00 52.36 370 ASN B CA 1
ATOM 2201 C C . ASN B 1 61 ? 45.815 -0.717 -37.951 1.00 52.38 370 ASN B C 1
ATOM 2202 O O . ASN B 1 61 ? 46.189 -1.830 -38.351 1.00 50.00 370 ASN B O 1
ATOM 2207 N N . LYS B 1 62 ? 45.363 0.235 -38.760 1.00 47.75 371 LYS B N 1
ATOM 2208 C CA . LYS B 1 62 ? 45.171 0.007 -40.180 1.00 47.51 371 LYS B CA 1
ATOM 2209 C C . LYS B 1 62 ? 46.508 -0.233 -40.883 1.00 45.43 371 LYS B C 1
ATOM 2210 O O . LYS B 1 62 ? 46.579 -0.965 -41.872 1.00 42.21 371 LYS B O 1
ATOM 2212 N N . ASP B 1 63 ? 47.562 0.374 -40.345 1.00 44.42 372 ASP B N 1
ATOM 2213 C CA . ASP B 1 63 ? 48.872 0.395 -40.991 1.00 42.78 372 ASP B CA 1
ATOM 2214 C C . ASP B 1 63 ? 49.870 -0.567 -40.352 1.00 39.49 372 ASP B C 1
ATOM 2215 O O . ASP B 1 63 ? 51.036 -0.617 -40.763 1.00 42.02 372 ASP B O 1
ATOM 2220 N N . LEU B 1 64 ? 49.418 -1.338 -39.365 1.00 34.14 373 LEU B N 1
ATOM 2221 C CA . LEU B 1 64 ? 50.345 -2.110 -38.513 1.00 33.55 373 LEU B CA 1
ATOM 2222 C C . LEU B 1 64 ? 51.191 -3.141 -39.270 1.00 31.44 373 LEU B C 1
ATOM 2223 O O . LEU B 1 64 ? 52.361 -3.362 -38.950 1.00 29.28 373 LEU B O 1
ATOM 2228 N N . PHE B 1 65 ? 50.578 -3.764 -40.272 1.00 31.41 374 PHE B N 1
ATOM 2229 C CA . PHE B 1 65 ? 51.231 -4.777 -41.056 1.00 31.51 374 PHE B CA 1
ATOM 2230 C C . PHE B 1 65 ? 51.682 -4.298 -42.431 1.00 33.91 374 PHE B C 1
ATOM 2231 O O . PHE B 1 65 ? 51.955 -5.115 -43.311 1.00 38.25 374 PHE B O 1
ATOM 2239 N N . LYS B 1 66 ? 51.786 -2.989 -42.633 1.00 34.55 375 LYS B N 1
ATOM 2240 C CA . LYS B 1 66 ? 52.130 -2.507 -43.977 1.00 35.20 375 LYS B CA 1
ATOM 2241 C C . LYS B 1 66 ? 53.617 -2.612 -44.353 1.00 35.07 375 LYS B C 1
ATOM 2242 O O . LYS B 1 66 ? 53.935 -2.781 -45.529 1.00 36.08 375 LYS B O 1
ATOM 2247 N N . GLU B 1 67 ? 54.520 -2.488 -43.380 1.00 31.02 376 GLU B N 1
ATOM 2248 C CA . GLU B 1 67 ? 55.940 -2.382 -43.701 1.00 31.16 376 GLU B CA 1
ATOM 2249 C C . GLU B 1 67 ? 56.840 -3.451 -43.035 1.00 30.28 376 GLU B C 1
ATOM 2250 O O . GLU B 1 67 ? 56.927 -4.571 -43.530 1.00 31.39 376 GLU B O 1
ATOM 2256 N N . ASP B 1 68 ? 57.468 -3.110 -41.913 1.00 28.53 377 ASP B N 1
ATOM 2257 C CA . ASP B 1 68 ? 58.416 -3.979 -41.226 1.00 27.61 377 ASP B CA 1
ATOM 2258 C C . ASP B 1 68 ? 57.883 -5.367 -40.886 1.00 28.36 377 ASP B C 1
ATOM 2259 O O . ASP B 1 68 ? 58.578 -6.365 -41.132 1.00 27.46 377 ASP B O 1
ATOM 2264 N N . LEU B 1 69 ? 56.666 -5.432 -40.333 1.00 26.43 378 LEU B N 1
ATOM 2265 C CA . LEU B 1 69 ? 56.049 -6.708 -39.968 1.00 26.12 378 LEU B CA 1
ATOM 2266 C C . LEU B 1 69 ? 55.779 -7.579 -41.195 1.00 25.54 378 LEU B C 1
ATOM 2267 O O . LEU B 1 69 ? 55.976 -8.785 -41.159 1.00 25.48 378 LEU B O 1
ATOM 2272 N N . HIS B 1 70 ? 55.344 -6.958 -42.281 1.00 25.93 379 HIS B N 1
ATOM 2273 C CA . HIS B 1 70 ? 55.132 -7.669 -43.546 1.00 26.38 379 HIS B CA 1
ATOM 2274 C C . HIS B 1 70 ? 56.434 -8.245 -44.042 1.00 25.70 379 HIS B C 1
ATOM 2275 O O . HIS B 1 70 ? 56.480 -9.400 -44.429 1.00 26.23 379 HIS B O 1
ATOM 2282 N N . VAL B 1 71 ? 57.510 -7.455 -43.998 1.00 24.36 380 VAL B N 1
ATOM 2283 C CA . VAL B 1 71 ? 58.816 -7.893 -44.488 1.00 24.02 380 VAL B CA 1
ATOM 2284 C C . VAL B 1 71 ? 59.355 -9.074 -43.663 1.00 23.29 380 VAL B C 1
ATOM 2285 O O . VAL B 1 71 ? 59.767 -10.097 -44.220 1.00 24.28 380 VAL B O 1
ATOM 2289 N N . TYR B 1 72 ? 59.324 -8.924 -42.346 1.00 21.99 381 TYR B N 1
ATOM 2290 C CA . TYR B 1 72 ? 59.629 -10.001 -41.405 1.00 22.68 381 TYR B CA 1
ATOM 2291 C C . TYR B 1 72 ? 58.830 -11.285 -41.674 1.00 24.41 381 TYR B C 1
ATOM 2292 O O . TYR B 1 72 ? 59.413 -12.362 -41.844 1.00 24.63 381 TYR B O 1
ATOM 2301 N N . ILE B 1 73 ? 57.504 -11.182 -41.738 1.00 24.72 382 ILE B N 1
ATOM 2302 C CA . ILE B 1 73 ? 56.702 -12.399 -41.872 1.00 26.04 382 ILE B CA 1
ATOM 2303 C C . ILE B 1 73 ? 57.013 -13.084 -43.191 1.00 26.37 382 ILE B C 1
ATOM 2304 O O . ILE B 1 73 ? 57.169 -14.300 -43.249 1.00 26.92 382 ILE B O 1
ATOM 2309 N N . ASP B 1 74 ? 57.111 -12.289 -44.240 1.00 27.67 383 ASP B N 1
ATOM 2310 C CA . ASP B 1 74 ? 57.272 -12.821 -45.585 1.00 30.16 383 ASP B CA 1
ATOM 2311 C C . ASP B 1 74 ? 58.646 -13.486 -45.750 1.00 29.86 383 ASP B C 1
ATOM 2312 O O . ASP B 1 74 ? 58.777 -14.524 -46.417 1.00 29.30 383 ASP B O 1
ATOM 2317 N N . PHE B 1 75 ? 59.657 -12.887 -45.124 1.00 27.51 384 PHE B N 1
ATOM 2318 C CA . PHE B 1 75 ? 60.971 -13.489 -45.051 1.00 26.74 384 PHE B CA 1
ATOM 2319 C C . PHE B 1 75 ? 60.989 -14.845 -44.356 1.00 25.52 384 PHE B C 1
ATOM 2320 O O . PHE B 1 75 ? 61.609 -15.780 -44.867 1.00 25.71 384 PHE B O 1
ATOM 2328 N N . CYS B 1 76 ? 60.342 -14.962 -43.200 1.00 23.54 385 CYS B N 1
ATOM 2329 C CA . CYS B 1 76 ? 60.377 -16.242 -42.474 1.00 24.21 385 CYS B CA 1
ATOM 2330 C C . CYS B 1 76 ? 59.643 -17.341 -43.221 1.00 25.25 385 CYS B C 1
ATOM 2331 O O . CYS B 1 76 ? 60.081 -18.485 -43.195 1.00 26.60 385 CYS B O 1
ATOM 2334 N N . LEU B 1 77 ? 58.532 -16.983 -43.866 1.00 24.36 386 LEU B N 1
ATOM 2335 C CA . LEU B 1 77 ? 57.760 -17.909 -44.667 1.00 24.90 386 LEU B CA 1
ATOM 2336 C C . LEU B 1 77 ? 58.533 -18.398 -45.893 1.00 27.87 386 LEU B C 1
ATOM 2337 O O . LEU B 1 77 ? 58.559 -19.603 -46.170 1.00 28.97 386 LEU B O 1
ATOM 2342 N N . LYS B 1 78 ? 59.153 -17.479 -46.633 1.00 28.75 387 LYS B N 1
ATOM 2343 C CA . LYS B 1 78 ? 59.920 -17.868 -47.820 1.00 31.56 387 LYS B CA 1
ATOM 2344 C C . LYS B 1 78 ? 61.142 -18.699 -47.439 1.00 31.79 387 LYS B C 1
ATOM 2345 O O . LYS B 1 78 ? 61.559 -19.553 -48.204 1.00 32.81 387 LYS B O 1
ATOM 2351 N N . ARG B 1 79 ? 61.701 -18.436 -46.257 1.00 34.07 388 ARG B N 1
ATOM 2352 C CA . ARG B 1 79 ? 62.845 -19.186 -45.715 1.00 33.62 388 ARG B CA 1
ATOM 2353 C C . ARG B 1 79 ? 62.431 -20.513 -45.086 1.00 33.48 388 ARG B C 1
ATOM 2354 O O . ARG B 1 79 ? 63.291 -21.352 -44.764 1.00 30.20 388 ARG B O 1
ATOM 2362 N N . ARG B 1 80 ? 61.118 -20.675 -44.866 1.00 33.57 389 ARG B N 1
ATOM 2363 C CA . ARG B 1 80 ? 60.550 -21.860 -44.203 1.00 33.77 389 ARG B CA 1
ATOM 2364 C C . ARG B 1 80 ? 61.111 -21.984 -42.786 1.00 33.03 389 ARG B C 1
ATOM 2365 O O . ARG B 1 80 ? 61.448 -23.068 -42.325 1.00 35.64 389 ARG B O 1
ATOM 2373 N N . GLU B 1 81 ? 61.175 -20.860 -42.088 1.00 32.88 390 GLU B N 1
ATOM 2374 C CA . GLU B 1 81 ? 61.721 -20.818 -40.741 1.00 31.28 390 GLU B CA 1
ATOM 2375 C C . GLU B 1 81 ? 60.612 -20.578 -39.712 1.00 29.47 390 GLU B C 1
ATOM 2376 O O . GLU B 1 81 ? 59.872 -19.592 -39.824 1.00 29.47 390 GLU B O 1
ATOM 2382 N N . ASN B 1 82 ? 60.495 -21.466 -38.721 1.00 26.01 391 ASN B N 1
ATOM 2383 C CA . ASN B 1 82 ? 59.533 -21.285 -37.620 1.00 25.75 391 ASN B CA 1
ATOM 2384 C C . ASN B 1 82 ? 59.791 -19.986 -36.898 1.00 25.93 391 ASN B C 1
ATOM 2385 O O . ASN B 1 82 ? 60.934 -19.689 -36.555 1.00 28.62 391 ASN B O 1
ATOM 2390 N N . PHE B 1 83 ? 58.743 -19.195 -36.693 1.00 24.30 392 PHE B N 1
ATOM 2391 C CA . PHE B 1 83 ? 58.939 -17.852 -36.168 1.00 22.84 392 PHE B CA 1
ATOM 2392 C C . PHE B 1 83 ? 57.822 -17.436 -35.238 1.00 22.09 392 PHE B C 1
ATOM 2393 O O . PHE B 1 83 ? 56.870 -18.186 -35.040 1.00 22.78 392 PHE B O 1
ATOM 2401 N N . ASN B 1 84 ? 57.938 -16.242 -34.669 1.00 21.92 393 ASN B N 1
ATOM 2402 C CA . ASN B 1 84 ? 56.914 -15.754 -33.758 1.00 22.50 393 ASN B CA 1
ATOM 2403 C C . ASN B 1 84 ? 56.730 -14.247 -33.821 1.00 22.76 393 ASN B C 1
ATOM 2404 O O . ASN B 1 84 ? 57.510 -13.530 -34.469 1.00 22.74 393 ASN B O 1
ATOM 2409 N N . LEU B 1 85 ? 55.668 -13.794 -33.164 1.00 22.54 394 LEU B N 1
ATOM 2410 C CA . LEU B 1 85 ? 55.403 -12.388 -32.952 1.00 22.59 394 LEU B CA 1
ATOM 2411 C C . LEU B 1 85 ? 54.737 -12.191 -31.597 1.00 22.42 394 LEU B C 1
ATOM 2412 O O . LEU B 1 85 ? 53.642 -12.694 -31.362 1.00 22.29 394 LEU B O 1
ATOM 2417 N N . PHE B 1 86 ? 55.426 -11.493 -30.695 1.00 24.56 395 PHE B N 1
ATOM 2418 C CA . PHE B 1 86 ? 54.869 -11.125 -29.397 1.00 24.69 395 PHE B CA 1
ATOM 2419 C C . PHE B 1 86 ? 54.210 -9.770 -29.502 1.00 26.08 395 PHE B C 1
ATOM 2420 O O . PHE B 1 86 ? 54.855 -8.800 -29.893 1.00 26.35 395 PHE B O 1
ATOM 2428 N N . SER B 1 87 ? 52.921 -9.718 -29.181 1.00 25.61 396 SER B N 1
ATOM 2429 C CA . SER B 1 87 ? 52.203 -8.466 -29.050 1.00 25.58 396 SER B CA 1
ATOM 2430 C C . SER B 1 87 ? 52.027 -8.124 -27.571 1.00 26.57 396 SER B C 1
ATOM 2431 O O . SER B 1 87 ? 51.260 -8.794 -26.843 1.00 25.69 396 SER B O 1
ATOM 2434 N N . VAL B 1 88 ? 52.770 -7.107 -27.127 1.00 26.76 397 VAL B N 1
ATOM 2435 C CA . VAL B 1 88 ? 52.734 -6.643 -25.732 1.00 27.04 397 VAL B CA 1
ATOM 2436 C C . VAL B 1 88 ? 51.947 -5.334 -25.660 1.00 28.48 397 VAL B C 1
ATOM 2437 O O . VAL B 1 88 ? 52.273 -4.360 -26.334 1.00 29.05 397 VAL B O 1
ATOM 2441 N N . GLY B 1 89 ? 50.890 -5.318 -24.862 1.00 31.07 398 GLY B N 1
ATOM 2442 C CA . GLY B 1 89 ? 50.049 -4.124 -24.739 1.00 30.68 398 GLY B CA 1
ATOM 2443 C C . GLY B 1 89 ? 49.458 -3.988 -23.354 1.00 34.36 398 GLY B C 1
ATOM 2444 O O . GLY B 1 89 ? 49.878 -4.672 -22.397 1.00 32.79 398 GLY B O 1
ATOM 2445 N N . SER B 1 90 ? 48.467 -3.111 -23.248 1.00 36.47 399 SER B N 1
ATOM 2446 C CA . SER B 1 90 ? 47.842 -2.778 -21.974 1.00 37.51 399 SER B CA 1
ATOM 2447 C C . SER B 1 90 ? 46.472 -3.435 -21.856 1.00 39.53 399 SER B C 1
ATOM 2448 O O . SER B 1 90 ? 46.076 -4.224 -22.717 1.00 37.95 399 SER B O 1
ATOM 2451 N N . SER B 1 91 ? 45.747 -3.060 -20.800 1.00 42.67 400 SER B N 1
ATOM 2452 C CA . SER B 1 91 ? 44.367 -3.503 -20.537 1.00 43.11 400 SER B CA 1
ATOM 2453 C C . SER B 1 91 ? 43.333 -2.965 -21.519 1.00 44.29 400 SER B C 1
ATOM 2454 O O . SER B 1 91 ? 42.168 -3.378 -21.459 1.00 42.25 400 SER B O 1
ATOM 2457 N N . ASN B 1 92 ? 43.729 -2.025 -22.384 1.00 42.24 401 ASN B N 1
ATOM 2458 C CA . ASN B 1 92 ? 42.841 -1.564 -23.461 1.00 45.49 401 ASN B CA 1
ATOM 2459 C C . ASN B 1 92 ? 42.657 -2.627 -24.556 1.00 44.77 401 ASN B C 1
ATOM 2460 O O . ASN B 1 92 ? 41.705 -2.568 -25.330 1.00 48.10 401 ASN B O 1
ATOM 2465 N N . ILE B 1 93 ? 43.581 -3.587 -24.616 1.00 43.90 402 ILE B N 1
ATOM 2466 C CA . ILE B 1 93 ? 43.496 -4.745 -25.524 1.00 43.02 402 ILE B CA 1
ATOM 2467 C C . ILE B 1 93 ? 43.664 -4.349 -26.998 1.00 40.68 402 ILE B C 1
ATOM 2468 O O . ILE B 1 93 ? 42.675 -4.077 -27.686 1.00 38.68 402 ILE B O 1
ATOM 2473 N N . PRO B 1 94 ? 44.922 -4.330 -27.492 1.00 39.51 403 PRO B N 1
ATOM 2474 C CA . PRO B 1 94 ? 45.164 -4.077 -28.918 1.00 39.50 403 PRO B CA 1
ATOM 2475 C C . PRO B 1 94 ? 44.348 -5.038 -29.777 1.00 38.13 403 PRO B C 1
ATOM 2476 O O . PRO B 1 94 ? 44.157 -6.183 -29.373 1.00 40.96 403 PRO B O 1
ATOM 2480 N N . ASN B 1 95 ? 43.850 -4.562 -30.921 1.00 34.87 404 ASN B N 1
ATOM 2481 C CA . ASN B 1 95 ? 43.170 -5.401 -31.905 1.00 32.87 404 ASN B CA 1
ATOM 2482 C C . ASN B 1 95 ? 44.191 -6.111 -32.844 1.00 32.47 404 ASN B C 1
ATOM 2483 O O . ASN B 1 95 ? 43.914 -6.353 -34.030 1.00 32.78 404 ASN B O 1
ATOM 2488 N N . THR B 1 96 ? 45.373 -6.421 -32.325 1.00 31.88 405 THR B N 1
ATOM 2489 C CA . THR B 1 96 ? 46.451 -6.922 -33.177 1.00 34.09 405 THR B CA 1
ATOM 2490 C C . THR B 1 96 ? 46.112 -8.278 -33.806 1.00 35.03 405 THR B C 1
ATOM 2491 O O . THR B 1 96 ? 46.407 -8.497 -34.984 1.00 35.54 405 THR B O 1
ATOM 2495 N N . PHE B 1 97 ? 45.447 -9.145 -33.034 1.00 32.95 406 PHE B N 1
ATOM 2496 C CA . PHE B 1 97 ? 44.986 -10.450 -33.504 1.00 32.87 406 PHE B CA 1
ATOM 2497 C C . PHE B 1 97 ? 44.100 -10.367 -34.746 1.00 34.26 406 PHE B C 1
ATOM 2498 O O . PHE B 1 97 ? 44.322 -11.104 -35.718 1.00 37.22 406 PHE B O 1
ATOM 2506 N N . GLU B 1 98 ? 43.112 -9.475 -34.723 1.00 34.95 407 GLU B N 1
ATOM 2507 C CA . GLU B 1 98 ? 42.231 -9.247 -35.884 1.00 35.04 407 GLU B CA 1
ATOM 2508 C C . GLU B 1 98 ? 42.964 -8.734 -37.126 1.00 33.50 407 GLU B C 1
ATOM 2509 O O . GLU B 1 98 ? 42.665 -9.154 -38.239 1.00 36.50 407 GLU B O 1
ATOM 2512 N N . LYS B 1 99 ? 43.918 -7.829 -36.934 1.00 33.09 408 LYS B N 1
ATOM 2513 C CA . LYS B 1 99 ? 44.705 -7.271 -38.049 1.00 32.06 408 LYS B CA 1
ATOM 2514 C C . LYS B 1 99 ? 45.637 -8.306 -38.679 1.00 30.65 408 LYS B C 1
ATOM 2515 O O . LYS B 1 99 ? 45.855 -8.296 -39.897 1.00 32.11 408 LYS B O 1
ATOM 2520 N N . LEU B 1 100 ? 46.177 -9.182 -37.831 1.00 28.15 409 LEU B N 1
ATOM 2521 C CA . LEU B 1 100 ? 47.049 -10.284 -38.235 1.00 26.50 409 LEU B CA 1
ATOM 2522 C C . LEU B 1 100 ? 46.287 -11.268 -39.128 1.00 25.37 409 LEU B C 1
ATOM 2523 O O . LEU B 1 100 ? 46.778 -11.638 -40.185 1.00 23.31 409 LEU B O 1
ATOM 2528 N N . LEU B 1 101 ? 45.074 -11.652 -38.710 1.00 26.24 410 LEU B N 1
ATOM 2529 C CA . LEU B 1 101 ? 44.176 -12.483 -39.541 1.00 26.60 410 LEU B CA 1
ATOM 2530 C C . LEU B 1 101 ? 43.934 -11.857 -40.902 1.00 27.39 410 LEU B C 1
ATOM 2531 O O . LEU B 1 101 ? 44.095 -12.525 -41.937 1.00 27.92 410 LEU B O 1
ATOM 2536 N N . ALA B 1 102 ? 43.571 -10.573 -40.905 1.00 27.24 411 ALA B N 1
ATOM 2537 C CA . ALA B 1 102 ? 43.251 -9.878 -42.162 1.00 27.25 411 ALA B CA 1
ATOM 2538 C C . ALA B 1 102 ? 44.472 -9.872 -43.067 1.00 26.20 411 ALA B C 1
ATOM 2539 O O . ALA B 1 102 ? 44.376 -10.109 -44.280 1.00 28.16 411 ALA B O 1
ATOM 2541 N N . PHE B 1 103 ? 45.626 -9.614 -42.464 1.00 24.91 412 PHE B N 1
ATOM 2542 C CA . PHE B 1 103 ? 46.872 -9.603 -43.190 1.00 24.44 412 PHE B CA 1
ATOM 2543 C C . PHE B 1 103 ? 47.156 -10.962 -43.818 1.00 26.07 412 PHE B C 1
ATOM 2544 O O . PHE B 1 103 ? 47.593 -11.024 -44.967 1.00 27.64 412 PHE B O 1
ATOM 2552 N N . PHE B 1 104 ? 46.921 -12.052 -43.083 1.00 26.49 413 PHE B N 1
ATOM 2553 C CA . PHE B 1 104 ? 47.097 -13.385 -43.685 1.00 28.81 413 PHE B CA 1
ATOM 2554 C C . PHE B 1 104 ? 46.125 -13.624 -44.843 1.00 31.17 413 PHE B C 1
ATOM 2555 O O . PHE B 1 104 ? 46.521 -14.157 -45.895 1.00 34.24 413 PHE B O 1
ATOM 2563 N N . LYS B 1 105 ? 44.874 -13.204 -44.657 1.00 32.09 414 LYS B N 1
ATOM 2564 C CA . LYS B 1 105 ? 43.815 -13.347 -45.659 1.00 33.29 414 LYS B CA 1
ATOM 2565 C C . LYS B 1 105 ? 44.115 -12.617 -46.965 1.00 35.44 414 LYS B C 1
ATOM 2566 O O . LYS B 1 105 ? 43.904 -13.159 -48.053 1.00 38.59 414 LYS B O 1
ATOM 2569 N N . ASN B 1 106 ? 44.615 -11.395 -46.864 1.00 34.50 415 ASN B N 1
ATOM 2570 C CA . ASN B 1 106 ? 44.955 -10.627 -48.056 1.00 35.47 415 ASN B CA 1
ATOM 2571 C C . ASN B 1 106 ? 46.234 -11.071 -48.746 1.00 36.51 415 ASN B C 1
ATOM 2572 O O . ASN B 1 106 ? 46.520 -10.608 -49.844 1.00 38.80 415 ASN B O 1
ATOM 2577 N N . ASN B 1 107 ? 47.045 -11.917 -48.113 1.00 34.99 416 ASN B N 1
ATOM 2578 C CA . ASN B 1 107 ? 48.382 -12.151 -48.662 1.00 32.40 416 ASN B CA 1
ATOM 2579 C C . ASN B 1 107 ? 48.755 -13.585 -48.915 1.00 31.43 416 ASN B C 1
ATOM 2580 O O . ASN B 1 107 ? 49.539 -13.842 -49.813 1.00 33.64 416 ASN B O 1
ATOM 2585 N N . TYR B 1 108 ? 48.209 -14.518 -48.134 1.00 31.36 417 TYR B N 1
ATOM 2586 C CA . TYR B 1 108 ? 48.744 -15.882 -48.113 1.00 30.50 417 TYR B CA 1
ATOM 2587 C C . TYR B 1 108 ? 47.734 -17.027 -48.354 1.00 30.95 417 TYR B C 1
ATOM 2588 O O . TYR B 1 108 ? 48.134 -18.196 -48.424 1.00 30.43 417 TYR B O 1
ATOM 2597 N N . PHE B 1 109 ? 46.447 -16.700 -48.491 1.00 30.41 418 PHE B N 1
ATOM 2598 C CA . PHE B 1 109 ? 45.402 -17.716 -48.712 1.00 30.88 418 PHE B CA 1
ATOM 2599 C C . PHE B 1 109 ? 45.535 -18.470 -50.025 1.00 31.63 418 PHE B C 1
ATOM 2600 O O . PHE B 1 109 ? 45.038 -19.590 -50.128 1.00 31.03 418 PHE B O 1
ATOM 2608 N N . ASP B 1 110 ? 46.208 -17.853 -51.003 1.00 33.42 419 ASP B N 1
ATOM 2609 C CA A ASP B 1 110 ? 46.488 -18.425 -52.325 0.53 35.14 419 ASP B CA 1
ATOM 2610 C CA B ASP B 1 110 ? 46.438 -18.503 -52.297 0.47 34.86 419 ASP B CA 1
ATOM 2611 C C . ASP B 1 110 ? 47.682 -19.374 -52.328 1.00 35.95 419 ASP B C 1
ATOM 2612 O O . ASP B 1 110 ? 47.796 -20.244 -53.193 1.00 40.08 419 ASP B O 1
ATOM 2621 N N . LYS B 1 111 ? 48.603 -19.151 -51.393 1.00 34.96 420 LYS B N 1
ATOM 2622 C CA . LYS B 1 111 ? 49.885 -19.855 -51.377 1.00 32.74 420 LYS B CA 1
ATOM 2623 C C . LYS B 1 111 ? 49.968 -20.934 -50.302 1.00 30.18 420 LYS B C 1
ATOM 2624 O O . LYS B 1 111 ? 50.775 -21.848 -50.410 1.00 30.13 420 LYS B O 1
ATOM 2630 N N . PHE B 1 112 ? 49.140 -20.826 -49.268 1.00 28.08 421 PHE B N 1
ATOM 2631 C CA . PHE B 1 112 ? 49.224 -21.735 -48.133 1.00 26.94 421 PHE B CA 1
ATOM 2632 C C . PHE B 1 112 ? 47.828 -22.186 -47.708 1.00 26.87 421 PHE B C 1
ATOM 2633 O O . PHE B 1 112 ? 46.862 -21.438 -47.881 1.00 27.48 421 PHE B O 1
ATOM 2641 N N . VAL B 1 113 ? 47.734 -23.409 -47.185 1.00 24.15 422 VAL B N 1
ATOM 2642 C CA . VAL B 1 113 ? 46.683 -23.766 -46.244 1.00 24.31 422 VAL B CA 1
ATOM 2643 C C . VAL B 1 113 ? 47.207 -23.382 -44.847 1.00 24.98 422 VAL B C 1
ATOM 2644 O O . VAL B 1 113 ? 48.339 -23.757 -44.467 1.00 25.44 422 VAL B O 1
ATOM 2648 N N . ILE B 1 114 ? 46.385 -22.654 -44.083 1.00 23.73 423 ILE B N 1
ATOM 2649 C CA . ILE B 1 114 ? 46.793 -22.132 -42.797 1.00 23.61 423 ILE B CA 1
ATOM 2650 C C . ILE B 1 114 ? 45.844 -22.638 -41.734 1.00 25.00 423 ILE B C 1
ATOM 2651 O O . ILE B 1 114 ? 44.622 -22.485 -41.868 1.00 26.33 423 ILE B O 1
ATOM 2656 N N . THR B 1 115 ? 46.397 -23.227 -40.673 1.00 24.22 424 THR B N 1
ATOM 2657 C CA . THR B 1 115 ? 45.587 -23.683 -39.545 1.00 25.38 424 THR B CA 1
ATOM 2658 C C . THR B 1 115 ? 45.817 -22.823 -38.313 1.00 25.42 424 THR B C 1
ATOM 2659 O O . THR B 1 115 ? 46.837 -22.145 -38.215 1.00 26.11 424 THR B O 1
ATOM 2663 N N . LEU B 1 116 ? 44.865 -22.871 -37.380 1.00 25.23 425 LEU B N 1
ATOM 2664 C CA . LEU B 1 116 ? 44.958 -22.165 -36.110 1.00 25.04 425 LEU B CA 1
ATOM 2665 C C . LEU B 1 116 ? 44.527 -23.009 -34.921 1.00 26.02 425 LEU B C 1
ATOM 2666 O O . LEU B 1 116 ? 43.527 -23.737 -34.978 1.00 25.55 425 LEU B O 1
ATOM 2671 N N . GLN B 1 117 ? 45.307 -22.891 -33.851 1.00 25.47 426 GLN B N 1
ATOM 2672 C CA . GLN B 1 117 ? 44.908 -23.288 -32.511 1.00 25.32 426 GLN B CA 1
ATOM 2673 C C . GLN B 1 117 ? 45.163 -22.075 -31.633 1.00 26.09 426 GLN B C 1
ATOM 2674 O O . GLN B 1 117 ? 46.202 -21.410 -31.766 1.00 26.69 426 GLN B O 1
ATOM 2680 N N . TYR B 1 118 ? 44.230 -21.797 -30.728 1.00 26.50 427 TYR B N 1
ATOM 2681 C CA . TYR B 1 118 ? 44.240 -20.544 -29.961 1.00 26.47 427 TYR B CA 1
ATOM 2682 C C . TYR B 1 118 ? 43.835 -20.826 -28.533 1.00 26.32 427 TYR B C 1
ATOM 2683 O O . TYR B 1 118 ? 42.747 -21.322 -28.277 1.00 28.36 427 TYR B O 1
ATOM 2692 N N . VAL B 1 119 ? 44.719 -20.521 -27.602 1.00 26.43 428 VAL B N 1
ATOM 2693 C CA . VAL B 1 119 ? 44.489 -20.861 -26.218 1.00 27.47 428 VAL B CA 1
ATOM 2694 C C . VAL B 1 119 ? 44.847 -19.707 -25.308 1.00 30.01 428 VAL B C 1
ATOM 2695 O O . VAL B 1 119 ? 45.704 -18.895 -25.631 1.00 30.91 428 VAL B O 1
ATOM 2699 N N . MET B 1 120 ? 44.174 -19.657 -24.164 1.00 32.76 429 MET B N 1
ATOM 2700 C CA . MET B 1 120 ? 44.497 -18.739 -23.101 1.00 32.53 429 MET B CA 1
ATOM 2701 C C . MET B 1 120 ? 45.230 -19.564 -22.064 1.00 34.33 429 MET B C 1
ATOM 2702 O O . MET B 1 120 ? 44.640 -20.473 -21.478 1.00 36.13 429 MET B O 1
ATOM 2707 N N . LEU B 1 121 ? 46.511 -19.262 -21.845 1.00 34.49 430 LEU B N 1
ATOM 2708 C CA . LEU B 1 121 ? 47.306 -19.972 -20.851 1.00 35.27 430 LEU B CA 1
ATOM 2709 C C . LEU B 1 121 ? 47.654 -19.095 -19.657 1.00 38.22 430 LEU B C 1
ATOM 2710 O O . LEU B 1 121 ? 48.043 -17.939 -19.806 1.00 42.29 430 LEU B O 1
ATOM 2715 N N . SER B 1 122 ? 47.525 -19.667 -18.470 1.00 42.14 431 SER B N 1
ATOM 2716 C CA . SER B 1 122 ? 47.673 -18.927 -17.237 1.00 45.27 431 SER B CA 1
ATOM 2717 C C . SER B 1 122 ? 48.833 -19.472 -16.434 1.00 48.03 431 SER B C 1
ATOM 2718 O O . SER B 1 122 ? 49.072 -20.686 -16.414 1.00 46.43 431 SER B O 1
ATOM 2721 N N . ASP B 1 123 ? 49.536 -18.568 -15.758 1.00 50.39 432 ASP B N 1
ATOM 2722 C CA . ASP B 1 123 ? 50.668 -18.944 -14.915 1.00 56.33 432 ASP B CA 1
ATOM 2723 C C . ASP B 1 123 ? 50.250 -19.795 -13.710 1.00 57.81 432 ASP B C 1
ATOM 2724 O O . ASP B 1 123 ? 51.078 -20.508 -13.154 1.00 58.91 432 ASP B O 1
ATOM 2729 N N . ASN B 1 124 ? 48.973 -19.720 -13.325 1.00 58.66 433 ASN B N 1
ATOM 2730 C CA . ASN B 1 124 ? 48.448 -20.501 -12.200 1.00 66.58 433 ASN B CA 1
ATOM 2731 C C . ASN B 1 124 ? 46.956 -20.826 -12.295 1.00 68.35 433 ASN B C 1
ATOM 2732 O O . ASN B 1 124 ? 46.537 -21.939 -11.959 1.00 74.11 433 ASN B O 1
ATOM 2734 N N . ALA B 1 125 ? 46.166 -19.860 -12.756 1.00 65.44 434 ALA B N 1
ATOM 2735 C CA . ALA B 1 125 ? 44.702 -19.969 -12.773 1.00 62.31 434 ALA B CA 1
ATOM 2736 C C . ALA B 1 125 ? 44.150 -20.905 -13.875 1.00 61.63 434 ALA B C 1
ATOM 2737 O O . ALA B 1 125 ? 44.830 -21.845 -14.319 1.00 61.30 434 ALA B O 1
ATOM 2739 N N . ASP B 1 126 ? 42.921 -20.641 -14.315 1.00 55.92 435 ASP B N 1
ATOM 2740 C CA . ASP B 1 126 ? 42.268 -21.468 -15.335 1.00 56.70 435 ASP B CA 1
ATOM 2741 C C . ASP B 1 126 ? 42.828 -21.246 -16.751 1.00 55.82 435 ASP B C 1
ATOM 2742 O O . ASP B 1 126 ? 43.074 -20.104 -17.150 1.00 57.14 435 ASP B O 1
ATOM 2744 N N . SER B 1 127 ? 43.020 -22.326 -17.511 1.00 50.47 436 SER B N 1
ATOM 2745 C CA . SER B 1 127 ? 43.371 -22.184 -18.927 1.00 48.11 436 SER B CA 1
ATOM 2746 C C . SER B 1 127 ? 42.208 -22.525 -19.851 1.00 47.57 436 SER B C 1
ATOM 2747 O O . SER B 1 127 ? 41.369 -23.350 -19.494 1.00 52.11 436 SER B O 1
ATOM 2750 N N . GLN B 1 128 ? 42.137 -21.882 -21.021 1.00 42.06 437 GLN B N 1
ATOM 2751 C CA . GLN B 1 128 ? 40.983 -22.071 -21.914 1.00 38.05 437 GLN B CA 1
ATOM 2752 C C . GLN B 1 128 ? 41.327 -22.280 -23.400 1.00 35.82 437 GLN B C 1
ATOM 2753 O O . GLN B 1 128 ? 42.303 -21.721 -23.916 1.00 35.56 437 GLN B O 1
ATOM 2755 N N . ASP B 1 129 ? 40.525 -23.101 -24.074 1.00 35.23 438 ASP B N 1
ATOM 2756 C CA . ASP B 1 129 ? 40.603 -23.269 -25.523 1.00 35.48 438 ASP B CA 1
ATOM 2757 C C . ASP B 1 129 ? 39.686 -22.236 -26.138 1.00 34.18 438 ASP B C 1
ATOM 2758 O O . ASP B 1 129 ? 38.476 -22.343 -26.027 1.00 37.26 438 ASP B O 1
ATOM 2763 N N . LEU B 1 130 ? 40.248 -21.246 -26.813 1.00 34.23 439 LEU B N 1
ATOM 2764 C CA . LEU B 1 130 ? 39.429 -20.098 -27.254 1.00 35.06 439 LEU B CA 1
ATOM 2765 C C . LEU B 1 130 ? 38.608 -20.346 -28.516 1.00 35.85 439 LEU B C 1
ATOM 2766 O O . LEU B 1 130 ? 37.804 -19.497 -28.903 1.00 37.17 439 LEU B O 1
ATOM 2771 N N . LEU B 1 131 ? 38.819 -21.502 -29.144 1.00 37.31 440 LEU B N 1
ATOM 2772 C CA . LEU B 1 131 ? 38.095 -21.915 -30.359 1.00 38.69 440 LEU B CA 1
ATOM 2773 C C . LEU B 1 131 ? 37.049 -23.010 -30.077 1.00 42.54 440 LEU B C 1
ATOM 2774 O O . LEU B 1 131 ? 36.402 -23.511 -31.012 1.00 41.57 440 LEU B O 1
ATOM 2779 N N . SER B 1 132 ? 36.901 -23.368 -28.797 1.00 44.70 441 SER B N 1
ATOM 2780 C CA . SER B 1 132 ? 36.037 -24.461 -28.355 1.00 50.92 441 SER B CA 1
ATOM 2781 C C . SER B 1 132 ? 34.575 -24.070 -28.225 1.00 53.28 441 SER B C 1
ATOM 2782 O O . SER B 1 132 ? 34.273 -22.913 -27.972 1.00 51.19 441 SER B O 1
ATOM 2785 N N . ASN B 1 133 ? 33.684 -25.061 -28.358 1.00 62.20 442 ASN B N 1
ATOM 2786 C CA . ASN B 1 133 ? 32.221 -24.885 -28.199 1.00 67.97 442 ASN B CA 1
ATOM 2787 C C . ASN B 1 133 ? 31.802 -24.188 -26.900 1.00 68.11 442 ASN B C 1
ATOM 2788 O O . ASN B 1 133 ? 32.300 -24.515 -25.819 1.00 69.91 442 ASN B O 1
ATOM 2790 N N . ASP B 1 140 ? 40.550 -28.800 -20.186 1.00 52.52 449 ASP B N 1
ATOM 2791 C CA . ASP B 1 140 ? 41.990 -28.978 -20.023 1.00 56.72 449 ASP B CA 1
ATOM 2792 C C . ASP B 1 140 ? 42.752 -28.883 -21.351 1.00 54.31 449 ASP B C 1
ATOM 2793 O O . ASP B 1 140 ? 42.535 -29.690 -22.273 1.00 51.42 449 ASP B O 1
ATOM 2798 N N . VAL B 1 141 ? 43.641 -27.892 -21.426 1.00 49.31 450 VAL B N 1
ATOM 2799 C CA . VAL B 1 141 ? 44.499 -27.695 -22.586 1.00 47.08 450 VAL B CA 1
ATOM 2800 C C . VAL B 1 141 ? 45.826 -28.386 -22.323 1.00 45.27 450 VAL B C 1
ATOM 2801 O O . VAL B 1 141 ? 46.598 -27.979 -21.442 1.00 43.55 450 VAL B O 1
ATOM 2803 N N . GLU B 1 142 ? 46.081 -29.446 -23.080 1.00 42.94 451 GLU B N 1
ATOM 2804 C CA . GLU B 1 142 ? 47.313 -30.198 -22.920 1.00 41.56 451 GLU B CA 1
ATOM 2805 C C . GLU B 1 142 ? 48.350 -29.675 -23.891 1.00 41.23 451 GLU B C 1
ATOM 2806 O O . GLU B 1 142 ? 48.064 -29.529 -25.083 1.00 43.77 451 GLU B O 1
ATOM 2808 N N . ILE B 1 143 ? 49.546 -29.402 -23.364 1.00 38.27 452 ILE B N 1
ATOM 2809 C CA . ILE B 1 143 ? 50.667 -28.861 -24.119 1.00 39.05 452 ILE B CA 1
ATOM 2810 C C . ILE B 1 143 ? 51.863 -29.811 -24.031 1.00 40.17 452 ILE B C 1
ATOM 2811 O O . ILE B 1 143 ? 52.389 -30.068 -22.943 1.00 40.51 452 ILE B O 1
ATOM 2816 N N . LYS B 1 144 ? 52.296 -30.320 -25.180 1.00 37.64 453 LYS B N 1
ATOM 2817 C CA . LYS B 1 144 ? 53.438 -31.212 -25.233 1.00 38.69 453 LYS B CA 1
ATOM 2818 C C . LYS B 1 144 ? 54.663 -30.466 -25.748 1.00 39.40 453 LYS B C 1
ATOM 2819 O O . LYS B 1 144 ? 54.658 -29.956 -26.861 1.00 41.06 453 LYS B O 1
ATOM 2821 N N . LEU B 1 145 ? 55.698 -30.369 -24.921 1.00 42.83 454 LEU B N 1
ATOM 2822 C CA . LEU B 1 145 ? 56.942 -29.717 -25.314 1.00 43.99 454 LEU B CA 1
ATOM 2823 C C . LEU B 1 145 ? 57.893 -30.768 -25.861 1.00 48.81 454 LEU B C 1
ATOM 2824 O O . LEU B 1 145 ? 58.499 -31.523 -25.102 1.00 48.60 454 LEU B O 1
ATOM 2829 N N . LYS B 1 146 ? 58.006 -30.817 -27.183 1.00 53.03 455 LYS B N 1
ATOM 2830 C CA . LYS B 1 146 ? 58.784 -31.849 -27.861 1.00 56.31 455 LYS B CA 1
ATOM 2831 C C . LYS B 1 146 ? 60.244 -31.398 -27.994 1.00 59.65 455 LYS B C 1
ATOM 2832 O O . LYS B 1 146 ? 60.572 -30.578 -28.859 1.00 59.01 455 LYS B O 1
ATOM 2837 N N . ILE B 1 147 ? 61.108 -31.941 -27.131 1.00 62.60 456 ILE B N 1
ATOM 2838 C CA . ILE B 1 147 ? 62.502 -31.477 -26.988 1.00 61.95 456 ILE B CA 1
ATOM 2839 C C . ILE B 1 147 ? 63.393 -31.783 -28.197 1.00 60.21 456 ILE B C 1
ATOM 2840 O O . ILE B 1 147 ? 64.184 -30.927 -28.603 1.00 62.29 456 ILE B O 1
ATOM 2845 N N . GLU B 1 148 ? 63.268 -32.984 -28.766 1.00 58.88 457 GLU B N 1
ATOM 2846 C CA . GLU B 1 148 ? 64.097 -33.382 -29.916 1.00 61.36 457 GLU B CA 1
ATOM 2847 C C . GLU B 1 148 ? 63.794 -32.597 -31.209 1.00 61.34 457 GLU B C 1
ATOM 2848 O O . GLU B 1 148 ? 64.721 -32.134 -31.884 1.00 62.92 457 GLU B O 1
ATOM 2854 N N . GLU B 1 149 ? 62.512 -32.449 -31.549 1.00 59.61 458 GLU B N 1
ATOM 2855 C CA . GLU B 1 149 ? 62.117 -31.729 -32.769 1.00 58.79 458 GLU B CA 1
ATOM 2856 C C . GLU B 1 149 ? 61.964 -30.219 -32.574 1.00 55.47 458 GLU B C 1
ATOM 2857 O O . GLU B 1 149 ? 61.819 -29.477 -33.554 1.00 53.00 458 GLU B O 1
ATOM 2863 N N . SER B 1 150 ? 62.010 -29.770 -31.318 1.00 49.15 459 SER B N 1
ATOM 2864 C CA . SER B 1 150 ? 61.979 -28.341 -30.997 1.00 50.94 459 SER B CA 1
ATOM 2865 C C . SER B 1 150 ? 60.688 -27.640 -31.470 1.00 48.00 459 SER B C 1
ATOM 2866 O O . SER B 1 150 ? 60.731 -26.629 -32.173 1.00 47.98 459 SER B O 1
ATOM 2869 N N . THR B 1 151 ? 59.542 -28.192 -31.082 1.00 46.19 460 THR B N 1
ATOM 2870 C CA . THR B 1 151 ? 58.239 -27.607 -31.396 1.00 42.91 460 THR B CA 1
ATOM 2871 C C . THR B 1 151 ? 57.326 -27.833 -30.201 1.00 43.39 460 THR B C 1
ATOM 2872 O O . THR B 1 151 ? 57.755 -28.402 -29.184 1.00 42.24 460 THR B O 1
ATOM 2876 N N . ILE B 1 152 ? 56.068 -27.416 -30.347 1.00 41.31 461 ILE B N 1
ATOM 2877 C CA . ILE B 1 152 ? 55.066 -27.505 -29.287 1.00 41.46 461 ILE B CA 1
ATOM 2878 C C . ILE B 1 152 ? 53.731 -28.001 -29.855 1.00 40.79 461 ILE B C 1
ATOM 2879 O O . ILE B 1 152 ? 53.236 -27.441 -30.837 1.00 40.55 461 ILE B O 1
ATOM 2884 N N . SER B 1 153 ? 53.152 -29.032 -29.232 1.00 39.25 462 SER B N 1
ATOM 2885 C CA . SER B 1 153 ? 51.786 -29.477 -29.564 1.00 40.68 462 SER B CA 1
ATOM 2886 C C . SER B 1 153 ? 50.737 -28.951 -28.587 1.00 38.66 462 SER B C 1
ATOM 2887 O O . SER B 1 153 ? 50.933 -29.006 -27.374 1.00 41.32 462 SER B O 1
ATOM 2890 N N . LEU B 1 154 ? 49.632 -28.449 -29.132 1.00 36.27 463 LEU B N 1
ATOM 2891 C CA . LEU B 1 154 ? 48.435 -28.127 -28.358 1.00 36.94 463 LEU B CA 1
ATOM 2892 C C . LEU B 1 154 ? 47.381 -29.190 -28.691 1.00 37.97 463 LEU B C 1
ATOM 2893 O O . LEU B 1 154 ? 47.191 -29.553 -29.866 1.00 36.98 463 LEU B O 1
ATOM 2898 N N . GLY B 1 155 ? 46.694 -29.686 -27.667 1.00 38.42 464 GLY B N 1
ATOM 2899 C CA . GLY B 1 155 ? 45.643 -30.671 -27.865 1.00 35.87 464 GLY B CA 1
ATOM 2900 C C . GLY B 1 155 ? 44.305 -30.025 -28.139 1.00 39.21 464 GLY B C 1
ATOM 2901 O O . GLY B 1 155 ? 43.299 -30.719 -28.283 1.00 46.34 464 GLY B O 1
ATOM 2902 N N . SER B 1 156 ? 44.293 -28.698 -28.248 1.00 36.26 465 SER B N 1
ATOM 2903 C CA . SER B 1 156 ? 43.050 -27.924 -28.376 1.00 33.05 465 SER B CA 1
ATOM 2904 C C . SER B 1 156 ? 42.469 -27.912 -29.786 1.00 30.32 465 SER B C 1
ATOM 2905 O O . SER B 1 156 ? 43.083 -28.418 -30.711 1.00 30.43 465 SER B O 1
ATOM 2908 N N . THR B 1 157 ? 41.277 -27.331 -29.937 1.00 29.03 466 THR B N 1
ATOM 2909 C CA . THR B 1 157 ? 40.581 -27.243 -31.228 1.00 29.85 466 THR B CA 1
ATOM 2910 C C . THR B 1 157 ? 41.438 -26.645 -32.348 1.00 31.28 466 THR B C 1
ATOM 2911 O O . THR B 1 157 ? 42.100 -25.612 -32.161 1.00 30.60 466 THR B O 1
ATOM 2915 N N . LEU B 1 158 ? 41.392 -27.301 -33.509 1.00 30.67 467 LEU B N 1
ATOM 2916 C CA . LEU B 1 158 ? 42.127 -26.900 -34.695 1.00 29.10 467 LEU B CA 1
ATOM 2917 C C . LEU B 1 158 ? 41.133 -26.527 -35.793 1.00 28.94 467 LEU B C 1
ATOM 2918 O O . LEU B 1 158 ? 40.196 -27.261 -36.032 1.00 31.56 467 LEU B O 1
ATOM 2923 N N . ILE B 1 159 ? 41.327 -25.382 -36.439 1.00 27.82 468 ILE B N 1
ATOM 2924 C CA . ILE B 1 159 ? 40.463 -24.928 -37.531 1.00 27.88 468 ILE B CA 1
ATOM 2925 C C . ILE B 1 159 ? 41.335 -24.445 -38.690 1.00 29.61 468 ILE B C 1
ATOM 2926 O O . ILE B 1 159 ? 42.509 -24.136 -38.498 1.00 31.58 468 ILE B O 1
ATOM 2931 N N . THR B 1 160 ? 40.787 -24.367 -39.896 1.00 30.61 469 THR B N 1
ATOM 2932 C CA . THR B 1 160 ? 41.516 -23.688 -40.962 1.00 32.76 469 THR B CA 1
ATOM 2933 C C . THR B 1 160 ? 41.127 -22.219 -40.910 1.00 33.83 469 THR B C 1
ATOM 2934 O O . THR B 1 160 ? 40.062 -21.876 -40.396 1.00 35.38 469 THR B O 1
ATOM 2938 N N . LEU B 1 161 ? 41.995 -21.358 -41.419 1.00 33.26 470 LEU B N 1
ATOM 2939 C CA . LEU B 1 161 ? 41.832 -19.926 -41.217 1.00 35.69 470 LEU B CA 1
ATOM 2940 C C . LEU B 1 161 ? 40.570 -19.312 -41.836 1.00 36.56 470 LEU B C 1
ATOM 2941 O O . LEU B 1 161 ? 40.041 -18.333 -41.306 1.00 35.99 470 LEU B O 1
ATOM 2946 N N . ASP B 1 162 ? 40.084 -19.879 -42.935 1.00 36.53 471 ASP B N 1
ATOM 2947 C CA . ASP B 1 162 ? 38.838 -19.391 -43.535 1.00 39.92 471 ASP B CA 1
ATOM 2948 C C . ASP B 1 162 ? 37.630 -19.476 -42.579 1.00 41.44 471 ASP B C 1
ATOM 2949 O O . ASP B 1 162 ? 36.729 -18.636 -42.648 1.00 41.82 471 ASP B O 1
ATOM 2954 N N . GLU B 1 163 ? 37.628 -20.463 -41.679 1.00 39.69 472 GLU B N 1
ATOM 2955 C CA . GLU B 1 163 ? 36.546 -20.625 -40.702 1.00 42.95 472 GLU B CA 1
ATOM 2956 C C . GLU B 1 163 ? 36.381 -19.398 -39.790 1.00 45.45 472 GLU B C 1
ATOM 2957 O O . GLU B 1 163 ? 35.272 -19.072 -39.384 1.00 50.24 472 GLU B O 1
ATOM 2963 N N . ILE B 1 164 ? 37.492 -18.742 -39.462 1.00 46.54 473 ILE B N 1
ATOM 2964 C CA . ILE B 1 164 ? 37.512 -17.586 -38.556 1.00 47.94 473 ILE B CA 1
ATOM 2965 C C . ILE B 1 164 ? 37.582 -16.298 -39.381 1.00 49.27 473 ILE B C 1
ATOM 2966 O O . ILE B 1 164 ? 37.525 -15.193 -38.844 1.00 53.38 473 ILE B O 1
ATOM 2971 N N . THR B 1 165 ? 37.710 -16.476 -40.692 1.00 50.22 474 THR B N 1
ATOM 2972 C CA . THR B 1 165 ? 37.764 -15.403 -41.679 1.00 50.51 474 THR B CA 1
ATOM 2973 C C . THR B 1 165 ? 36.420 -15.427 -42.396 1.00 47.75 474 THR B C 1
ATOM 2974 O O . THR B 1 165 ? 36.145 -14.572 -43.222 1.00 50.70 474 THR B O 1
ATOM 2978 N N . TYR B 1 174 ? 33.609 -17.901 -32.115 1.00 59.68 483 TYR B N 1
ATOM 2979 C CA . TYR B 1 174 ? 34.840 -18.179 -31.374 1.00 58.06 483 TYR B CA 1
ATOM 2980 C C . TYR B 1 174 ? 35.169 -17.064 -30.379 1.00 57.99 483 TYR B C 1
ATOM 2981 O O . TYR B 1 174 ? 34.903 -15.889 -30.625 1.00 60.17 483 TYR B O 1
ATOM 2990 N N . SER B 1 175 ? 35.764 -17.444 -29.257 1.00 57.37 484 SER B N 1
ATOM 2991 C CA . SER B 1 175 ? 36.155 -16.488 -28.238 1.00 55.65 484 SER B CA 1
ATOM 2992 C C . SER B 1 175 ? 37.531 -15.886 -28.558 1.00 54.55 484 SER B C 1
ATOM 2993 O O . SER B 1 175 ? 38.306 -16.453 -29.338 1.00 53.25 484 SER B O 1
ATOM 2996 N N . GLN B 1 176 ? 37.837 -14.743 -27.956 1.00 49.94 485 GLN B N 1
ATOM 2997 C CA . GLN B 1 176 ? 39.088 -14.062 -28.239 1.00 49.22 485 GLN B CA 1
ATOM 2998 C C . GLN B 1 176 ? 39.786 -13.691 -26.938 1.00 46.40 485 GLN B C 1
ATOM 2999 O O . GLN B 1 176 ? 39.168 -13.700 -25.881 1.00 44.63 485 GLN B O 1
ATOM 3005 N N . LEU B 1 177 ? 41.081 -13.398 -26.995 1.00 44.19 486 LEU B N 1
ATOM 3006 C CA . LEU B 1 177 ? 41.773 -12.981 -25.782 1.00 42.43 486 LEU B CA 1
ATOM 3007 C C . LEU B 1 177 ? 41.349 -11.554 -25.471 1.00 43.13 486 LEU B C 1
ATOM 3008 O O . LEU B 1 177 ? 41.385 -10.665 -26.336 1.00 42.05 486 LEU B O 1
ATOM 3013 N N . ASN B 1 178 ? 40.885 -11.366 -24.247 1.00 39.64 487 ASN B N 1
ATOM 3014 C CA . ASN B 1 178 ? 40.380 -10.085 -23.814 1.00 42.56 487 ASN B CA 1
ATOM 3015 C C . ASN B 1 178 ? 41.057 -9.710 -22.497 1.00 43.13 487 ASN B C 1
ATOM 3016 O O . ASN B 1 178 ? 42.277 -9.496 -22.468 1.00 44.10 487 ASN B O 1
ATOM 3018 N N . HIS B 1 179 ? 40.283 -9.676 -21.416 1.00 39.20 488 HIS B N 1
ATOM 3019 C CA . HIS B 1 179 ? 40.773 -9.218 -20.124 1.00 40.24 488 HIS B CA 1
ATOM 3020 C C . HIS B 1 179 ? 41.249 -10.308 -19.187 1.00 41.62 488 HIS B C 1
ATOM 3021 O O . HIS B 1 179 ? 41.735 -10.019 -18.088 1.00 39.52 488 HIS B O 1
ATOM 3028 N N . GLN B 1 180 ? 41.166 -11.568 -19.615 1.00 43.01 489 GLN B N 1
ATOM 3029 C CA . GLN B 1 180 ? 41.465 -12.673 -18.695 1.00 44.20 489 GLN B CA 1
ATOM 3030 C C . GLN B 1 180 ? 42.921 -12.728 -18.276 1.00 44.13 489 GLN B C 1
ATOM 3031 O O . GLN B 1 180 ? 43.786 -12.189 -18.963 1.00 46.93 489 GLN B O 1
ATOM 3037 N N . ASN B 1 181 ? 43.188 -13.336 -17.124 1.00 43.73 490 ASN B N 1
ATOM 3038 C CA . ASN B 1 181 ? 44.536 -13.303 -16.585 1.00 43.49 490 ASN B CA 1
ATOM 3039 C C . ASN B 1 181 ? 45.414 -14.414 -17.129 1.00 44.00 490 ASN B C 1
ATOM 3040 O O . ASN B 1 181 ? 45.632 -15.439 -16.469 1.00 47.66 490 ASN B O 1
ATOM 3045 N N . GLY B 1 182 ? 45.904 -14.204 -18.343 1.00 38.08 491 GLY B N 1
ATOM 3046 C CA . GLY B 1 182 ? 46.887 -15.082 -18.951 1.00 35.51 491 GLY B CA 1
ATOM 3047 C C . GLY B 1 182 ? 47.317 -14.532 -20.303 1.00 36.70 491 GLY B C 1
ATOM 3048 O O . GLY B 1 182 ? 47.019 -13.375 -20.647 1.00 33.62 491 GLY B O 1
ATOM 3049 N N . ILE B 1 183 ? 48.024 -15.355 -21.072 1.00 32.96 492 ILE B N 1
ATOM 3050 C CA . ILE B 1 183 ? 48.463 -14.947 -22.400 1.00 31.00 492 ILE B CA 1
ATOM 3051 C C . ILE B 1 183 ? 47.510 -15.554 -23.410 1.00 30.34 492 ILE B C 1
ATOM 3052 O O . ILE B 1 183 ? 46.851 -16.557 -23.123 1.00 29.26 492 ILE B O 1
ATOM 3057 N N . GLY B 1 184 ? 47.414 -14.932 -24.578 1.00 29.32 493 GLY B N 1
ATOM 3058 C CA . GLY B 1 184 ? 46.784 -15.590 -25.725 1.00 28.25 493 GLY B CA 1
ATOM 3059 C C . GLY B 1 184 ? 47.925 -16.238 -26.480 1.00 26.88 493 GLY B C 1
ATOM 3060 O O . GLY B 1 184 ? 48.925 -15.588 -26.778 1.00 26.17 493 GLY B O 1
ATOM 3061 N N . LEU B 1 185 ? 47.822 -17.536 -26.709 1.00 26.49 494 LEU B N 1
ATOM 3062 C CA . LEU B 1 185 ? 48.782 -18.229 -27.552 1.00 25.55 494 LEU B CA 1
ATOM 3063 C C . LEU B 1 185 ? 48.055 -18.790 -28.748 1.00 24.80 494 LEU B C 1
ATOM 3064 O O . LEU B 1 185 ? 47.142 -19.618 -28.616 1.00 23.36 494 LEU B O 1
ATOM 3069 N N . SER B 1 186 ? 48.439 -18.277 -29.906 1.00 24.70 495 SER B N 1
ATOM 3070 C CA . SER B 1 186 ? 47.984 -18.772 -31.182 1.00 25.11 495 SER B CA 1
ATOM 3071 C C . SER B 1 186 ? 49.112 -19.540 -31.846 1.00 24.64 495 SER B C 1
ATOM 3072 O O . SER B 1 186 ? 50.219 -19.026 -31.983 1.00 23.74 495 SER B O 1
ATOM 3075 N N . LYS B 1 187 ? 48.831 -20.773 -32.244 1.00 25.25 496 LYS B N 1
ATOM 3076 C CA . LYS B 1 187 ? 49.746 -21.514 -33.103 1.00 24.66 496 LYS B CA 1
ATOM 3077 C C . LYS B 1 187 ? 49.129 -21.637 -34.492 1.00 23.71 496 LYS B C 1
ATOM 3078 O O . LYS B 1 187 ? 48.049 -22.231 -34.647 1.00 24.03 496 LYS B O 1
ATOM 3084 N N . PHE B 1 188 ? 49.803 -21.044 -35.474 1.00 21.08 497 PHE B N 1
ATOM 3085 C CA . PHE B 1 188 ? 49.423 -21.153 -36.864 1.00 20.60 497 PHE B CA 1
ATOM 3086 C C . PHE B 1 188 ? 50.355 -22.156 -37.539 1.00 20.87 497 PHE B C 1
ATOM 3087 O O . PHE B 1 188 ? 51.535 -22.219 -37.221 1.00 19.32 497 PHE B O 1
ATOM 3095 N N . GLN B 1 189 ? 49.834 -22.910 -38.504 1.00 21.56 498 GLN B N 1
ATOM 3096 C CA . GLN B 1 189 ? 50.685 -23.726 -39.353 1.00 21.94 498 GLN B CA 1
ATOM 3097 C C . GLN B 1 189 ? 50.419 -23.363 -40.785 1.00 22.60 498 GLN B C 1
ATOM 3098 O O . GLN B 1 189 ? 49.269 -23.234 -41.193 1.00 23.37 498 GLN B O 1
ATOM 3104 N N . PHE B 1 190 ? 51.511 -23.199 -41.532 1.00 22.54 499 PHE B N 1
ATOM 3105 C CA . PHE B 1 190 ? 51.507 -22.895 -42.941 1.00 22.25 499 PHE B CA 1
ATOM 3106 C C . PHE B 1 190 ? 51.975 -24.108 -43.742 1.00 22.56 499 PHE B C 1
ATOM 3107 O O . PHE B 1 190 ? 53.125 -24.502 -43.648 1.00 23.27 499 PHE B O 1
ATOM 3115 N N . PHE B 1 191 ? 51.067 -24.699 -44.515 1.00 23.18 500 PHE B N 1
ATOM 3116 C CA . PHE B 1 191 ? 51.381 -25.814 -45.412 1.00 23.04 500 PHE B CA 1
ATOM 3117 C C . PHE B 1 191 ? 51.532 -25.290 -46.842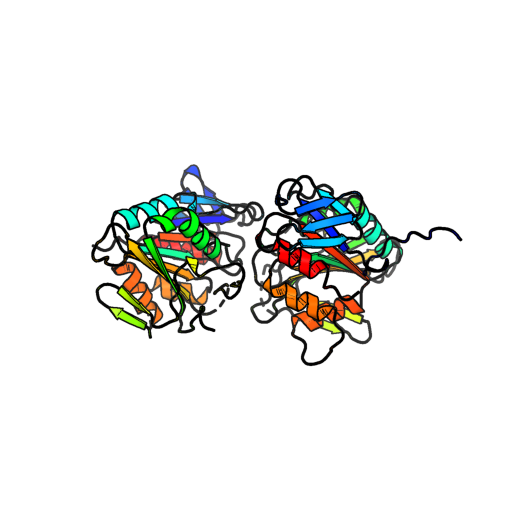 1.00 24.08 500 PHE B C 1
ATOM 3118 O O . PHE B 1 191 ? 50.549 -24.924 -47.476 1.00 24.44 500 PHE B O 1
ATOM 3126 N N . CYS B 1 192 ? 52.764 -25.194 -47.333 1.00 25.59 501 CYS B N 1
ATOM 3127 C CA . CYS B 1 192 ? 53.010 -24.583 -48.639 1.00 26.73 501 CYS B CA 1
ATOM 3128 C C . CYS B 1 192 ? 52.384 -25.347 -49.828 1.00 27.78 501 CYS B C 1
ATOM 3129 O O . CYS B 1 192 ? 52.654 -26.534 -50.022 1.00 28.15 501 CYS B O 1
ATOM 3132 N N . LEU B 1 193 ? 51.564 -24.662 -50.623 1.00 28.97 502 LEU B N 1
ATOM 3133 C CA . LEU B 1 193 ? 50.811 -25.316 -51.702 1.00 32.51 502 LEU B CA 1
ATOM 3134 C C . LEU B 1 193 ? 51.681 -25.735 -52.889 1.00 37.32 502 LEU B C 1
ATOM 3135 O O . LEU B 1 193 ? 51.212 -26.412 -53.801 1.00 41.97 502 LEU B O 1
ATOM 3140 N N . GLN B 1 194 ? 52.952 -25.348 -52.858 1.00 41.36 503 GLN B N 1
ATOM 3141 C CA . GLN B 1 194 ? 53.903 -25.734 -53.891 1.00 44.42 503 GLN B CA 1
ATOM 3142 C C . GLN B 1 194 ? 54.426 -27.134 -53.684 1.00 42.18 503 GLN B C 1
ATOM 3143 O O . GLN B 1 194 ? 54.964 -27.709 -54.609 1.00 42.95 503 GLN B O 1
ATOM 3149 N N . ASP B 1 195 ? 54.278 -27.672 -52.472 1.00 42.94 504 ASP B N 1
ATOM 3150 C CA . ASP B 1 195 ? 54.820 -28.992 -52.127 1.00 42.51 504 ASP B CA 1
ATOM 3151 C C . ASP B 1 195 ? 53.771 -30.088 -52.179 1.00 42.07 504 ASP B C 1
ATOM 3152 O O . ASP B 1 195 ? 52.604 -29.851 -51.883 1.00 44.31 504 ASP B O 1
ATOM 3157 N N . ILE B 1 196 ? 54.208 -31.298 -52.524 1.00 42.80 505 ILE B N 1
ATOM 3158 C CA . ILE B 1 196 ? 53.356 -32.480 -52.488 1.00 45.85 505 ILE B CA 1
ATOM 3159 C C . ILE B 1 196 ? 53.053 -32.866 -51.042 1.00 47.01 505 ILE B C 1
ATOM 3160 O O . ILE B 1 196 ? 51.918 -33.198 -50.701 1.00 50.78 505 ILE B O 1
ATOM 3164 N N . GLU B 1 197 ? 54.084 -32.817 -50.206 1.00 46.62 506 GLU B N 1
ATOM 3165 C CA . GLU B 1 197 ? 54.058 -33.397 -48.870 1.00 48.62 506 GLU B CA 1
ATOM 3166 C C . GLU B 1 197 ? 54.625 -32.355 -47.901 1.00 45.57 506 GLU B C 1
ATOM 3167 O O . GLU B 1 197 ? 55.709 -32.561 -47.339 1.00 42.59 506 GLU B O 1
ATOM 3173 N N . PRO B 1 198 ? 53.896 -31.235 -47.699 1.00 41.77 507 PRO B N 1
ATOM 3174 C CA . PRO B 1 198 ? 54.547 -30.056 -47.111 1.00 38.98 507 PRO B CA 1
ATOM 3175 C C . PRO B 1 198 ? 54.909 -30.248 -45.641 1.00 34.39 507 PRO B C 1
ATOM 3176 O O . PRO B 1 198 ? 54.135 -30.818 -44.883 1.00 35.31 507 PRO B O 1
ATOM 3180 N N . ILE B 1 199 ? 56.092 -29.803 -45.252 1.00 33.05 508 ILE B N 1
ATOM 3181 C CA . ILE B 1 199 ? 56.418 -29.675 -43.824 1.00 32.34 508 ILE B CA 1
ATOM 3182 C C . ILE B 1 199 ? 55.833 -28.333 -43.385 1.00 30.70 508 ILE B C 1
ATOM 3183 O O . ILE B 1 199 ? 56.163 -27.305 -43.978 1.00 28.57 508 ILE B O 1
ATOM 3187 N N . PRO B 1 200 ? 54.935 -28.344 -42.382 1.00 28.76 509 PRO B N 1
ATOM 3188 C CA . PRO B 1 200 ? 54.323 -27.098 -41.898 1.00 29.36 509 PRO B CA 1
ATOM 3189 C C . PRO B 1 200 ? 55.369 -26.111 -41.369 1.00 29.07 509 PRO B C 1
ATOM 3190 O O . PRO B 1 200 ? 56.333 -26.527 -40.729 1.00 28.37 509 PRO B O 1
ATOM 3194 N N . ILE B 1 201 ? 55.193 -24.826 -41.658 1.00 27.21 510 ILE B N 1
ATOM 3195 C CA . ILE B 1 201 ? 55.959 -23.776 -40.953 1.00 25.60 510 ILE B CA 1
ATOM 3196 C C . ILE B 1 201 ? 55.097 -23.291 -39.775 1.00 26.42 510 ILE B C 1
ATOM 3197 O O . ILE B 1 201 ? 53.894 -23.010 -39.944 1.00 25.62 510 ILE B O 1
ATOM 3202 N N . ASP B 1 202 ? 55.692 -23.224 -38.585 1.00 25.89 511 ASP B N 1
ATOM 3203 C CA . ASP B 1 202 ? 54.967 -22.826 -37.387 1.00 25.84 511 ASP B CA 1
ATOM 3204 C C . ASP B 1 202 ? 55.148 -21.359 -37.157 1.00 25.20 511 ASP B C 1
ATOM 3205 O O . ASP B 1 202 ? 56.275 -20.860 -37.165 1.00 26.21 511 ASP B O 1
ATOM 3210 N N . PHE B 1 203 ? 54.043 -20.669 -36.912 1.00 24.14 512 PHE B N 1
ATOM 3211 C CA . PHE B 1 203 ? 54.091 -19.280 -36.514 1.00 22.66 512 PHE B CA 1
ATOM 3212 C C . PHE B 1 203 ? 53.328 -19.150 -35.213 1.00 22.98 512 PHE B C 1
ATOM 3213 O O . PHE B 1 203 ? 52.143 -19.498 -35.157 1.00 23.01 512 PHE B O 1
ATOM 3221 N N . TYR B 1 204 ? 54.002 -18.658 -34.170 1.00 22.61 513 TYR B N 1
ATOM 3222 C CA . TYR B 1 204 ? 53.356 -18.386 -32.876 1.00 22.61 513 TYR B CA 1
ATOM 3223 C C . TYR B 1 204 ? 53.090 -16.911 -32.690 1.00 22.81 513 TYR B C 1
ATOM 3224 O O . TYR B 1 204 ? 53.977 -16.067 -32.879 1.00 23.75 513 TYR B O 1
ATOM 3233 N N . PHE B 1 205 ? 51.859 -16.593 -32.332 1.00 22.01 514 PHE B N 1
ATOM 3234 C CA . PHE B 1 205 ? 51.504 -15.220 -32.013 1.00 22.04 514 PHE B CA 1
ATOM 3235 C C . PHE B 1 205 ? 51.094 -15.179 -30.526 1.00 22.38 514 PHE B C 1
ATOM 3236 O O . PHE B 1 205 ? 50.141 -15.833 -30.134 1.00 23.40 514 PHE B O 1
ATOM 3244 N N . ILE B 1 206 ? 51.835 -14.438 -29.711 1.00 22.52 515 ILE B N 1
ATOM 3245 C CA . ILE B 1 206 ? 51.630 -14.402 -28.256 1.00 22.97 515 ILE B CA 1
ATOM 3246 C C . ILE B 1 206 ? 51.061 -13.039 -27.832 1.00 23.52 515 ILE B C 1
ATOM 3247 O O . ILE B 1 206 ? 51.647 -12.016 -28.136 1.00 23.59 515 ILE B O 1
ATOM 3252 N N . GLU B 1 207 ? 49.902 -13.036 -27.174 1.00 24.93 516 GLU B N 1
ATOM 3253 C CA . GLU B 1 207 ? 49.287 -11.811 -26.672 1.00 26.50 516 GLU B CA 1
ATOM 3254 C C . GLU B 1 207 ? 49.530 -11.668 -25.193 1.00 27.33 516 GLU B C 1
ATOM 3255 O O . GLU B 1 207 ? 49.148 -12.536 -24.425 1.00 30.99 516 GLU B O 1
ATOM 3261 N N . ILE B 1 208 ? 50.162 -10.572 -24.796 1.00 27.37 517 ILE B N 1
ATOM 3262 C CA . ILE B 1 208 ? 50.458 -10.316 -23.390 1.00 28.02 517 ILE B CA 1
ATOM 3263 C C . ILE B 1 208 ? 49.928 -8.941 -23.033 1.00 29.08 517 ILE B C 1
ATOM 3264 O O . ILE B 1 208 ? 50.614 -7.934 -23.247 1.00 29.76 517 ILE B O 1
ATOM 3269 N N . TYR B 1 209 ? 48.706 -8.907 -22.510 1.00 29.16 518 TYR B N 1
ATOM 3270 C CA . TYR B 1 209 ? 48.004 -7.652 -22.231 1.00 32.40 518 TYR B CA 1
ATOM 3271 C C . TYR B 1 209 ? 47.739 -7.362 -20.747 1.00 35.31 518 TYR B C 1
ATOM 3272 O O . TYR B 1 209 ? 47.035 -6.411 -20.406 1.00 36.30 518 TYR B O 1
ATOM 3281 N N . GLN B 1 210 ? 48.310 -8.180 -19.873 1.00 39.16 519 GLN B N 1
ATOM 3282 C CA . GLN B 1 210 ? 48.109 -8.047 -18.438 1.00 39.47 519 GLN B CA 1
ATOM 3283 C C . GLN B 1 210 ? 49.444 -7.745 -17.801 1.00 39.21 519 GLN B C 1
ATOM 3284 O O . GLN B 1 210 ? 50.391 -8.504 -17.985 1.00 42.85 519 GLN B O 1
ATOM 3290 N N . PRO B 1 211 ? 49.533 -6.628 -17.064 1.00 38.51 520 PRO B N 1
ATOM 3291 C CA . PRO B 1 211 ? 50.778 -6.156 -16.457 1.00 37.90 520 PRO B CA 1
ATOM 3292 C C . PRO B 1 211 ? 51.475 -7.157 -15.529 1.00 38.70 520 PRO B C 1
ATOM 3293 O O . PRO B 1 211 ? 52.707 -7.128 -15.401 1.00 41.13 520 PRO B O 1
ATOM 3297 N N . SER B 1 212 ? 50.715 -8.051 -14.910 1.00 37.93 521 SER B N 1
ATOM 3298 C CA . SER B 1 212 ? 51.320 -9.098 -14.091 1.00 42.05 521 SER B CA 1
ATOM 3299 C C . SER B 1 212 ? 52.110 -10.152 -14.904 1.00 42.92 521 SER B C 1
ATOM 3300 O O . SER B 1 212 ? 52.977 -10.852 -14.357 1.00 41.65 521 SER B O 1
ATOM 3303 N N . ILE B 1 213 ? 51.831 -10.256 -16.204 1.00 41.54 522 ILE B N 1
ATOM 3304 C CA . ILE B 1 213 ? 52.596 -11.161 -17.055 1.00 39.73 522 ILE B CA 1
ATOM 3305 C C . ILE B 1 213 ? 53.940 -10.551 -17.414 1.00 40.37 522 ILE B C 1
ATOM 3306 O O . ILE B 1 213 ? 54.877 -11.275 -17.756 1.00 40.72 522 ILE B O 1
ATOM 3311 N N . TYR B 1 214 ? 54.058 -9.225 -17.323 1.00 41.77 523 TYR B N 1
ATOM 3312 C CA . TYR B 1 214 ? 55.305 -8.569 -17.747 1.00 42.00 523 TYR B CA 1
ATOM 3313 C C . TYR B 1 214 ? 56.573 -9.190 -17.120 1.00 43.23 523 TYR B C 1
ATOM 3314 O O . TYR B 1 214 ? 57.526 -9.484 -17.856 1.00 46.51 523 TYR B O 1
ATOM 3323 N N . PRO B 1 215 ? 56.597 -9.397 -15.779 1.00 42.24 524 PRO B N 1
ATOM 3324 C CA . PRO B 1 215 ? 57.823 -9.981 -15.196 1.00 42.36 524 PRO B CA 1
ATOM 3325 C C . PRO B 1 215 ? 58.090 -11.412 -15.672 1.00 40.79 524 PRO B C 1
ATOM 3326 O O . PRO B 1 215 ? 59.250 -11.817 -15.787 1.00 41.76 524 PRO B O 1
ATOM 3330 N N . ILE B 1 216 ? 57.026 -12.155 -15.963 1.00 38.80 525 ILE B N 1
ATOM 3331 C CA . ILE B 1 216 ? 57.154 -13.494 -16.557 1.00 39.64 525 ILE B CA 1
ATOM 3332 C C . ILE B 1 216 ? 57.799 -13.451 -17.946 1.00 39.15 525 ILE B C 1
ATOM 3333 O O . ILE B 1 216 ? 58.652 -14.287 -18.258 1.00 39.06 525 ILE B O 1
ATOM 3338 N N . LEU B 1 217 ? 57.413 -12.477 -18.770 1.00 37.41 526 LEU B N 1
ATOM 3339 C CA . LEU B 1 217 ? 58.042 -12.336 -20.085 1.00 40.39 526 LEU B CA 1
ATOM 3340 C C . LEU B 1 217 ? 59.522 -12.002 -19.946 1.00 41.37 526 LEU B C 1
ATOM 3341 O O . LEU B 1 217 ? 60.364 -12.544 -20.678 1.00 39.59 526 LEU B O 1
ATOM 3346 N N . LYS B 1 218 ? 59.819 -11.105 -19.005 1.00 44.56 527 LYS B N 1
ATOM 3347 C CA . LYS B 1 218 ? 61.186 -10.632 -18.736 1.00 46.96 527 LYS B CA 1
ATOM 3348 C C . LYS B 1 218 ? 62.087 -11.787 -18.285 1.00 46.59 527 LYS B C 1
ATOM 3349 O O . LYS B 1 218 ? 63.179 -11.968 -18.828 1.00 48.12 527 LYS B O 1
ATOM 3355 N N . ARG B 1 219 ? 61.617 -12.577 -17.316 1.00 47.04 528 ARG B N 1
ATOM 3356 C CA . ARG B 1 219 ? 62.336 -13.791 -16.883 1.00 47.64 528 ARG B CA 1
ATOM 3357 C C . ARG B 1 219 ? 62.587 -14.741 -18.058 1.00 45.78 528 ARG B C 1
ATOM 3358 O O . ARG B 1 219 ? 63.663 -15.320 -18.169 1.00 46.37 528 ARG B O 1
ATOM 3361 N N . SER B 1 220 ? 61.586 -14.875 -18.928 1.00 45.02 529 SER B N 1
ATOM 3362 C CA . SER B 1 220 ? 61.619 -15.794 -20.074 1.00 45.22 529 SER B CA 1
ATOM 3363 C C . SER B 1 220 ? 62.682 -15.471 -21.131 1.00 46.69 529 SER B C 1
ATOM 3364 O O . SER B 1 220 ? 62.985 -16.303 -21.989 1.00 48.65 529 SER B O 1
ATOM 3367 N N . THR B 1 221 ? 63.235 -14.265 -21.072 1.00 46.68 530 THR B N 1
ATOM 3368 C CA . THR B 1 221 ? 64.364 -13.910 -21.920 1.00 49.74 530 THR B CA 1
ATOM 3369 C C . THR B 1 221 ? 65.698 -14.138 -21.198 1.00 54.34 530 THR B C 1
ATOM 3370 O O . THR B 1 221 ? 66.767 -13.967 -21.794 1.00 56.36 530 THR B O 1
ATOM 3374 N N . GLY B 1 222 ? 65.621 -14.521 -19.919 1.00 56.23 531 GLY B N 1
ATOM 3375 C CA . GLY B 1 222 ? 66.795 -14.776 -19.084 1.00 60.35 531 GLY B CA 1
ATOM 3376 C C . GLY B 1 222 ? 67.433 -16.145 -19.295 1.00 67.68 531 GLY B C 1
ATOM 3377 O O . GLY B 1 222 ? 66.951 -16.954 -20.104 1.00 65.06 531 GLY B O 1
ATOM 3378 N N . THR B 1 223 ? 68.510 -16.401 -18.544 1.00 70.20 532 THR B N 1
ATOM 3379 C CA . THR B 1 223 ? 69.348 -17.597 -18.714 1.00 69.51 532 THR B CA 1
ATOM 3380 C C . THR B 1 223 ? 69.184 -18.658 -17.609 1.00 69.19 532 THR B C 1
ATOM 3381 O O . THR B 1 223 ? 69.524 -19.826 -17.817 1.00 66.92 532 THR B O 1
ATOM 3383 N N . GLU B 1 224 ? 68.667 -18.250 -16.448 1.00 69.08 533 GLU B N 1
ATOM 3384 C CA . GLU B 1 224 ? 68.458 -19.157 -15.309 1.00 69.63 533 GLU B CA 1
ATOM 3385 C C . GLU B 1 224 ? 67.337 -20.171 -15.563 1.00 67.93 533 GLU B C 1
ATOM 3386 O O . GLU B 1 224 ? 66.176 -19.793 -15.713 1.00 71.16 533 GLU B O 1
ATOM 3388 N N . SER B 1 225 ? 67.692 -21.456 -15.593 1.00 67.27 534 SER B N 1
ATOM 3389 C CA . SER B 1 225 ? 66.750 -22.527 -15.961 1.00 68.22 534 SER B CA 1
ATOM 3390 C C . SER B 1 225 ? 66.071 -23.228 -14.774 1.00 66.13 534 SER B C 1
ATOM 3391 O O . SER B 1 225 ? 65.250 -24.134 -14.967 1.00 69.10 534 SER B O 1
ATOM 3393 N N . ASN B 1 226 ? 66.404 -22.806 -13.558 1.00 63.23 535 ASN B N 1
ATOM 3394 C CA . ASN B 1 226 ? 65.912 -23.473 -12.351 1.00 65.20 535 ASN B CA 1
ATOM 3395 C C . ASN B 1 226 ? 64.543 -22.973 -11.887 1.00 64.73 535 ASN B C 1
ATOM 3396 O O . ASN B 1 226 ? 64.301 -21.766 -11.829 1.00 67.43 535 ASN B O 1
ATOM 3398 N N . LEU B 1 227 ? 63.658 -23.917 -11.565 1.00 61.88 536 LEU B N 1
ATOM 3399 C CA . LEU B 1 227 ? 62.325 -23.624 -11.020 1.00 58.94 536 LEU B CA 1
ATOM 3400 C C . LEU B 1 227 ? 61.585 -22.529 -11.796 1.00 57.75 536 LEU B C 1
ATOM 3401 O O . LEU B 1 227 ? 61.225 -21.488 -11.247 1.00 57.63 536 LEU B O 1
ATOM 3404 N N . ASN B 1 228 ? 61.369 -22.778 -13.083 1.00 54.60 537 ASN B N 1
ATOM 3405 C CA . ASN B 1 228 ? 60.661 -21.838 -13.934 1.00 51.98 537 ASN B CA 1
ATOM 3406 C C . ASN B 1 228 ? 59.166 -21.997 -13.775 1.00 50.75 537 ASN B C 1
ATOM 3407 O O . ASN B 1 228 ? 58.686 -23.105 -13.571 1.00 51.98 537 ASN B O 1
ATOM 3412 N N . SER B 1 229 ? 58.429 -20.892 -13.861 1.00 48.85 538 SER B N 1
ATOM 3413 C CA . SER B 1 229 ? 56.968 -20.946 -13.771 1.00 49.06 538 SER B CA 1
ATOM 3414 C C . SER B 1 229 ? 56.375 -21.600 -15.036 1.00 45.06 538 SER B C 1
ATOM 3415 O O . SER B 1 229 ? 57.061 -21.701 -16.048 1.00 44.86 538 SER B O 1
ATOM 3418 N N . PRO B 1 230 ? 55.122 -22.089 -14.968 1.00 47.03 539 PRO B N 1
ATOM 3419 C CA . PRO B 1 230 ? 54.523 -22.813 -16.116 1.00 48.34 539 PRO B CA 1
ATOM 3420 C C . PRO B 1 230 ? 54.551 -22.013 -17.436 1.00 47.52 539 PRO B C 1
ATOM 3421 O O . PRO B 1 230 ? 54.899 -22.560 -18.483 1.00 46.99 539 PRO B O 1
ATOM 3425 N N . LEU B 1 231 ? 54.203 -20.730 -17.364 1.00 46.02 540 LEU B N 1
ATOM 3426 C CA . LEU B 1 231 ? 54.269 -19.853 -18.519 1.00 46.21 540 LEU B CA 1
ATOM 3427 C C . LEU B 1 231 ? 55.699 -19.635 -18.989 1.00 47.12 540 LEU B C 1
ATOM 3428 O O . LEU B 1 231 ? 55.961 -19.578 -20.197 1.00 48.52 540 LEU B O 1
ATOM 3433 N N . GLU B 1 232 ? 56.616 -19.534 -18.034 1.00 44.02 541 GLU B N 1
ATOM 3434 C CA . GLU B 1 232 ? 58.008 -19.257 -18.339 1.00 45.44 541 GLU B CA 1
ATOM 3435 C C . GLU B 1 232 ? 58.611 -20.356 -19.200 1.00 43.64 541 GLU B C 1
ATOM 3436 O O . GLU B 1 232 ? 59.421 -20.071 -20.086 1.00 47.32 541 GLU B O 1
ATOM 3442 N N . ILE B 1 233 ? 58.208 -21.603 -18.954 1.00 41.27 542 ILE B N 1
ATOM 3443 C CA . ILE B 1 233 ? 58.745 -22.743 -19.702 1.00 39.96 542 ILE B CA 1
ATOM 3444 C C . ILE B 1 233 ? 58.235 -22.708 -21.142 1.00 39.25 542 ILE B C 1
ATOM 3445 O O . ILE B 1 233 ? 58.989 -22.986 -22.070 1.00 38.62 542 ILE B O 1
ATOM 3450 N N . VAL B 1 234 ? 56.944 -22.402 -21.311 1.00 38.56 543 VAL B N 1
ATOM 3451 C CA . VAL B 1 234 ? 56.319 -22.266 -22.634 1.00 37.78 543 VAL B CA 1
ATOM 3452 C C . VAL B 1 234 ? 57.034 -21.168 -23.449 1.00 34.87 543 VAL B C 1
ATOM 3453 O O . VAL B 1 234 ? 57.446 -21.389 -24.587 1.00 32.70 543 VAL B O 1
ATOM 3457 N N . LEU B 1 235 ? 57.184 -20.000 -22.840 1.00 34.78 544 LEU B N 1
ATOM 3458 C CA . LEU B 1 235 ? 57.815 -18.842 -23.475 1.00 36.52 544 LEU B CA 1
ATOM 3459 C C . LEU B 1 235 ? 59.275 -19.084 -23.848 1.00 37.44 544 LEU B C 1
ATOM 3460 O O . LEU B 1 235 ? 59.722 -18.634 -24.906 1.00 37.94 544 LEU B O 1
ATOM 3465 N N . LYS B 1 236 ? 60.016 -19.793 -22.995 1.00 38.74 545 LYS B N 1
ATOM 3466 C CA . LYS B 1 236 ? 61.399 -20.144 -23.322 1.00 38.12 545 LYS B CA 1
ATOM 3467 C C . LYS B 1 236 ? 61.437 -21.132 -24.478 1.00 34.72 545 LYS B C 1
ATOM 3468 O O . LYS B 1 236 ? 62.250 -21.012 -25.384 1.00 33.51 545 LYS B O 1
ATOM 3474 N N . LYS B 1 237 ? 60.548 -22.111 -24.442 1.00 32.59 546 LYS B N 1
ATOM 3475 C CA . LYS B 1 237 ? 60.481 -23.082 -25.513 1.00 34.45 546 LYS B CA 1
ATOM 3476 C C . LYS B 1 237 ? 60.303 -22.327 -26.841 1.00 33.51 546 LYS B C 1
ATOM 3477 O O . LYS B 1 237 ? 61.048 -22.550 -27.794 1.00 32.95 546 LYS B O 1
ATOM 3483 N N . ILE B 1 238 ? 59.357 -21.388 -26.864 1.00 31.95 547 ILE B N 1
ATOM 3484 C CA . ILE B 1 238 ? 59.123 -20.528 -28.019 1.00 30.21 547 ILE B CA 1
ATOM 3485 C C . ILE B 1 238 ? 60.344 -19.698 -28.439 1.00 30.46 547 ILE B C 1
ATOM 3486 O O . ILE B 1 238 ? 60.696 -19.681 -29.613 1.00 33.61 547 ILE B O 1
ATOM 3491 N N . PHE B 1 239 ? 61.001 -19.025 -27.502 1.00 32.61 548 PHE B N 1
ATOM 3492 C CA . PHE B 1 239 ? 62.196 -18.224 -27.820 1.00 33.76 548 PHE B CA 1
ATOM 3493 C C . PHE B 1 239 ? 63.336 -19.025 -28.418 1.00 35.91 548 PHE B C 1
ATOM 3494 O O . PHE B 1 239 ? 64.052 -18.542 -29.310 1.00 35.79 548 PHE B O 1
ATOM 3502 N N . HIS B 1 240 ? 63.502 -20.243 -27.920 1.00 38.09 549 HIS B N 1
ATOM 3503 C CA . HIS B 1 240 ? 64.593 -21.089 -28.345 1.00 42.52 549 HIS B CA 1
ATOM 3504 C C . HIS B 1 240 ? 64.336 -21.712 -29.685 1.00 41.32 549 HIS B C 1
ATOM 3505 O O . HIS B 1 240 ? 65.263 -21.859 -30.487 1.00 42.32 549 HIS B O 1
ATOM 3512 N N . ASP B 1 241 ? 63.079 -22.082 -29.934 1.00 38.90 550 ASP B N 1
ATOM 3513 C CA . ASP B 1 241 ? 62.697 -22.841 -31.130 1.00 38.74 550 ASP B CA 1
ATOM 3514 C C . ASP B 1 241 ? 62.366 -21.978 -32.347 1.00 36.03 550 ASP B C 1
ATOM 3515 O O . ASP B 1 241 ? 62.328 -22.480 -33.469 1.00 36.19 550 ASP B O 1
ATOM 3520 N N . THR B 1 242 ? 62.077 -20.699 -32.131 1.00 32.68 551 THR B N 1
ATOM 3521 C CA . THR B 1 242 ? 61.571 -19.859 -33.215 1.00 30.40 551 THR B CA 1
ATOM 3522 C C . THR B 1 242 ? 62.273 -18.513 -33.204 1.00 30.72 551 THR B C 1
ATOM 3523 O O . THR B 1 242 ? 62.706 -18.026 -32.170 1.00 31.89 551 THR B O 1
ATOM 3527 N N . LYS B 1 243 ? 62.406 -17.938 -34.381 1.00 30.60 552 LYS B N 1
ATOM 3528 C CA . LYS B 1 243 ? 62.768 -16.540 -34.560 1.00 30.97 552 LYS B CA 1
ATOM 3529 C C . LYS B 1 243 ? 61.711 -15.597 -33.933 1.00 29.09 552 LYS B C 1
ATOM 3530 O O . LYS B 1 243 ? 60.503 -15.799 -34.110 1.00 26.02 552 LYS B O 1
ATOM 3536 N N . SER B 1 244 ? 62.185 -14.572 -33.219 1.00 27.66 553 SER B N 1
ATOM 3537 C CA . SER B 1 244 ? 61.337 -13.668 -32.448 1.00 28.59 553 SER B CA 1
ATOM 3538 C C . SER B 1 244 ? 61.218 -12.269 -33.044 1.00 30.11 553 SER B C 1
ATOM 3539 O O . SER B 1 244 ? 62.157 -11.765 -33.691 1.00 33.17 553 SER B O 1
ATOM 3542 N N . ALA B 1 245 ? 60.058 -11.656 -32.803 1.00 27.25 554 ALA B N 1
ATOM 3543 C CA . ALA B 1 245 ? 59.802 -10.251 -33.067 1.00 25.77 554 ALA B CA 1
ATOM 3544 C C . ALA B 1 245 ? 58.821 -9.730 -32.022 1.00 27.25 554 ALA B C 1
ATOM 3545 O O . ALA B 1 245 ? 58.012 -10.507 -31.467 1.00 26.63 554 ALA B O 1
ATOM 3547 N N . PHE B 1 246 ? 58.857 -8.419 -31.778 1.00 27.50 555 PHE B N 1
ATOM 3548 C CA . PHE B 1 246 ? 58.007 -7.810 -30.741 1.00 28.72 555 PHE B CA 1
ATOM 3549 C C . PHE B 1 246 ? 57.388 -6.531 -31.221 1.00 28.28 555 PHE B C 1
ATOM 3550 O O . PHE B 1 246 ? 58.070 -5.696 -31.811 1.00 31.89 555 PHE B O 1
ATOM 3558 N N . VAL B 1 247 ? 56.104 -6.380 -30.955 1.00 27.17 556 VAL B N 1
ATOM 3559 C CA . VAL B 1 247 ? 55.431 -5.116 -31.143 1.00 28.30 556 VAL B CA 1
ATOM 3560 C C . VAL B 1 247 ? 54.867 -4.711 -29.782 1.00 29.69 556 VAL B C 1
ATOM 3561 O O . VAL B 1 247 ? 54.186 -5.508 -29.110 1.00 29.39 556 VAL B O 1
ATOM 3565 N N . PHE B 1 248 ? 55.194 -3.484 -29.371 1.00 32.87 557 PHE B N 1
ATOM 3566 C CA . PHE B 1 248 ? 54.725 -2.894 -28.103 1.00 31.69 557 PHE B CA 1
ATOM 3567 C C . PHE B 1 248 ? 53.741 -1.795 -28.421 1.00 31.44 557 PHE B C 1
ATOM 3568 O O . PHE B 1 248 ? 54.079 -0.830 -29.118 1.00 32.68 557 PHE B O 1
ATOM 3576 N N . GLN B 1 249 ? 52.518 -1.950 -27.940 1.00 30.86 558 GLN B N 1
ATOM 3577 C CA . GLN B 1 249 ? 51.482 -0.980 -28.239 1.00 34.40 558 GLN B CA 1
ATOM 3578 C C . GLN B 1 249 ? 51.549 0.165 -27.227 1.00 35.77 558 GLN B C 1
ATOM 3579 O O . GLN B 1 249 ? 51.378 -0.052 -26.028 1.00 35.57 558 GLN B O 1
ATOM 3585 N N . ILE B 1 250 ? 51.842 1.366 -27.731 1.00 35.34 559 ILE B N 1
ATOM 3586 C CA . ILE B 1 250 ? 52.024 2.561 -26.898 1.00 34.77 559 ILE B CA 1
ATOM 3587 C C . ILE B 1 250 ? 50.782 3.435 -26.954 1.00 33.21 559 ILE B C 1
ATOM 3588 O O . ILE B 1 250 ? 50.464 4.020 -27.995 1.00 34.14 559 ILE B O 1
ATOM 3593 N N . ASP B 1 251 ? 50.059 3.470 -25.846 1.00 33.07 560 ASP B N 1
ATOM 3594 C CA . ASP B 1 251 ? 48.816 4.239 -25.733 1.00 35.76 560 ASP B CA 1
ATOM 3595 C C . ASP B 1 251 ? 48.872 5.136 -24.468 1.00 39.30 560 ASP B C 1
ATOM 3596 O O . ASP B 1 251 ? 49.973 5.573 -24.082 1.00 37.36 560 ASP B O 1
ATOM 3601 N N . HIS B 1 252 ? 47.722 5.398 -23.830 1.00 42.50 561 HIS B N 1
ATOM 3602 C CA . HIS B 1 252 ? 47.653 6.332 -22.672 1.00 47.76 561 HIS B CA 1
ATOM 3603 C C . HIS B 1 252 ? 47.397 5.669 -21.344 1.00 48.57 561 HIS B C 1
ATOM 3604 O O . HIS B 1 252 ? 47.137 6.345 -20.342 1.00 51.52 561 HIS B O 1
ATOM 3606 N N . SER B 1 253 ? 47.474 4.343 -21.318 1.00 48.25 562 SER B N 1
ATOM 3607 C CA . SER B 1 253 ? 47.157 3.568 -20.123 1.00 45.55 562 SER B CA 1
ATOM 3608 C C . SER B 1 253 ? 48.175 3.792 -19.009 1.00 45.28 562 SER B C 1
ATOM 3609 O O . SER B 1 253 ? 49.259 4.338 -19.245 1.00 47.80 562 SER B O 1
ATOM 3612 N N . ALA B 1 254 ? 47.828 3.372 -17.795 1.00 43.87 563 ALA B N 1
ATOM 3613 C CA . ALA B 1 254 ? 48.722 3.520 -16.645 1.00 44.93 563 ALA B CA 1
ATOM 3614 C C . ALA B 1 254 ? 50.006 2.717 -16.822 1.00 45.56 563 ALA B C 1
ATOM 3615 O O . ALA B 1 254 ? 51.084 3.149 -16.407 1.00 45.26 563 ALA B O 1
ATOM 3617 N N . GLU B 1 255 ? 49.885 1.550 -17.451 1.00 46.23 564 GLU B N 1
ATOM 3618 C CA . GLU B 1 255 ? 51.015 0.630 -17.590 1.00 42.34 564 GLU B CA 1
ATOM 3619 C C . GLU B 1 255 ? 51.932 0.911 -18.776 1.00 38.85 564 GLU B C 1
ATOM 3620 O O . GLU B 1 255 ? 52.912 0.182 -18.973 1.00 37.31 564 GLU B O 1
ATOM 3626 N N . VAL B 1 256 ? 51.655 1.969 -19.547 1.00 36.92 565 VAL B N 1
ATOM 3627 C CA . VAL B 1 256 ? 52.525 2.304 -20.692 1.00 37.47 565 VAL B CA 1
ATOM 3628 C C . VAL B 1 256 ? 53.963 2.512 -20.269 1.00 35.31 565 VAL B C 1
ATOM 3629 O O . VAL B 1 256 ? 54.872 2.115 -20.985 1.00 35.82 565 VAL B O 1
ATOM 3633 N N . TYR B 1 257 ? 54.164 3.105 -19.095 1.00 36.40 566 TYR B N 1
ATOM 3634 C CA . TYR B 1 257 ? 55.521 3.294 -18.576 1.00 37.95 566 TYR B CA 1
ATOM 3635 C C . TYR B 1 257 ? 56.190 1.967 -18.315 1.00 35.96 566 TYR B C 1
ATOM 3636 O O . TYR B 1 257 ? 57.366 1.816 -18.628 1.00 37.82 566 TYR B O 1
ATOM 3645 N N . ASP B 1 258 ? 55.443 1.001 -17.779 1.00 37.43 567 ASP B N 1
ATOM 3646 C CA . ASP B 1 258 ? 55.986 -0.344 -17.542 1.00 37.39 567 ASP B CA 1
ATOM 3647 C C . ASP B 1 258 ? 56.162 -1.110 -18.860 1.00 35.97 567 ASP B C 1
ATOM 3648 O O . ASP B 1 258 ? 57.092 -1.892 -19.005 1.00 36.35 567 ASP B O 1
ATOM 3653 N N . ILE B 1 259 ? 55.263 -0.888 -19.814 1.00 33.79 568 ILE B N 1
ATOM 3654 C CA . ILE B 1 259 ? 55.424 -1.455 -21.147 1.00 34.35 568 ILE B CA 1
ATOM 3655 C C . ILE B 1 259 ? 56.737 -0.962 -21.751 1.00 34.44 568 ILE B C 1
ATOM 3656 O O . ILE B 1 259 ? 57.508 -1.750 -22.310 1.00 34.21 568 ILE B O 1
ATOM 3661 N N . LEU B 1 260 ? 56.995 0.335 -21.635 1.00 32.89 569 LEU B N 1
ATOM 3662 C CA . LEU B 1 260 ? 58.260 0.870 -22.112 1.00 34.13 569 LEU B CA 1
ATOM 3663 C C . LEU B 1 260 ? 59.428 0.212 -21.378 1.00 33.68 569 LEU B C 1
ATOM 3664 O O . LEU B 1 260 ? 60.370 -0.258 -22.008 1.00 32.78 569 LEU B O 1
ATOM 3669 N N . LYS B 1 261 ? 59.343 0.150 -20.054 1.00 36.21 570 LYS B N 1
ATOM 3670 C CA . LYS B 1 261 ? 60.410 -0.438 -19.234 1.00 40.44 570 LYS B CA 1
ATOM 3671 C C . LYS B 1 261 ? 60.692 -1.877 -19.681 1.00 39.33 570 LYS B C 1
ATOM 3672 O O . LYS B 1 261 ? 61.850 -2.254 -19.907 1.00 38.45 570 LYS B O 1
ATOM 3676 N N . LEU B 1 262 ? 59.616 -2.655 -19.833 1.00 38.91 571 LEU B N 1
ATOM 3677 C CA . LEU B 1 262 ? 59.688 -4.015 -20.359 1.00 37.95 571 LEU B CA 1
ATOM 3678 C C . LEU B 1 262 ? 60.450 -4.103 -21.675 1.00 37.98 571 LEU B C 1
ATOM 3679 O O . LEU B 1 262 ? 61.328 -4.958 -21.825 1.00 39.84 571 LEU B O 1
ATOM 3684 N N . SER B 1 263 ? 60.126 -3.228 -22.626 1.00 37.13 572 SER B N 1
ATOM 3685 C CA . SER B 1 263 ? 60.757 -3.298 -23.944 1.00 39.15 572 SER B CA 1
ATOM 3686 C C . SER B 1 263 ? 62.280 -3.181 -23.853 1.00 41.43 572 SER B C 1
ATOM 3687 O O . SER B 1 263 ? 62.991 -3.708 -24.701 1.00 39.42 572 SER B O 1
ATOM 3690 N N . SER B 1 264 ? 62.766 -2.511 -22.804 1.00 44.46 573 SER B N 1
ATOM 3691 C CA . SER B 1 264 ? 64.197 -2.295 -22.615 1.00 49.57 573 SER B CA 1
ATOM 3692 C C . SER B 1 264 ? 64.839 -3.402 -21.783 1.00 54.41 573 SER B C 1
ATOM 3693 O O . SER B 1 264 ? 66.059 -3.566 -21.806 1.00 55.24 573 SER B O 1
ATOM 3696 N N . HIS B 1 265 ? 64.019 -4.160 -21.057 1.00 58.64 574 HIS B N 1
ATOM 3697 C CA . HIS B 1 265 ? 64.515 -5.265 -20.232 1.00 63.51 574 HIS B CA 1
ATOM 3698 C C . HIS B 1 265 ? 64.469 -6.603 -20.926 1.00 66.21 574 HIS B C 1
ATOM 3699 O O . HIS B 1 265 ? 64.419 -7.643 -20.262 1.00 65.88 574 HIS B O 1
ATOM 3706 N N . LEU B 1 266 ? 64.484 -6.598 -22.261 1.00 69.72 575 LEU B N 1
ATOM 3707 C CA . LEU B 1 266 ? 64.486 -7.844 -23.033 1.00 72.29 575 LEU B CA 1
ATOM 3708 C C . LEU B 1 266 ? 65.911 -8.264 -23.325 1.00 77.27 575 LEU B C 1
ATOM 3709 O O . LEU B 1 266 ? 66.571 -7.657 -24.175 1.00 85.68 575 LEU B O 1
ATOM 3714 N N . SER B 1 267 ? 66.375 -9.302 -22.626 1.00 77.30 576 SER B N 1
ATOM 3715 C CA . SER B 1 267 ? 67.763 -9.774 -22.727 1.00 82.42 576 SER B CA 1
ATOM 3716 C C . SER B 1 267 ? 68.097 -10.409 -24.091 1.00 84.98 576 SER B C 1
ATOM 3717 O O . SER B 1 267 ? 68.158 -11.636 -24.225 1.00 84.25 576 SER B O 1
ATOM 3719 N N . PHE B 1 268 ? 68.298 -9.549 -25.093 1.00 91.36 577 PHE B N 1
ATOM 3720 C CA . PHE B 1 268 ? 68.684 -9.943 -26.455 1.00 90.35 577 PHE B CA 1
ATOM 3721 C C . PHE B 1 268 ? 69.597 -8.876 -27.066 1.00 89.89 577 PHE B C 1
ATOM 3722 O O . PHE B 1 268 ? 69.259 -7.687 -27.097 1.00 82.11 577 PHE B O 1
#

GO terms:
  GO:0008017 microtubule binding (F, IDA)
  GO:0005871 kinesin complex (C, IDA)
  GO:0007017 microtubule-based process (P, IDA)

InterPro domains:
  IPR031852 Spindle pole body-associated protein Vik1/Cik1, microtubule binding domain [PF16796] (305-440)

Organism: Candida glabrata (strain ATCC 2001 / BCRC 20586 / JCM 3761 / NBRC 0622 / NRRL Y-65 / CBS 138) (NCBI:txid284593)

B-factor: mean 43.26, std 15.2, range [17.4, 99.62]

Secondary structure (DSSP, 8-state):
-EEEEEETTTS-TTEEEETTTTEEEETTTTEEEE-SEEEEE-SSS---GGGTHHHHHHHHHHHTT--EEEEEE--SS--SHHHHHHHHHHHHTTTTEEEEEEEEEE--EETT---EEE-SS-EEE-S--EEGGG--S----S----EEEEEEEEEETT-SSPPPEEEEEEEE--GGGHHHHHH--HHHHHHHHHHHHSB--EEEEESS-TTHHHHHHHHHHHTT-----/---------SS-TT--EEEEEETTT--TTEEEETTTTEEEETTTTEEEE-SEEEEESSTT-TTTTSSHHHHHHHHHHHTT--EEEEEE--TT---HHHHHHHHHHHHTTTTEEEEEEEEEE-SSS--EETT-----EEEETTTTEEEE-S--EEHHHH------SSSSEEEEEEEEEETT-SSPPPEEEEEEEE--GGGHHHHHHTTSS--SS--HHHHHHHHHHHHSB--EEEEE-SSTTHHHHHHHHH----

Radius of gyration: 24.98 Å; Cα contacts (8 Å, |Δi|>4): 898; chains: 2; bounding box: 81×52×68 Å

Sequence (483 aa):
RLFANIIEDEISEKLIVNYSDESIEDMKNHKTYKFTKLIQNFSHQNKDLFKEDLHVYIDFCLKRRENFNLFSVGSSNIPNTFEKLLAFFKNNYFDKFVITLQYVMLSSQDLLSNKLKIEESTISLGSTLITLDEITDKLKKKYSNGIGLSKFQFFCLQDIEPIPIDFYFIEIYQPSIYPILKRSSPLEIVLKKIFHDTKSAFVFQIDHSAEVYDILKLSSHLSFIRNPKGHMLLNSITELKGCARLFANIIEDEISEKLIVNYSDESIEDMKNHKTYKFTKLIQNFSHQNKDLFKEDLHVYIDFCLKRRENFNLFSVGSSNIPNTFEKLLAFFKNNYFDDKFVITLQYVMLSDNADSQDLLSNDVEIKLKIEESTISLGSTLITLDEITYSQLNHQNGIGLSKFQFFCLQDIEPIPIDFYFIEIYQPSIYPILKRSTGTESNLNSPLEIVLKKIFHDTKSAFVFQIDHSAEVYDILKLSSHLSF

Solvent-accessible surface area: 22841 Å² total; per-residue (Å²): 87,14,6,0,8,0,13,56,92,49,31,50,163,30,4,86,35,62,71,109,96,43,10,0,69,0,71,74,73,156,59,86,26,78,16,76,69,6,22,94,3,74,22,68,69,71,48,37,11,1,126,40,60,2,64,107,20,1,36,119,0,6,163,135,122,43,42,0,0,1,0,4,1,0,8,82,23,16,30,31,7,22,96,72,0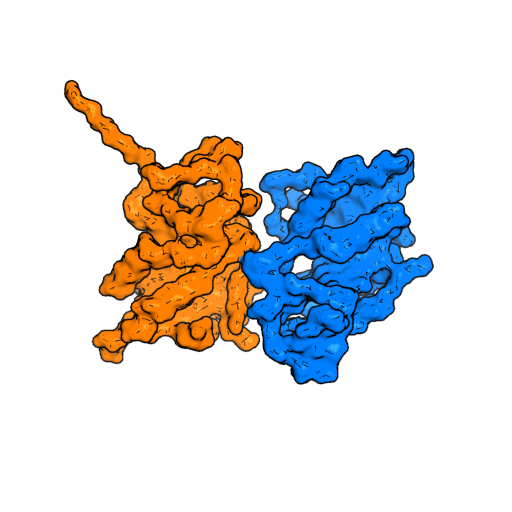,32,40,13,0,110,113,65,14,72,92,68,21,72,6,10,2,15,4,9,31,10,78,102,102,41,32,52,70,156,113,71,70,81,85,99,83,27,2,42,17,53,22,53,87,31,40,6,106,107,59,67,121,104,93,120,83,34,36,80,101,0,0,0,0,0,9,0,32,0,54,20,108,121,39,151,147,46,117,37,4,5,0,3,0,0,6,0,28,28,54,79,12,14,77,21,1,47,160,42,79,99,6,21,55,5,0,46,30,1,16,131,53,7,22,6,0,2,5,0,14,0,4,50,24,89,48,4,60,84,0,0,38,6,3,46,114,6,56,174,54,77,84,50,154,139,101,175,128,115,73,125,151,82,117,63,68,82,77,20,60,16,4,0,0,2,0,56,107,60,36,36,106,29,9,66,40,56,114,90,94,40,10,0,71,1,78,97,81,148,38,90,21,59,9,68,58,6,20,54,3,79,27,100,46,2,77,63,2,17,118,115,48,0,64,101,14,0,28,114,0,6,152,149,118,47,44,0,0,0,0,1,0,0,1,46,78,9,6,18,2,5,59,41,0,17,44,16,0,45,120,51,4,68,105,90,19,70,6,10,0,18,0,0,7,12,14,41,102,71,84,51,46,39,6,6,62,147,199,31,72,51,48,66,73,146,166,110,35,33,2,38,14,67,16,53,105,9,51,3,92,99,44,85,137,47,60,3,12,28,26,70,1,0,0,0,0,21,0,37,0,55,11,107,164,50,157,150,37,117,44,5,8,0,4,0,0,1,0,2,41,44,55,5,13,78,29,0,90,70,3,15,37,106,80,89,84,137,32,32,81,2,16,77,15,0,42,26,0,22,143,24,11,48,14,0,8,3,0,12,0,3,63,20,93,20,2,50,77,0,0,71,8,12,69,85,19,68,131

CATH classification: 3.40.850.20